Protein AF-A0A7C6QUP3-F1 (afdb_monomer)

pLDDT: mean 93.98, std 4.98, range [51.56, 98.5]

Solvent-accessible surface area (backbone atoms only — not comparable to full-atom values): 27735 Å² total; per-residue (Å²): 134,82,69,68,39,36,66,27,78,51,73,49,78,40,76,84,46,60,69,62,45,57,88,73,64,56,47,53,46,89,93,43,73,53,38,62,58,48,51,49,76,40,57,43,64,85,66,57,87,93,61,80,74,55,76,80,50,53,44,39,39,32,52,74,46,77,44,81,46,96,89,45,28,32,40,44,29,28,38,18,45,53,57,66,84,42,76,91,39,48,48,38,47,62,48,52,54,51,50,52,36,16,42,66,8,68,70,52,46,37,46,66,74,55,39,57,62,22,33,38,78,95,40,39,61,28,15,52,25,48,42,41,49,39,56,50,39,28,40,74,61,31,70,54,42,45,70,25,27,28,50,36,43,59,51,62,26,52,52,31,37,36,32,49,59,87,31,89,56,41,72,62,42,11,52,53,26,32,51,50,35,35,72,68,37,27,46,76,45,52,52,35,90,98,44,77,84,46,67,44,52,51,68,67,52,57,70,53,50,44,34,74,85,52,73,42,75,93,34,57,54,40,32,52,50,52,52,50,16,45,49,49,39,76,76,36,38,46,80,43,81,39,68,89,26,52,42,61,22,57,55,72,88,79,82,58,88,86,39,61,68,57,45,50,53,55,40,68,27,88,82,39,53,79,91,49,25,65,59,47,48,46,51,29,52,25,42,73,64,29,42,65,40,36,52,34,44,33,43,51,52,38,32,41,23,67,58,32,54,59,55,63,71,51,43,28,54,37,47,11,24,39,50,30,40,34,64,76,64,59,17,75,52,52,48,40,38,57,19,40,32,13,20,34,26,49,34,15,40,33,23,49,54,61,48,75,64,52,49,47,39,33,46,28,58,35,50,58,54,72,77,72,94,62,83,54,52,42,31,56,48,27,65,31,42,43,41,41,25,47,44,41,51,56,53,48,52,47,50,50,26,55,75,71,69,31,77,49,36,63,49,50,68,47,29,66,42,64,21,94,85,76,42,52,20,33,63,43,61,63,32,50,45,51,17,40,62,71,45,40,79,34,16,45,32,48,70,70,42,30,80,38,29,33,38,49,45,55,103,58,78,53,93,90,43,38,32,32,36,36,38,72,77,53,53,49,78,59,72,74,26,48,67,52,35,37,39,31,60,41,92,84,49,79,27,44,36,54,41,50,47,74,78,37,60,88,51,47,56,51,32,45,46,95,96,44,64,51,64,78,40,31,31,48,54,45,53,73,72,56

Secondary structure (DSSP, 8-state):
-PPPPB-EEEEEEETT--GGGGGG--SEETTEEEEESSEEEEPPTTPPTTPPPPTTS-EEEEEEEEEE-TTS-EEEEEEESS-TTSGGGHHHHHHHHHHHHHHTT-SS-B-HHHHHTSB-TTSTTHHHHHHHHHIIIIIHHHSS-B--S--S-HHHHHHHHHHTTT-TTHHHHHHHHHHHHHHHHSEEPPBPTTS-----EE---HHHHH-TT---TT-HHHHHHHHHHHHHHHHHEEEEEETTEEEEEE--TTSS---HHHHHHHHTSTTS-GGGHHHHHHHHHHTTT-HHHHHHHHHHHHHHHTTSS-TTS--HHHHHHHHHHHHHHT----HHHHHHHHHHHH--TT-----HHHHHHHHTTS--SPSS--S-HHHHHHHTBS-HHHHHHHHHHHHHHHHTT-TTTTT--GGGSB-TTSSB--S-HHHHHTS-HHHHHH-HHHHHHTTSEEEES-SSPPTT-SEEEEETTSSSSSTTBPEEEEEEE-SSSEEEESSHHHH-GGGSPPBSBTTBSS--EEHHHHHHH-

Nearest PDB structures (foldseek):
  3i0w-assembly1_A  TM=4.851E-01  e=1.334E-04  Clostridium acetobutylicum
  8jnx-assembly1_A  TM=4.505E-01  e=8.724E+00  Alkalihalophilus pseudofirmus OF4

Mean predicted aligned error: 4.86 Å

Sequence (530 aa):
MAFESLSYRYTYNISNFPQRWLPLIHLYDPDLPLFPIYYFHVLPEGLTQGVRPTDTQRAFGYVEKVNLNDDGSIDATIVTNKDLTNPINRNFINPVQRVIKERFGIQNPVLPVDIQNAFTAPFTNANNVLFEIWQRVVSNAYGDILPFGRLWDEVLGLVRFVSSWYSSGGRKGELIQTHYFVSKFGVKIQSAGGIPQVDFYLLPTIGELTDSSNPLTSFPWFAKLVNIARIFQSNYCTQINIGGMNLSKFNNPTGRQFNTEGILSILQSNNIPFDHRPQAIECYNTFDKGPMRTVIFLMMLDDIRNRRYDPSVLNSSQCGSIYDGLKRASAYQSPKVIQIYAQQSFGNASAMPVDTWIDTFFKWPLNIYPTGRSGNKYGRIFSHSQNLGKVERLLWVAGQARKVHSSACNDALWCLKYSSEGKPRGANPLACNICIESIRNSCPAYMNIRNRRVCFNTPGLITGTDFLITTSSNNNTTPNQSFTSCQGNSIYEYTMDDFSPADSPNGFTPYPAPGHNGSIITVEQFVQIY

Structure (mmCIF, N/CA/C/O backbone):
data_AF-A0A7C6QUP3-F1
#
_entry.id   AF-A0A7C6QUP3-F1
#
loop_
_atom_site.group_PDB
_atom_site.id
_atom_site.type_symbol
_atom_site.label_atom_id
_atom_site.label_alt_id
_atom_site.label_comp_id
_atom_site.label_asym_id
_atom_site.label_entity_id
_atom_site.label_seq_id
_atom_site.pdbx_PDB_ins_code
_atom_site.Cartn_x
_atom_site.Cartn_y
_atom_site.Cartn_z
_atom_site.occupancy
_atom_site.B_iso_or_equiv
_atom_site.auth_seq_id
_atom_site.auth_comp_id
_atom_site.auth_asym_id
_atom_site.auth_atom_id
_atom_site.pdbx_PDB_model_num
ATOM 1 N N . MET A 1 1 ? -18.477 4.760 32.446 1.00 51.56 1 MET A N 1
ATOM 2 C CA . MET A 1 1 ? -17.946 3.477 32.955 1.00 51.56 1 MET A CA 1
ATOM 3 C C . MET A 1 1 ? -16.655 3.199 32.199 1.00 51.56 1 MET A C 1
ATOM 5 O O . MET A 1 1 ? -16.465 3.799 31.152 1.00 51.56 1 MET A O 1
ATOM 9 N N . ALA A 1 2 ? -15.726 2.414 32.741 1.00 81.25 2 ALA A N 1
ATOM 10 C CA . ALA A 1 2 ? -14.514 2.042 32.005 1.00 81.25 2 ALA A CA 1
ATOM 11 C C . ALA A 1 2 ? -14.808 0.826 31.111 1.00 81.25 2 ALA A C 1
ATOM 13 O O . ALA A 1 2 ? -15.649 0.002 31.471 1.00 81.25 2 ALA A O 1
ATOM 14 N N . PHE A 1 3 ? -14.133 0.716 29.964 1.00 95.31 3 PHE A N 1
ATOM 15 C CA . PHE A 1 3 ? -14.202 -0.488 29.133 1.00 95.31 3 PHE A CA 1
ATOM 16 C C . PHE A 1 3 ? -13.750 -1.726 29.923 1.00 95.31 3 PHE A C 1
ATOM 18 O O . PHE A 1 3 ? -12.866 -1.641 30.778 1.00 95.31 3 PHE A O 1
ATOM 25 N N . GLU A 1 4 ? -14.347 -2.878 29.613 1.00 96.44 4 GLU A N 1
ATOM 26 C CA . GLU A 1 4 ? -13.957 -4.172 30.182 1.00 96.44 4 GLU A CA 1
ATOM 27 C C . GLU A 1 4 ? -12.497 -4.517 29.837 1.00 96.44 4 GLU A C 1
ATOM 29 O O . GLU A 1 4 ? -11.998 -4.183 28.760 1.00 96.44 4 GLU A O 1
ATOM 34 N N . SER A 1 5 ? -11.808 -5.218 30.740 1.00 97.19 5 SER A N 1
ATOM 35 C CA . SER A 1 5 ? -10.448 -5.710 30.509 1.00 97.19 5 SER A CA 1
ATOM 36 C C . SER A 1 5 ? -10.411 -6.851 29.494 1.00 97.19 5 SER A C 1
ATOM 38 O O . SER A 1 5 ? -11.354 -7.637 29.385 1.00 97.19 5 SER A O 1
ATOM 40 N N . LEU A 1 6 ? -9.273 -7.022 28.822 1.00 98.06 6 LEU A N 1
ATOM 41 C CA . LEU A 1 6 ? -8.967 -8.240 28.072 1.00 98.06 6 LEU A CA 1
ATOM 42 C C . LEU A 1 6 ? -8.806 -9.400 29.057 1.00 98.06 6 LEU A C 1
ATOM 44 O O . LEU A 1 6 ? -7.859 -9.411 29.842 1.00 98.06 6 LEU A O 1
ATOM 48 N N . SER A 1 7 ? -9.752 -10.338 29.051 1.00 97.81 7 SER A N 1
ATOM 49 C CA . SER A 1 7 ? -9.908 -11.291 30.162 1.00 97.81 7 SER A CA 1
ATOM 50 C C . SER A 1 7 ? -10.075 -12.740 29.722 1.00 97.81 7 SER A C 1
ATOM 52 O O . SER A 1 7 ? -9.779 -13.645 30.495 1.00 97.81 7 SER A O 1
ATOM 54 N N . TYR A 1 8 ? -10.519 -12.974 28.489 1.00 98.06 8 TYR A N 1
ATOM 55 C CA . TYR A 1 8 ? -10.897 -14.303 28.025 1.00 98.06 8 TYR A CA 1
ATOM 56 C C . TYR A 1 8 ? -10.051 -14.721 26.834 1.00 98.06 8 TYR A C 1
ATOM 58 O O . TYR A 1 8 ? -9.704 -13.897 25.985 1.00 98.06 8 TYR A O 1
ATOM 66 N N . ARG A 1 9 ? -9.754 -16.020 26.764 1.00 98.06 9 ARG A N 1
ATOM 67 C CA . ARG A 1 9 ? -9.243 -16.660 25.555 1.00 98.06 9 ARG A CA 1
ATOM 68 C C . ARG A 1 9 ? -10.376 -17.383 24.857 1.00 98.06 9 ARG A C 1
ATOM 70 O O . ARG A 1 9 ? -11.188 -18.035 25.507 1.00 98.06 9 ARG A O 1
ATOM 77 N N . TYR A 1 10 ? -10.400 -17.287 23.541 1.00 97.75 10 TYR A N 1
ATOM 78 C CA . TYR A 1 10 ? -11.315 -18.051 22.711 1.00 97.75 10 TYR A CA 1
ATOM 79 C C . TYR A 1 10 ? -10.546 -18.594 21.517 1.00 97.75 10 TYR A C 1
ATOM 81 O O . TYR A 1 10 ? -9.850 -17.846 20.832 1.00 97.75 10 TYR A O 1
ATOM 89 N N . THR A 1 11 ? -10.655 -19.894 21.283 1.00 97.62 11 THR A N 1
ATOM 90 C CA . THR A 1 11 ? -10.036 -20.557 20.139 1.00 97.62 11 THR A CA 1
ATOM 91 C C . THR A 1 11 ? -11.137 -20.982 19.197 1.00 97.62 11 THR A C 1
ATOM 93 O O . THR A 1 11 ? -12.126 -21.578 19.621 1.00 97.62 11 THR A O 1
ATOM 96 N N . TYR A 1 12 ? -10.973 -20.670 17.919 1.00 94.69 12 TYR A N 1
ATOM 97 C CA . TYR A 1 12 ? -11.861 -21.192 16.898 1.00 94.69 12 TYR A CA 1
ATOM 98 C C . TYR A 1 12 ? -11.064 -21.655 15.686 1.00 94.69 12 TYR A C 1
ATOM 100 O O . TYR A 1 12 ? -10.019 -21.095 15.342 1.00 94.69 12 TYR A O 1
ATOM 108 N N . ASN A 1 13 ? -11.582 -22.707 15.068 1.00 95.69 13 ASN A N 1
ATOM 109 C CA . ASN A 1 13 ? -10.963 -23.358 13.933 1.00 95.69 13 ASN A CA 1
ATOM 110 C C . ASN A 1 13 ? -11.313 -22.626 12.629 1.00 95.69 13 ASN A C 1
ATOM 112 O O . ASN A 1 13 ? -12.450 -22.191 12.414 1.00 95.69 13 ASN A O 1
ATOM 116 N N . ILE A 1 14 ? -10.323 -22.494 11.753 1.00 94.56 14 ILE A N 1
ATOM 117 C CA . ILE A 1 14 ? -10.458 -21.947 10.410 1.00 94.56 14 ILE A CA 1
ATOM 118 C C . ILE A 1 14 ? -10.074 -23.047 9.427 1.00 94.56 14 ILE A C 1
ATOM 120 O O . ILE A 1 14 ? -8.896 -23.362 9.244 1.00 94.56 14 ILE A O 1
ATOM 124 N N . SER A 1 15 ? -11.084 -23.596 8.758 1.00 89.62 15 SER A N 1
ATOM 125 C CA . SER A 1 15 ? -10.886 -24.496 7.629 1.00 89.62 15 SER A CA 1
ATOM 126 C C . SER A 1 15 ? -10.371 -23.739 6.400 1.00 89.62 15 SER A C 1
ATOM 128 O O . SER A 1 15 ? -10.645 -22.549 6.220 1.00 89.62 15 SER A O 1
ATOM 130 N N . ASN A 1 16 ? -9.642 -24.447 5.533 1.00 84.75 16 ASN A N 1
ATOM 131 C CA . ASN A 1 16 ? -9.138 -23.947 4.246 1.00 84.75 16 ASN A CA 1
ATOM 132 C C . ASN A 1 16 ? -8.147 -22.772 4.342 1.00 84.75 16 ASN A C 1
ATOM 134 O O . ASN A 1 16 ? -8.110 -21.913 3.459 1.00 84.75 16 ASN A O 1
ATOM 138 N N . PHE A 1 17 ? -7.333 -22.718 5.397 1.00 90.69 17 PHE A N 1
ATOM 139 C CA . PHE A 1 17 ? -6.229 -21.764 5.465 1.00 90.69 17 PHE A CA 1
ATOM 140 C C . PHE A 1 17 ? -5.060 -22.241 4.583 1.00 90.69 17 PHE A C 1
ATOM 142 O O . PHE A 1 17 ? -4.597 -23.371 4.751 1.00 90.69 17 PHE A O 1
ATOM 149 N N . PRO A 1 18 ? -4.529 -21.416 3.663 1.00 91.31 18 PRO A N 1
ATOM 150 C CA . PRO A 1 18 ? -3.351 -21.801 2.894 1.00 91.31 18 PRO A CA 1
ATOM 151 C C . PRO A 1 18 ? -2.137 -21.931 3.821 1.00 91.31 18 PRO A C 1
ATOM 153 O O . PRO A 1 18 ? -1.582 -20.932 4.267 1.00 91.31 18 PRO A O 1
ATOM 156 N N . GLN A 1 19 ? -1.690 -23.158 4.107 1.00 88.88 19 GLN A N 1
ATOM 157 C CA . GLN A 1 19 ? -0.610 -23.416 5.078 1.00 88.88 19 GLN A CA 1
ATOM 158 C C . GLN A 1 19 ? 0.663 -22.597 4.806 1.00 88.88 19 GLN A C 1
ATOM 160 O O . GLN A 1 19 ? 1.326 -22.127 5.730 1.00 88.88 19 GLN A O 1
ATOM 165 N N . ARG A 1 20 ? 0.973 -22.356 3.523 1.00 90.19 20 ARG A N 1
ATOM 166 C CA . ARG A 1 20 ? 2.120 -21.547 3.075 1.00 90.19 20 ARG A CA 1
ATOM 167 C C . ARG A 1 20 ? 2.057 -20.083 3.523 1.00 90.19 20 ARG A C 1
ATOM 169 O O . ARG A 1 20 ? 3.056 -19.380 3.427 1.00 90.19 20 ARG A O 1
ATOM 176 N N . TRP A 1 21 ? 0.912 -19.611 4.013 1.00 91.88 21 TRP A N 1
ATOM 177 C CA . TRP A 1 21 ? 0.753 -18.264 4.554 1.00 91.88 21 TRP A CA 1
ATOM 178 C C . TRP A 1 21 ? 1.133 -18.153 6.025 1.00 91.88 21 TRP A C 1
ATOM 180 O O . TRP A 1 21 ? 1.228 -17.032 6.513 1.00 91.88 21 TRP A O 1
ATOM 190 N N . LEU A 1 22 ? 1.381 -19.255 6.741 1.00 90.12 22 LEU A N 1
ATOM 191 C CA . LEU A 1 22 ? 1.745 -19.193 8.160 1.00 90.12 22 LEU A CA 1
ATOM 192 C C . LEU A 1 22 ? 2.943 -18.251 8.433 1.00 90.12 22 LEU A C 1
ATOM 194 O O . LEU A 1 22 ? 2.839 -17.440 9.352 1.00 90.12 22 LEU A O 1
ATOM 198 N N . PRO A 1 23 ? 4.018 -18.223 7.612 1.00 87.25 23 PRO A N 1
ATOM 199 C CA . PRO A 1 23 ? 5.110 -17.254 7.774 1.00 87.25 23 PRO A CA 1
ATOM 200 C C . PRO A 1 23 ? 4.721 -15.784 7.539 1.00 87.25 23 PRO A C 1
ATOM 202 O O . PRO A 1 23 ? 5.479 -14.890 7.906 1.00 87.25 23 PRO A O 1
ATOM 205 N N . LEU A 1 24 ? 3.571 -15.519 6.911 1.00 88.00 24 LEU A N 1
ATOM 206 C CA . LEU A 1 24 ? 3.036 -14.171 6.681 1.00 88.00 24 LEU A CA 1
ATOM 207 C C . LEU A 1 24 ? 2.205 -13.659 7.867 1.00 88.00 24 LEU A C 1
ATOM 209 O O . LEU A 1 24 ? 1.836 -12.481 7.894 1.00 88.00 24 LEU A O 1
ATOM 213 N N . ILE A 1 25 ? 1.896 -14.527 8.835 1.00 90.69 25 ILE A N 1
ATOM 214 C CA . ILE A 1 25 ? 1.125 -14.178 10.025 1.00 90.69 25 ILE A CA 1
ATOM 215 C C . ILE A 1 25 ? 2.059 -13.593 11.083 1.00 90.69 25 ILE A C 1
ATOM 217 O O . ILE A 1 25 ? 2.721 -14.302 11.838 1.00 90.69 25 ILE A O 1
ATOM 221 N N . HIS A 1 26 ? 2.087 -12.265 11.162 1.00 90.12 26 HIS A N 1
ATOM 222 C CA . HIS A 1 26 ? 2.864 -11.532 12.161 1.00 90.12 26 HIS A CA 1
ATOM 223 C C . HIS A 1 26 ? 1.952 -11.049 13.286 1.00 90.12 26 HIS A C 1
ATOM 225 O O . HIS A 1 26 ? 1.322 -10.004 13.161 1.00 90.12 26 HIS A O 1
ATOM 231 N N . LEU A 1 27 ? 1.864 -11.810 14.381 1.00 93.25 27 LEU A N 1
ATOM 232 C CA . LEU A 1 27 ? 1.030 -11.436 15.535 1.00 93.25 27 LEU A CA 1
ATOM 233 C C . LEU A 1 27 ? 1.550 -10.173 16.243 1.00 93.25 27 LEU A C 1
ATOM 235 O O . LEU A 1 27 ? 0.761 -9.342 16.694 1.00 93.25 27 LEU A O 1
ATOM 239 N N . TYR A 1 28 ? 2.874 -10.014 16.259 1.00 91.38 28 TYR A N 1
ATOM 240 C CA . TYR A 1 28 ? 3.610 -8.875 16.799 1.00 91.38 28 TYR A CA 1
ATOM 241 C C . TYR A 1 28 ? 4.738 -8.495 15.838 1.00 91.38 28 TYR A C 1
ATOM 243 O O . TYR A 1 28 ? 5.211 -9.335 15.067 1.00 91.38 28 TYR A O 1
ATOM 251 N N . ASP A 1 29 ? 5.187 -7.244 15.908 1.00 87.94 29 ASP A N 1
ATOM 252 C CA . ASP A 1 29 ? 6.437 -6.823 15.279 1.00 87.94 29 ASP A CA 1
ATOM 253 C C . ASP A 1 29 ? 7.576 -6.940 16.311 1.00 87.94 29 ASP A C 1
ATOM 255 O O . ASP A 1 29 ? 7.416 -6.456 17.435 1.00 87.94 29 ASP A O 1
ATOM 259 N N . PRO A 1 30 ? 8.708 -7.592 15.988 1.00 84.81 30 PRO A N 1
ATOM 260 C CA . PRO A 1 30 ? 9.802 -7.780 16.943 1.00 84.81 30 PRO A CA 1
ATOM 261 C C . PRO A 1 30 ? 10.404 -6.458 17.434 1.00 84.81 30 PRO A C 1
ATOM 263 O O . PRO A 1 30 ? 10.925 -6.401 18.545 1.00 84.81 30 PRO A O 1
ATOM 266 N N . ASP A 1 31 ? 10.312 -5.395 16.632 1.00 82.94 31 ASP A N 1
ATOM 267 C CA . ASP A 1 31 ? 10.813 -4.067 16.982 1.00 82.94 31 ASP A CA 1
ATOM 268 C C . ASP A 1 31 ? 9.812 -3.227 17.789 1.00 82.94 31 ASP A C 1
ATOM 270 O O . ASP A 1 31 ? 10.141 -2.127 18.239 1.00 82.94 31 ASP A O 1
ATOM 274 N N . LEU A 1 32 ? 8.591 -3.729 17.967 1.00 87.00 32 LEU A N 1
ATOM 275 C CA . LEU A 1 32 ? 7.536 -3.096 18.745 1.00 87.00 32 LEU A CA 1
ATOM 276 C C . LEU A 1 32 ? 6.843 -4.159 19.612 1.00 87.00 32 LEU A C 1
ATOM 278 O O . LEU A 1 32 ? 5.672 -4.496 19.391 1.00 87.00 32 LEU A O 1
ATOM 282 N N . PRO A 1 33 ? 7.586 -4.736 20.579 1.00 81.12 33 PRO A N 1
ATOM 283 C CA . PRO A 1 33 ? 7.073 -5.811 21.409 1.00 81.12 33 PRO A CA 1
ATOM 284 C C . PRO A 1 33 ? 5.831 -5.332 22.161 1.00 81.12 33 PRO A C 1
ATOM 286 O O . PRO A 1 33 ? 5.732 -4.167 22.537 1.00 81.12 33 PRO A O 1
ATOM 289 N N . LEU A 1 34 ? 4.889 -6.247 22.398 1.00 91.19 34 LEU A N 1
ATOM 290 C CA . LEU A 1 34 ? 3.622 -6.002 23.102 1.00 91.19 34 LEU A CA 1
ATOM 291 C C . LEU A 1 34 ? 2.560 -5.206 22.329 1.00 91.19 34 LEU A C 1
ATOM 293 O O . LEU A 1 34 ? 1.442 -5.109 22.832 1.00 91.19 34 LEU A O 1
ATOM 297 N N . PHE A 1 35 ? 2.839 -4.689 21.126 1.00 93.94 35 PHE A N 1
ATOM 298 C CA . PHE A 1 35 ? 1.814 -4.075 20.277 1.00 93.94 35 PHE A CA 1
ATOM 299 C C . PHE A 1 35 ? 1.223 -5.107 19.299 1.00 93.94 35 PHE A C 1
ATOM 301 O O . PHE A 1 35 ? 1.903 -5.505 18.347 1.00 93.94 35 PHE A O 1
ATOM 308 N N . PRO A 1 36 ? -0.020 -5.577 19.512 1.00 93.94 36 PRO A N 1
ATOM 309 C CA . PRO A 1 36 ? -0.603 -6.605 18.661 1.00 93.94 36 PRO A CA 1
ATOM 310 C C . PRO A 1 36 ? -0.971 -6.048 17.281 1.00 93.94 36 PRO A C 1
ATOM 312 O O . PRO A 1 36 ? -1.665 -5.038 17.165 1.00 93.94 36 PRO A O 1
ATOM 315 N N . ILE A 1 37 ? -0.561 -6.752 16.226 1.00 91.88 37 ILE A N 1
ATOM 316 C CA . ILE A 1 37 ? -0.829 -6.364 14.833 1.00 91.88 37 ILE A CA 1
ATOM 317 C C . ILE A 1 37 ? -2.256 -6.735 14.423 1.00 91.88 37 ILE A C 1
ATOM 319 O O . ILE A 1 37 ? -2.973 -5.927 13.831 1.00 91.88 37 ILE A O 1
ATOM 323 N N . TYR A 1 38 ? -2.704 -7.944 14.771 1.00 94.00 38 TYR A N 1
ATOM 324 C CA . TYR A 1 38 ? -4.052 -8.426 14.460 1.00 94.00 38 TYR A CA 1
ATOM 325 C C . TYR A 1 38 ? -5.069 -7.984 15.509 1.00 94.00 38 TYR A C 1
ATOM 327 O O . TYR A 1 38 ? -5.679 -8.797 16.204 1.00 94.00 38 TYR A O 1
ATOM 335 N N . TYR A 1 39 ? -5.225 -6.668 15.604 1.00 93.88 39 TYR A N 1
ATOM 336 C CA . TYR A 1 39 ? -6.231 -5.983 16.401 1.00 93.88 39 TYR A CA 1
ATOM 337 C C . TYR A 1 39 ? -7.631 -6.141 15.789 1.00 93.88 39 TYR A C 1
ATOM 339 O O . TYR A 1 39 ? -7.819 -6.054 14.564 1.00 93.88 39 TYR A O 1
ATOM 347 N N . PHE A 1 40 ? -8.638 -6.281 16.649 1.00 96.56 40 PHE A N 1
ATOM 348 C CA . PHE A 1 40 ? -10.033 -6.164 16.256 1.00 96.56 40 PHE A CA 1
ATOM 349 C C . PHE A 1 40 ? -10.878 -5.405 17.277 1.00 96.56 40 PHE A C 1
ATOM 351 O O . PHE A 1 40 ? -10.631 -5.427 18.483 1.00 96.56 40 PHE A O 1
ATOM 358 N N . HIS A 1 41 ? -11.932 -4.782 16.759 1.00 97.31 41 HIS A N 1
ATOM 359 C CA . HIS A 1 41 ? -12.970 -4.113 17.518 1.00 97.31 41 HIS A CA 1
ATOM 360 C C . HIS A 1 41 ? -14.278 -4.214 16.726 1.00 97.31 41 HIS A C 1
ATOM 362 O O . HIS A 1 41 ? -14.380 -3.722 15.606 1.00 97.31 41 HIS A O 1
ATOM 368 N N . VAL A 1 42 ? -15.264 -4.910 17.287 1.00 96.56 42 VAL A N 1
ATOM 369 C CA . VAL A 1 42 ? -16.534 -5.221 16.628 1.00 96.56 42 VAL A CA 1
ATOM 370 C C . VAL A 1 42 ? -17.726 -4.929 17.532 1.00 96.56 42 VAL A C 1
ATOM 372 O O . VAL A 1 42 ? -17.646 -4.991 18.760 1.00 96.56 42 VAL A O 1
ATOM 375 N N . LEU A 1 43 ? -18.851 -4.635 16.890 1.00 95.69 43 LEU A N 1
ATOM 376 C CA . LEU A 1 43 ? -20.159 -4.462 17.517 1.00 95.69 43 LEU A CA 1
ATOM 377 C C . LEU A 1 43 ? -20.974 -5.761 17.377 1.00 95.69 43 LEU A C 1
ATOM 379 O O . LEU A 1 43 ? -20.671 -6.567 16.489 1.00 95.69 43 LEU A O 1
ATOM 383 N N . PRO A 1 44 ? -21.979 -5.999 18.239 1.00 94.44 44 PRO A N 1
ATOM 384 C CA . PRO A 1 44 ? -22.770 -7.221 18.173 1.00 94.44 44 PRO A CA 1
ATOM 385 C C . PRO A 1 44 ? -23.625 -7.268 16.904 1.00 94.44 44 PRO A C 1
ATOM 387 O O . PRO A 1 44 ? -24.087 -6.238 16.405 1.00 94.44 44 PRO A O 1
ATOM 390 N N . GLU A 1 45 ? -23.896 -8.477 16.410 1.00 90.94 45 GLU A N 1
ATOM 391 C CA . GLU A 1 45 ? -24.917 -8.674 15.380 1.00 90.94 45 GLU A CA 1
ATOM 392 C C . GLU A 1 45 ? -26.291 -8.207 15.872 1.00 90.94 45 GLU A C 1
ATOM 394 O O . GLU A 1 45 ? -26.658 -8.397 17.033 1.00 90.94 45 GLU A O 1
ATOM 399 N N . GLY A 1 46 ? -27.051 -7.583 14.969 1.00 84.00 46 GLY A N 1
ATOM 400 C CA . GLY A 1 46 ? -28.392 -7.083 15.267 1.00 84.00 46 GLY A CA 1
ATOM 401 C C . GLY A 1 46 ? -28.430 -5.781 16.070 1.00 84.00 46 GLY A C 1
ATOM 402 O O . GLY A 1 46 ? -29.511 -5.394 16.509 1.00 84.00 46 GLY A O 1
ATOM 403 N N . LEU A 1 47 ? -27.299 -5.084 16.257 1.00 87.31 47 LEU A N 1
ATOM 404 C CA . LEU A 1 47 ? -27.331 -3.725 16.799 1.00 87.31 47 LEU A CA 1
ATOM 405 C C . LEU A 1 47 ? -28.178 -2.832 15.880 1.00 87.31 47 LEU A C 1
ATOM 407 O O . LEU A 1 47 ? -27.878 -2.688 14.694 1.00 87.31 47 LEU A O 1
ATOM 411 N N . THR A 1 48 ? -29.240 -2.245 16.432 1.00 81.44 48 THR A N 1
ATOM 412 C CA . THR A 1 48 ? -30.174 -1.403 15.682 1.00 81.44 48 THR A CA 1
ATOM 413 C C . THR A 1 48 ? -29.436 -0.260 14.993 1.00 81.44 48 THR A C 1
ATOM 415 O O . THR A 1 48 ? -28.701 0.500 15.628 1.00 81.44 48 THR A O 1
ATOM 418 N N . GLN A 1 49 ? -29.653 -0.113 13.686 1.00 75.44 49 GLN A N 1
ATOM 419 C CA . GLN A 1 49 ? -29.064 0.975 12.916 1.00 75.44 49 GLN A CA 1
ATOM 420 C C . GLN A 1 49 ? -29.471 2.329 13.519 1.00 75.44 49 GLN A C 1
ATOM 422 O O . GLN A 1 49 ? -30.639 2.565 13.816 1.00 75.44 49 GLN A O 1
ATOM 427 N N . GLY A 1 50 ? -28.497 3.218 13.718 1.00 74.19 50 GLY A N 1
ATOM 428 C CA . GLY A 1 50 ? -28.718 4.530 14.335 1.00 74.19 50 GLY A CA 1
ATOM 429 C C . GLY A 1 50 ? -28.665 4.542 15.867 1.00 74.19 50 GLY A C 1
ATOM 430 O O . GLY A 1 50 ? -28.634 5.623 16.451 1.00 74.19 50 GLY A O 1
ATOM 431 N N . VAL A 1 51 ? -28.583 3.383 16.531 1.00 84.75 51 VAL A N 1
ATOM 432 C CA . VAL A 1 51 ? -28.316 3.316 17.974 1.00 84.75 51 VAL A CA 1
ATOM 433 C C . VAL A 1 51 ? -26.809 3.311 18.212 1.00 84.75 51 VAL A C 1
ATOM 435 O O . VAL A 1 51 ? -26.075 2.496 17.652 1.00 84.75 51 VAL A O 1
ATOM 438 N N . ARG A 1 52 ? -26.338 4.232 19.058 1.00 89.25 52 ARG A N 1
ATOM 439 C CA . ARG A 1 52 ? -24.924 4.299 19.439 1.00 89.25 52 ARG A CA 1
ATOM 440 C C . ARG A 1 52 ? -24.589 3.144 20.388 1.00 89.25 52 ARG A C 1
ATOM 442 O O . ARG A 1 52 ? -25.326 2.952 21.357 1.00 89.25 52 ARG A O 1
ATOM 449 N N . PRO A 1 53 ? -23.501 2.397 20.142 1.00 92.31 53 PRO A N 1
ATOM 450 C CA . PRO A 1 53 ? -23.112 1.302 21.017 1.00 92.31 53 PRO A CA 1
ATOM 451 C C . PRO A 1 53 ? -22.688 1.840 22.385 1.00 92.31 53 PRO A C 1
ATOM 453 O O . PRO A 1 53 ? -21.975 2.840 22.477 1.00 92.31 53 PRO A O 1
ATOM 456 N N . THR A 1 54 ? -23.093 1.160 23.453 1.00 91.31 54 THR A N 1
ATOM 457 C CA . THR A 1 54 ? -22.543 1.415 24.788 1.00 91.31 54 THR A CA 1
ATOM 458 C C . THR A 1 54 ? -21.151 0.791 24.943 1.00 91.31 54 THR A C 1
ATOM 460 O O . THR A 1 54 ? -20.710 -0.030 24.131 1.00 91.31 54 THR A O 1
ATOM 463 N N . ASP A 1 55 ? -20.465 1.125 26.040 1.00 92.00 55 ASP A N 1
ATOM 464 C CA . ASP A 1 55 ? -19.154 0.552 26.377 1.00 92.00 55 ASP A CA 1
ATOM 465 C C . ASP A 1 55 ? -19.189 -0.981 26.547 1.00 92.00 55 ASP A C 1
ATOM 467 O O . ASP A 1 55 ? -18.163 -1.638 26.395 1.00 92.00 55 ASP A O 1
ATOM 471 N N . THR A 1 56 ? -20.356 -1.569 26.834 1.00 92.44 56 THR A N 1
ATOM 472 C CA . THR A 1 56 ? -20.531 -3.021 27.020 1.00 92.44 56 THR A CA 1
ATOM 473 C C . THR A 1 56 ? -21.007 -3.744 25.760 1.00 92.44 56 THR A C 1
ATOM 475 O O . THR A 1 56 ? -20.913 -4.972 25.693 1.00 92.44 56 THR A O 1
ATOM 478 N N . GLN A 1 57 ? -21.485 -3.015 24.746 1.00 94.19 57 GLN A N 1
ATOM 479 C CA . GLN A 1 57 ? -21.979 -3.546 23.469 1.00 94.19 57 GLN A CA 1
ATOM 480 C C . GLN A 1 57 ? -20.865 -3.630 22.419 1.00 94.19 57 GLN A C 1
ATOM 482 O O . GLN A 1 57 ? -20.997 -3.151 21.293 1.00 94.19 57 GLN A O 1
ATOM 487 N N . ARG A 1 58 ? -19.733 -4.213 22.802 1.00 96.06 58 ARG A N 1
ATOM 488 C CA . ARG A 1 58 ? -18.529 -4.272 21.972 1.00 96.06 58 ARG A CA 1
ATOM 489 C C . ARG A 1 58 ? -17.648 -5.438 22.396 1.00 96.06 58 ARG A C 1
ATOM 491 O O . ARG A 1 58 ? -17.479 -5.697 23.588 1.00 96.06 58 ARG A O 1
ATOM 498 N N . ALA A 1 59 ? -17.074 -6.106 21.405 1.00 97.88 59 ALA A N 1
ATOM 499 C CA . ALA A 1 59 ? -16.009 -7.075 21.595 1.00 97.88 59 ALA A CA 1
ATOM 500 C C . ALA A 1 59 ? -14.749 -6.549 20.911 1.00 97.88 59 ALA A C 1
ATOM 502 O O . ALA A 1 59 ? -14.781 -6.113 19.761 1.00 97.88 59 ALA A O 1
ATOM 503 N N . PHE A 1 60 ? -13.635 -6.570 21.618 1.00 98.31 60 PHE A N 1
ATOM 504 C CA . PHE A 1 60 ? -12.340 -6.138 21.122 1.00 98.31 60 PHE A CA 1
ATOM 505 C C . PHE A 1 60 ? -11.250 -7.045 21.673 1.00 98.31 60 PHE A C 1
ATOM 507 O O . PHE A 1 60 ? -11.447 -7.764 22.660 1.00 98.31 60 PHE A O 1
ATOM 514 N N . GLY A 1 61 ? -10.112 -7.048 20.995 1.00 98.00 61 GLY A N 1
ATOM 515 C CA . GLY A 1 61 ? -9.027 -7.948 21.328 1.00 98.00 61 GLY A CA 1
ATOM 516 C C . GLY A 1 61 ? -8.025 -8.119 20.203 1.00 98.00 61 GLY A C 1
ATOM 517 O O . GLY A 1 61 ? -7.966 -7.323 19.264 1.00 98.00 61 GLY A O 1
ATOM 518 N N . TYR A 1 62 ? -7.231 -9.176 20.314 1.00 97.56 62 TYR A N 1
ATOM 519 C CA . TYR A 1 62 ? -6.195 -9.504 19.346 1.00 97.56 62 TYR A CA 1
ATOM 520 C C . TYR A 1 62 ? -6.013 -11.014 19.188 1.00 97.56 62 TYR A C 1
ATOM 522 O O . TYR A 1 62 ? -6.434 -11.798 20.041 1.00 97.56 62 TYR A O 1
ATOM 530 N N . VAL A 1 63 ? -5.372 -11.425 18.093 1.00 97.06 63 VAL A N 1
ATOM 531 C CA . VAL A 1 63 ? -4.935 -12.815 17.893 1.00 97.06 63 VAL A CA 1
ATOM 532 C C . VAL A 1 63 ? -3.666 -13.069 18.701 1.00 97.06 63 VAL A C 1
ATOM 534 O O . VAL A 1 63 ? -2.628 -12.467 18.438 1.00 97.06 63 VAL A O 1
ATOM 537 N N . GLU A 1 64 ? -3.748 -13.963 19.682 1.00 96.19 64 GLU A N 1
ATOM 538 C CA . GLU A 1 64 ? -2.630 -14.322 20.557 1.00 96.19 64 GLU A CA 1
ATOM 539 C C . GLU A 1 64 ? -1.778 -15.439 19.954 1.00 96.19 64 GLU A C 1
ATOM 541 O O . GLU A 1 64 ? -0.554 -15.401 20.076 1.00 96.19 64 GLU A O 1
ATOM 546 N N . LYS A 1 65 ? -2.411 -16.443 19.330 1.00 95.44 65 LYS A N 1
ATOM 547 C CA . LYS A 1 65 ? -1.730 -17.648 18.829 1.00 95.44 65 LYS A CA 1
ATOM 548 C C . LYS A 1 65 ? -2.408 -18.185 17.577 1.00 95.44 65 LYS A C 1
ATOM 550 O O . LYS A 1 65 ? -3.631 -18.107 17.456 1.00 95.44 65 LYS A O 1
ATOM 555 N N . VAL A 1 66 ? -1.614 -18.782 16.694 1.00 96.25 66 VAL A N 1
ATOM 556 C CA . VAL A 1 66 ? -2.089 -19.548 15.538 1.00 96.25 66 VAL A CA 1
ATOM 557 C C . VAL A 1 66 ? -1.352 -20.879 15.522 1.00 96.25 66 VAL A C 1
ATOM 559 O O . VAL A 1 66 ? -0.125 -20.888 15.461 1.00 96.25 66 VAL A O 1
ATOM 562 N N . ASN A 1 67 ? -2.099 -21.979 15.582 1.00 95.00 67 ASN A N 1
ATOM 563 C CA . ASN A 1 67 ? -1.558 -23.333 15.493 1.00 95.00 67 ASN A CA 1
ATOM 564 C C . ASN A 1 67 ? -2.031 -23.984 14.193 1.00 95.00 67 ASN A C 1
ATOM 566 O O . ASN A 1 67 ? -3.193 -23.830 13.822 1.00 95.00 67 ASN A O 1
ATOM 570 N N . LEU A 1 68 ? -1.135 -24.690 13.508 1.00 93.31 68 LEU A N 1
ATOM 571 C CA . LEU A 1 68 ? -1.472 -25.504 12.343 1.00 93.31 68 LEU A CA 1
ATOM 572 C C . LEU A 1 68 ? -1.867 -26.908 12.805 1.00 93.31 68 LEU A C 1
ATOM 574 O O . LEU A 1 68 ? -1.145 -27.507 13.601 1.00 93.31 68 LEU A O 1
ATOM 578 N N . ASN A 1 69 ? -2.981 -27.415 12.286 1.00 93.00 69 ASN A N 1
ATOM 579 C CA . ASN A 1 69 ? -3.482 -28.756 12.569 1.00 93.00 69 ASN A CA 1
ATOM 580 C C . ASN A 1 69 ? -3.076 -29.743 11.460 1.00 93.00 69 ASN A C 1
ATOM 582 O O . ASN A 1 69 ? -2.788 -29.341 10.329 1.00 93.00 69 ASN A O 1
ATOM 586 N N . ASP A 1 70 ? -3.104 -31.044 11.767 1.00 90.00 70 ASP A N 1
ATOM 587 C CA . ASP A 1 70 ? -2.714 -32.117 10.835 1.00 90.00 70 ASP A CA 1
ATOM 588 C C . ASP A 1 70 ? -3.592 -32.173 9.572 1.00 90.00 70 ASP A C 1
ATOM 590 O O . ASP A 1 70 ? -3.121 -32.538 8.495 1.00 90.00 70 ASP A O 1
ATOM 594 N N . ASP A 1 71 ? -4.861 -31.768 9.677 1.00 88.75 71 ASP A N 1
ATOM 595 C CA . ASP A 1 71 ? -5.810 -31.688 8.556 1.00 88.75 71 ASP A CA 1
ATOM 596 C C . ASP A 1 71 ? -5.622 -30.433 7.679 1.00 88.75 71 ASP A C 1
ATOM 598 O O . ASP A 1 71 ? -6.344 -30.218 6.704 1.00 88.75 71 ASP A O 1
ATOM 602 N N . GLY A 1 72 ? -4.651 -29.588 8.030 1.00 85.38 72 GLY A N 1
ATOM 603 C CA . GLY A 1 72 ? -4.334 -28.338 7.360 1.00 85.38 72 GLY A CA 1
ATOM 604 C C . GLY A 1 72 ? -5.245 -27.159 7.675 1.00 85.38 72 GLY A C 1
ATOM 605 O O . GLY A 1 72 ? -5.050 -26.086 7.100 1.00 85.38 72 GLY A O 1
ATOM 606 N N . SER A 1 73 ? -6.191 -27.314 8.599 1.00 92.81 73 SER A N 1
ATOM 607 C CA . SER A 1 73 ? -6.860 -26.182 9.236 1.00 92.81 73 SER A CA 1
ATOM 608 C C . SER A 1 73 ? -5.919 -25.459 10.207 1.00 92.81 73 SER A C 1
ATOM 610 O O . SER A 1 73 ? -4.857 -25.971 10.573 1.00 92.81 73 SER A O 1
ATOM 612 N N . ILE A 1 74 ? -6.302 -24.254 10.632 1.00 95.50 74 ILE A N 1
ATOM 613 C CA . ILE A 1 74 ? -5.606 -23.554 11.717 1.00 95.50 74 ILE A CA 1
ATOM 614 C C . ILE A 1 74 ? -6.541 -23.278 12.887 1.00 95.50 74 ILE A C 1
ATOM 616 O O . ILE A 1 74 ? -7.710 -22.937 12.701 1.00 95.50 74 ILE A O 1
ATOM 620 N N . ASP A 1 75 ? -5.985 -23.323 14.089 1.00 97.00 75 ASP A N 1
ATOM 621 C CA . ASP A 1 75 ? -6.635 -22.854 15.303 1.00 97.00 75 ASP A CA 1
ATOM 622 C C . ASP A 1 75 ? -6.140 -21.448 15.633 1.00 97.00 75 ASP A C 1
ATOM 624 O O . ASP A 1 75 ? -4.978 -21.239 15.996 1.00 97.00 75 ASP A O 1
ATOM 628 N N . ALA A 1 76 ? -7.036 -20.467 15.523 1.00 97.19 76 ALA A N 1
ATOM 629 C CA . ALA A 1 76 ? -6.765 -19.087 15.899 1.00 97.19 76 ALA A CA 1
ATOM 630 C C . ALA A 1 76 ? -7.244 -18.852 17.335 1.00 97.19 76 ALA A C 1
ATOM 632 O O . ALA A 1 76 ? -8.445 -18.824 17.611 1.00 97.19 76 ALA A O 1
ATOM 633 N N . THR A 1 77 ? -6.299 -18.669 18.256 1.00 98.00 77 THR A N 1
ATOM 634 C CA . THR A 1 77 ? -6.593 -18.290 19.641 1.00 98.00 77 THR A CA 1
ATOM 635 C C . THR A 1 77 ? -6.533 -16.779 19.772 1.00 98.00 77 THR A C 1
ATOM 637 O O . THR A 1 77 ? -5.497 -16.163 19.516 1.00 98.00 77 THR A O 1
ATOM 640 N N . ILE A 1 78 ? -7.641 -16.184 20.192 1.00 98.19 78 ILE A N 1
ATOM 641 C CA . ILE A 1 78 ? -7.756 -14.756 20.467 1.00 98.19 78 ILE A CA 1
ATOM 642 C C . ILE A 1 78 ? -7.814 -14.488 21.965 1.00 98.19 78 ILE A C 1
ATOM 644 O O . ILE A 1 78 ? -8.300 -15.312 22.740 1.00 98.19 78 ILE A O 1
ATOM 648 N N . VAL A 1 79 ? -7.379 -13.294 22.347 1.00 98.38 79 VAL A N 1
ATOM 649 C CA . VAL A 1 79 ? -7.635 -12.689 23.655 1.00 98.38 79 VAL A CA 1
ATOM 650 C C . VAL A 1 79 ? -8.675 -11.590 23.470 1.00 98.38 79 VAL A C 1
ATOM 652 O O . VAL A 1 79 ? -8.527 -10.757 22.577 1.00 98.38 79 VAL A O 1
ATOM 655 N N . THR A 1 80 ? -9.720 -11.564 24.299 1.00 98.38 80 THR A N 1
ATOM 656 C CA . THR A 1 80 ? -10.835 -10.613 24.170 1.00 98.38 80 THR A CA 1
ATOM 657 C C . THR A 1 80 ? -11.449 -10.214 25.517 1.00 98.38 80 THR A C 1
ATOM 659 O O . THR A 1 80 ? -11.235 -10.866 26.541 1.00 98.38 80 THR A O 1
ATOM 662 N N . ASN A 1 81 ? -12.211 -9.117 25.535 1.00 98.12 81 ASN A N 1
ATOM 663 C CA . ASN A 1 81 ? -12.962 -8.664 26.707 1.00 98.12 81 ASN A CA 1
ATOM 664 C C . ASN A 1 81 ? -14.243 -9.464 26.985 1.00 98.12 81 ASN A C 1
ATOM 666 O O . ASN A 1 81 ? -14.768 -9.387 28.093 1.00 98.12 81 ASN A O 1
ATOM 670 N N . LYS A 1 82 ? -14.752 -10.230 26.012 1.00 97.56 82 LYS A N 1
ATOM 671 C CA . LYS A 1 82 ? -15.992 -11.007 26.155 1.00 97.56 82 LYS A CA 1
ATOM 672 C C . LYS A 1 82 ? -15.719 -12.500 26.264 1.00 97.56 82 LYS A C 1
ATOM 674 O O . LYS A 1 82 ? -14.992 -13.058 25.451 1.00 97.56 82 LYS A O 1
ATOM 679 N N . ASP A 1 83 ? -16.372 -13.167 27.209 1.00 97.31 83 ASP A N 1
ATOM 680 C CA . ASP A 1 83 ? -16.427 -14.627 27.209 1.00 97.31 83 ASP A CA 1
ATOM 681 C C . ASP A 1 83 ? -17.345 -15.091 26.075 1.00 97.31 83 ASP A C 1
ATOM 683 O O . ASP A 1 83 ? -18.570 -15.038 26.197 1.00 97.31 83 ASP A O 1
ATOM 687 N N . LEU A 1 84 ? -16.751 -15.511 24.959 1.00 97.06 84 LEU A N 1
ATOM 688 C CA . LEU A 1 84 ? -17.476 -15.975 23.774 1.00 97.06 84 LEU A CA 1
ATOM 689 C C . LEU A 1 84 ? -18.035 -17.398 23.924 1.00 97.06 84 LEU A C 1
ATOM 691 O O . LEU A 1 84 ? -18.775 -17.849 23.052 1.00 97.06 84 LEU A O 1
ATOM 695 N N . THR A 1 85 ? -17.714 -18.100 25.016 1.00 95.56 85 THR A N 1
ATOM 696 C CA . THR A 1 85 ? -18.355 -19.379 25.362 1.00 95.56 85 THR A CA 1
ATOM 697 C C . THR A 1 85 ? -19.671 -19.169 26.112 1.00 95.56 85 THR A C 1
ATOM 699 O O . THR A 1 85 ? -20.556 -20.023 26.069 1.00 95.56 85 THR A O 1
ATOM 702 N N . ASN A 1 86 ? -19.845 -18.000 26.739 1.00 96.19 86 ASN A N 1
ATOM 703 C CA . ASN A 1 86 ? -21.071 -17.635 27.431 1.00 96.19 86 ASN A CA 1
ATOM 704 C C . ASN A 1 86 ? -22.198 -17.303 26.425 1.00 96.19 86 ASN A C 1
ATOM 706 O O . ASN A 1 86 ? -22.035 -16.388 25.608 1.00 96.19 86 ASN A O 1
ATOM 710 N N . PRO A 1 87 ? -23.375 -17.960 26.509 1.00 94.94 87 PRO A N 1
ATOM 711 C CA . PRO A 1 87 ? -24.503 -17.717 25.606 1.00 94.94 87 PRO A CA 1
ATOM 712 C C . PRO A 1 87 ? -24.958 -16.254 25.508 1.00 94.94 87 PRO A C 1
ATOM 714 O O . PRO A 1 87 ? -25.458 -15.848 24.459 1.00 94.94 87 PRO A O 1
ATOM 717 N N . ILE A 1 88 ? -24.758 -15.449 26.558 1.00 95.00 88 ILE A N 1
ATOM 718 C CA . ILE A 1 88 ? -25.117 -14.020 26.575 1.00 95.00 88 ILE A CA 1
ATOM 719 C C . ILE A 1 88 ? -24.334 -13.229 25.511 1.00 95.00 88 ILE A C 1
ATOM 721 O O . ILE A 1 88 ? -24.860 -12.275 24.943 1.00 95.00 88 ILE A O 1
ATOM 725 N N . ASN A 1 89 ? -23.106 -13.648 25.188 1.00 96.50 89 ASN A N 1
ATOM 726 C CA . ASN A 1 89 ? -22.229 -12.974 24.225 1.00 96.50 89 ASN A CA 1
ATOM 727 C C . ASN A 1 89 ? -22.273 -13.603 22.821 1.00 96.50 89 ASN A C 1
ATOM 729 O O . ASN A 1 89 ? -21.428 -13.299 21.975 1.00 96.50 89 ASN A O 1
ATOM 733 N N . ARG A 1 90 ? -23.242 -14.486 22.537 1.00 95.38 90 ARG A N 1
ATOM 734 C CA . ARG A 1 90 ? -23.308 -15.242 21.272 1.00 95.38 90 ARG A CA 1
ATOM 735 C C . ARG A 1 90 ? -23.373 -14.346 20.029 1.00 95.38 90 ARG A C 1
ATOM 737 O O . ARG A 1 90 ? -22.844 -14.711 18.982 1.00 95.38 90 ARG A O 1
ATOM 744 N N . ASN A 1 91 ? -23.969 -13.162 20.149 1.00 96.12 91 ASN A N 1
ATOM 745 C CA . ASN A 1 91 ? -24.061 -12.160 19.081 1.00 96.12 91 ASN A CA 1
ATOM 746 C C . ASN A 1 91 ? -22.711 -11.524 18.685 1.00 96.12 91 ASN A C 1
ATOM 748 O O . ASN A 1 91 ? -22.653 -10.829 17.672 1.00 96.12 91 ASN A O 1
ATOM 752 N N . PHE A 1 92 ? -21.630 -11.762 19.436 1.00 97.56 92 PHE A N 1
ATOM 753 C CA . PHE A 1 92 ? -20.277 -11.324 19.079 1.00 97.56 92 PHE A CA 1
ATOM 754 C C . PHE A 1 92 ? -19.466 -12.379 18.323 1.00 97.56 92 PHE A C 1
ATOM 756 O O . PHE A 1 92 ? -18.512 -12.016 17.639 1.00 97.56 92 PHE A O 1
ATOM 763 N N . ILE A 1 93 ? -19.836 -13.663 18.398 1.00 97.00 93 ILE A N 1
ATOM 764 C CA . ILE A 1 93 ? -19.040 -14.764 17.830 1.00 97.00 93 ILE A CA 1
ATOM 765 C C . ILE A 1 93 ? -18.833 -14.565 16.323 1.00 97.00 93 ILE A C 1
ATOM 767 O O . ILE A 1 93 ? -17.696 -14.527 15.856 1.00 97.00 93 ILE A O 1
ATOM 771 N N . ASN A 1 94 ? -19.917 -14.370 15.569 1.00 96.44 94 ASN A N 1
ATOM 772 C CA . ASN A 1 94 ? -19.849 -14.193 14.117 1.00 96.44 94 ASN A CA 1
ATOM 773 C C . ASN A 1 94 ? -19.060 -12.929 13.708 1.00 96.44 94 ASN A C 1
ATOM 775 O O . ASN A 1 94 ? -18.170 -13.055 12.862 1.00 96.44 94 ASN A O 1
ATOM 779 N N . PRO A 1 95 ? -19.304 -11.728 14.287 1.00 96.94 95 PRO A N 1
ATOM 780 C CA . PRO A 1 95 ? -18.472 -10.551 14.039 1.00 96.94 95 PRO A CA 1
ATOM 781 C C . PRO A 1 95 ? -16.984 -10.776 14.297 1.00 96.94 95 PRO A C 1
ATOM 783 O O . PRO A 1 95 ? -16.162 -10.400 13.461 1.00 96.94 95 PRO A O 1
ATOM 786 N N . VAL A 1 96 ? -16.640 -11.404 15.427 1.00 97.81 96 VAL A N 1
ATOM 787 C CA . VAL A 1 96 ? -15.251 -11.673 15.814 1.00 97.81 96 VAL A CA 1
ATOM 788 C C . VAL A 1 96 ? -14.595 -12.651 1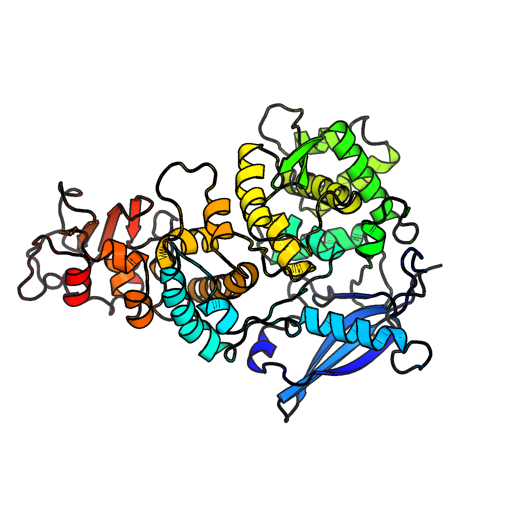4.838 1.00 97.81 96 VAL A C 1
ATOM 790 O O . VAL A 1 96 ? -13.521 -12.376 14.312 1.00 97.81 96 VAL A O 1
ATOM 793 N N . GLN A 1 97 ? -15.245 -13.766 14.516 1.00 96.62 97 GLN A N 1
ATOM 794 C CA . GLN A 1 97 ? -14.693 -14.718 13.551 1.00 96.62 97 GLN A CA 1
ATOM 795 C C . GLN A 1 97 ? -14.523 -14.077 12.166 1.00 96.62 97 GLN A C 1
ATOM 797 O O . GLN A 1 97 ? -13.483 -14.239 11.531 1.00 96.62 97 GLN A O 1
ATOM 802 N N . ARG A 1 98 ? -15.507 -13.291 11.709 1.00 96.00 98 ARG A N 1
ATOM 803 C CA . ARG A 1 98 ? -15.448 -12.590 10.418 1.00 96.00 98 ARG A CA 1
ATOM 804 C C . ARG A 1 98 ? -14.277 -11.613 10.358 1.00 96.00 98 ARG A C 1
ATOM 806 O O . ARG A 1 98 ? -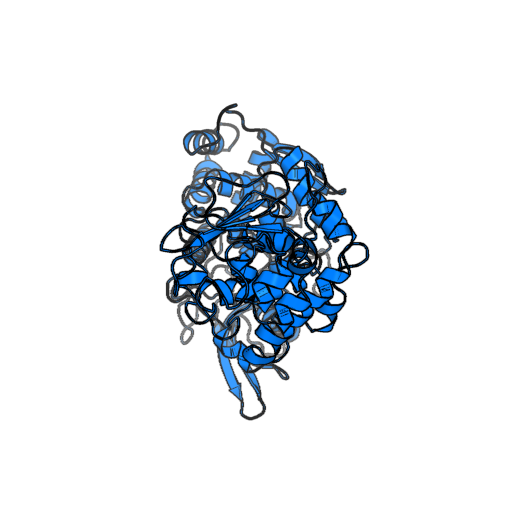13.536 -11.633 9.382 1.00 96.00 98 ARG A O 1
ATOM 813 N N . VAL A 1 99 ? -14.085 -10.779 11.384 1.00 96.31 99 VAL A N 1
ATOM 814 C CA . VAL A 1 99 ? -12.986 -9.801 11.377 1.00 96.31 99 VAL A CA 1
ATOM 815 C C . VAL A 1 99 ? -11.624 -10.485 11.435 1.00 96.31 99 VAL A C 1
ATOM 817 O O . VAL A 1 99 ? -10.716 -10.053 10.742 1.00 96.31 99 VAL A O 1
ATOM 820 N N . ILE A 1 100 ? -11.459 -11.589 12.165 1.00 96.19 100 ILE A N 1
ATOM 821 C CA . ILE A 1 100 ? -10.179 -12.307 12.162 1.00 96.19 100 ILE A CA 1
ATOM 822 C C . ILE A 1 100 ? -9.901 -12.957 10.792 1.00 96.19 100 ILE A C 1
ATOM 824 O O . ILE A 1 100 ? -8.779 -12.864 10.296 1.00 96.19 100 ILE A O 1
ATOM 828 N N . LYS A 1 101 ? -10.911 -13.532 10.121 1.00 95.75 101 LYS A N 1
ATOM 829 C CA . LYS A 1 101 ? -10.770 -14.021 8.733 1.00 95.75 101 LYS A CA 1
ATOM 830 C C . LYS A 1 101 ? -10.370 -12.906 7.761 1.00 95.75 101 LYS A C 1
ATOM 832 O O . LYS A 1 101 ? -9.542 -13.116 6.875 1.00 95.75 101 LYS A O 1
ATOM 837 N N . GLU A 1 102 ? -10.923 -11.711 7.946 1.00 96.19 102 GLU A N 1
ATOM 838 C CA . GLU A 1 102 ? -10.541 -10.512 7.194 1.00 96.19 102 GLU A CA 1
ATOM 839 C C . GLU A 1 102 ? -9.092 -10.104 7.459 1.00 96.19 102 GLU A C 1
ATOM 841 O O . GLU A 1 102 ? -8.345 -9.862 6.516 1.00 96.19 102 GLU A O 1
ATOM 846 N N . ARG A 1 103 ? -8.669 -10.102 8.728 1.00 95.38 103 ARG A N 1
ATOM 847 C CA . ARG A 1 103 ? -7.293 -9.801 9.138 1.00 95.38 103 ARG A CA 1
ATOM 848 C C . ARG A 1 103 ? -6.274 -10.766 8.529 1.00 95.38 103 ARG A C 1
ATOM 850 O O . ARG A 1 103 ? -5.197 -10.336 8.126 1.00 95.38 103 ARG A O 1
ATOM 857 N N . PHE A 1 104 ? -6.622 -12.045 8.406 1.00 95.19 104 PHE A N 1
ATOM 858 C CA . PHE A 1 104 ? -5.802 -13.042 7.711 1.00 95.19 104 PHE A CA 1
ATOM 859 C C . PHE A 1 104 ? -5.895 -12.966 6.181 1.00 95.19 104 PHE A C 1
ATOM 861 O O . PHE A 1 104 ? -5.122 -13.626 5.492 1.00 95.19 104 PHE A O 1
ATOM 868 N N . GLY A 1 105 ? -6.813 -12.168 5.630 1.00 95.19 105 GLY A N 1
ATOM 869 C CA . GLY A 1 105 ? -6.985 -12.008 4.187 1.00 95.19 105 GLY A CA 1
ATOM 870 C C . GLY A 1 105 ? -7.593 -13.225 3.487 1.00 95.19 105 GLY A C 1
ATOM 871 O O . GLY A 1 105 ? -7.434 -13.368 2.276 1.00 95.19 105 GLY A O 1
ATOM 872 N N . ILE A 1 106 ? -8.271 -14.105 4.230 1.00 94.19 106 ILE A N 1
ATOM 873 C CA . ILE A 1 106 ? -8.933 -15.303 3.683 1.00 94.19 106 ILE A CA 1
ATOM 874 C C . ILE A 1 106 ? -10.403 -15.059 3.324 1.00 94.19 106 ILE A C 1
ATOM 876 O O . ILE A 1 106 ? -11.040 -15.919 2.726 1.00 94.19 106 ILE A O 1
ATOM 880 N N . GLN A 1 107 ? -10.962 -13.903 3.692 1.00 92.88 107 GLN A N 1
ATOM 881 C CA . GLN A 1 107 ? -12.370 -13.590 3.434 1.00 92.88 107 GLN A CA 1
ATOM 882 C C . GLN A 1 107 ? -12.643 -13.253 1.959 1.00 92.88 107 GLN A C 1
ATOM 884 O O . GLN A 1 107 ? -13.708 -13.586 1.444 1.00 92.88 107 GLN A O 1
ATOM 889 N N . ASN A 1 108 ? -11.703 -12.588 1.284 1.00 94.50 108 ASN A N 1
ATOM 890 C CA . ASN A 1 108 ? -11.785 -12.259 -0.141 1.00 94.50 108 ASN A CA 1
ATOM 891 C C . ASN A 1 108 ? -10.389 -12.345 -0.778 1.00 94.50 108 ASN A C 1
ATOM 893 O O . ASN A 1 108 ? -9.855 -11.326 -1.217 1.00 94.50 108 ASN A O 1
ATOM 897 N N . PRO A 1 109 ? -9.765 -13.532 -0.781 1.00 95.94 109 PRO A N 1
ATOM 898 C CA . PRO A 1 109 ? -8.403 -13.695 -1.257 1.00 95.94 109 PRO A CA 1
ATOM 899 C C . PRO A 1 109 ? -8.286 -13.354 -2.749 1.00 95.94 109 PRO A C 1
ATOM 901 O O . PRO A 1 109 ? -9.275 -13.283 -3.488 1.00 95.94 109 PRO A O 1
ATOM 904 N N . VAL A 1 110 ? -7.055 -13.139 -3.201 1.00 97.44 110 VAL A N 1
ATOM 905 C CA . VAL A 1 110 ? -6.761 -13.036 -4.632 1.00 97.44 110 VAL A CA 1
ATOM 906 C C . VAL A 1 110 ? -6.657 -14.436 -5.211 1.00 97.44 110 VAL A C 1
ATOM 908 O O . VAL A 1 110 ? -5.924 -15.267 -4.674 1.00 97.44 110 VAL A O 1
ATOM 911 N N . LEU A 1 111 ? -7.358 -14.660 -6.316 1.00 96.19 111 LEU A N 1
ATOM 912 C CA . LEU A 1 111 ? -7.346 -15.888 -7.101 1.00 96.19 111 LEU A CA 1
ATOM 913 C C . LEU A 1 111 ? -6.779 -15.620 -8.506 1.00 96.19 111 LEU A C 1
ATOM 915 O O . LEU A 1 111 ? -6.813 -14.475 -8.966 1.00 96.19 111 LEU A O 1
ATOM 919 N N . PRO A 1 112 ? -6.333 -16.654 -9.245 1.00 96.06 112 PRO A N 1
ATOM 920 C CA . PRO A 1 112 ? -5.794 -16.477 -10.597 1.00 96.06 112 PRO A CA 1
ATOM 921 C C . PRO A 1 112 ? -6.754 -15.737 -11.548 1.00 96.06 112 PRO A C 1
ATOM 923 O O . PRO A 1 112 ? -6.330 -14.899 -12.344 1.00 96.06 112 PRO A O 1
ATOM 926 N N . VAL A 1 113 ? -8.064 -15.986 -11.423 1.00 95.50 113 VAL A N 1
ATOM 927 C CA . VAL A 1 113 ? -9.106 -15.344 -12.245 1.00 95.50 113 VAL A CA 1
ATOM 928 C C . VAL A 1 113 ? -9.202 -13.828 -12.025 1.00 95.50 113 VAL A C 1
ATOM 930 O O . VAL A 1 113 ? -9.527 -13.100 -12.963 1.00 95.50 113 VAL A O 1
ATOM 933 N N . ASP A 1 114 ? -8.864 -13.337 -10.824 1.00 95.81 114 ASP A N 1
ATOM 934 C CA . ASP A 1 114 ? -8.822 -11.898 -10.529 1.00 95.81 114 ASP A CA 1
ATOM 935 C C . ASP A 1 114 ? -7.693 -11.194 -11.305 1.00 95.81 114 ASP A C 1
ATOM 937 O O . ASP A 1 114 ? -7.741 -9.983 -11.511 1.00 95.81 114 ASP A O 1
ATOM 941 N N . ILE A 1 115 ? -6.671 -11.949 -11.722 1.00 96.94 115 ILE A N 1
ATOM 942 C CA . ILE A 1 115 ? -5.469 -11.449 -12.395 1.00 96.94 115 ILE A CA 1
ATOM 943 C C . ILE A 1 115 ? -5.587 -11.576 -13.916 1.00 96.94 115 ILE A C 1
ATOM 945 O O . ILE A 1 115 ? -5.256 -10.638 -14.640 1.00 96.94 115 ILE A O 1
ATOM 949 N N . GLN A 1 116 ? -6.088 -12.711 -14.411 1.00 94.19 116 GLN A N 1
ATOM 950 C CA . GLN A 1 116 ? -6.183 -13.002 -15.850 1.00 94.19 116 GLN A CA 1
ATOM 951 C C . GLN A 1 116 ? -7.076 -12.019 -16.621 1.00 94.19 116 GLN A C 1
ATOM 953 O O . GLN A 1 116 ? -6.871 -11.812 -17.814 1.00 94.19 116 GLN A O 1
ATOM 958 N N . ASN A 1 117 ? -8.044 -11.398 -15.946 1.00 91.81 117 ASN A N 1
ATOM 959 C CA . ASN A 1 117 ? -9.005 -10.473 -16.552 1.00 91.81 117 ASN A CA 1
ATOM 960 C C . ASN A 1 117 ? -8.892 -9.047 -15.989 1.00 91.81 117 ASN A C 1
ATOM 962 O O . ASN A 1 117 ? -9.826 -8.255 -16.105 1.00 91.81 117 ASN A O 1
ATOM 966 N N . ALA A 1 118 ? -7.755 -8.717 -15.370 1.00 96.31 118 ALA A N 1
ATOM 967 C CA . ALA A 1 118 ? -7.552 -7.444 -14.689 1.00 96.31 118 ALA A CA 1
ATOM 968 C C . ALA A 1 118 ? -7.663 -6.228 -15.619 1.00 96.31 118 ALA A C 1
ATOM 970 O O . ALA A 1 118 ? -8.187 -5.197 -15.205 1.00 96.31 118 ALA A O 1
ATOM 971 N N . PHE A 1 119 ? -7.176 -6.333 -16.858 1.00 97.19 119 PHE A N 1
ATOM 972 C CA . PHE A 1 119 ? -7.179 -5.248 -17.839 1.00 97.19 119 PHE A CA 1
ATOM 973 C C . PHE A 1 119 ? -8.023 -5.571 -19.073 1.00 97.19 119 PHE A C 1
ATOM 975 O O . PHE A 1 119 ? -7.965 -6.669 -19.627 1.00 97.19 119 PHE A O 1
ATOM 982 N N . THR A 1 120 ? -8.768 -4.578 -19.553 1.00 96.38 120 THR A N 1
ATOM 983 C CA . THR A 1 120 ? -9.526 -4.641 -20.811 1.00 96.38 120 THR A CA 1
ATOM 984 C C . THR A 1 120 ? -8.810 -3.869 -21.917 1.00 96.38 120 THR A C 1
ATOM 986 O O . THR A 1 120 ? -7.811 -3.191 -21.666 1.00 96.38 120 THR A O 1
ATOM 989 N N . ALA A 1 121 ? -9.315 -3.937 -23.155 1.00 94.88 121 ALA A N 1
ATOM 990 C CA . ALA A 1 121 ? -8.772 -3.160 -24.270 1.00 94.88 121 ALA A CA 1
ATOM 991 C C . ALA A 1 121 ? -8.656 -1.671 -23.882 1.00 94.88 121 ALA A C 1
ATOM 993 O O . ALA A 1 121 ? -9.584 -1.159 -23.262 1.00 94.88 121 ALA A O 1
ATOM 994 N N . PRO A 1 122 ? -7.552 -0.974 -24.207 1.00 93.81 122 PRO A N 1
ATOM 995 C CA . PRO A 1 122 ? -6.439 -1.417 -25.054 1.00 93.81 122 PRO A CA 1
ATOM 996 C C . PRO A 1 122 ? -5.310 -2.156 -24.304 1.00 93.81 122 PRO A C 1
ATOM 998 O O . PRO A 1 122 ? -4.268 -2.425 -24.893 1.00 93.81 122 PRO A O 1
ATOM 1001 N N . PHE A 1 123 ? -5.477 -2.467 -23.016 1.00 95.62 123 PHE A N 1
ATOM 1002 C CA . PHE A 1 123 ? -4.428 -2.999 -22.137 1.00 95.62 123 PHE A CA 1
ATOM 1003 C C . PHE A 1 123 ? -4.482 -4.517 -21.920 1.00 95.62 123 PHE A C 1
ATOM 1005 O O . PHE A 1 123 ? -3.739 -5.034 -21.092 1.00 95.62 123 PHE A O 1
ATOM 1012 N N . THR A 1 124 ? -5.302 -5.251 -22.674 1.00 96.00 124 THR A N 1
ATOM 1013 C CA . THR A 1 124 ? -5.485 -6.706 -22.514 1.00 96.00 124 THR A CA 1
ATOM 1014 C C . THR A 1 124 ? -4.169 -7.495 -22.530 1.00 96.00 124 THR A C 1
ATOM 1016 O O . THR A 1 124 ? -4.027 -8.455 -21.781 1.00 96.00 124 THR A O 1
ATOM 1019 N N . ASN A 1 125 ? -3.165 -7.058 -23.299 1.00 94.25 125 ASN A N 1
ATOM 1020 C CA . ASN A 1 125 ? -1.855 -7.722 -23.355 1.00 94.25 125 ASN A CA 1
ATOM 1021 C C . ASN A 1 125 ? -1.108 -7.731 -22.007 1.00 94.25 125 ASN A C 1
ATOM 1023 O O . ASN A 1 125 ? -0.264 -8.597 -21.787 1.00 94.25 125 ASN A O 1
ATOM 1027 N N . ALA A 1 126 ? -1.413 -6.802 -21.093 1.00 97.12 126 ALA A N 1
ATOM 1028 C CA . ALA A 1 126 ? -0.827 -6.779 -19.753 1.00 97.12 126 ALA A CA 1
ATOM 1029 C C . ALA A 1 126 ? -1.241 -8.000 -18.912 1.00 97.12 126 ALA A C 1
ATOM 1031 O O . ALA A 1 126 ? -0.497 -8.409 -18.023 1.00 97.12 126 ALA A O 1
ATOM 1032 N N . ASN A 1 127 ? -2.388 -8.621 -19.208 1.00 97.62 127 ASN A N 1
ATOM 1033 C CA . ASN A 1 127 ? -2.860 -9.791 -18.466 1.00 97.62 127 ASN A CA 1
ATOM 1034 C C . ASN A 1 127 ? -1.948 -11.012 -18.658 1.00 97.62 127 ASN A C 1
ATOM 1036 O O . ASN A 1 127 ? -1.769 -11.783 -17.719 1.00 97.62 127 ASN A O 1
ATOM 1040 N N . ASN A 1 128 ? -1.317 -11.161 -19.830 1.00 96.06 128 ASN A N 1
ATOM 1041 C CA . ASN A 1 128 ? -0.441 -12.300 -20.127 1.00 96.06 128 ASN A CA 1
ATOM 1042 C C . ASN A 1 128 ? 0.778 -12.316 -19.198 1.00 96.06 128 ASN A C 1
ATOM 1044 O O . ASN A 1 128 ? 1.038 -13.303 -18.515 1.00 96.06 128 ASN A O 1
ATOM 1048 N N . VAL A 1 129 ? 1.492 -11.189 -19.107 1.00 97.25 129 VAL A N 1
ATOM 1049 C CA . VAL A 1 129 ? 2.646 -11.080 -18.206 1.00 97.25 129 VAL A CA 1
ATOM 1050 C C . VAL A 1 129 ? 2.230 -11.155 -16.736 1.00 97.25 129 VAL A C 1
ATOM 1052 O O . VAL A 1 129 ? 2.961 -11.728 -15.936 1.00 97.25 129 VAL A O 1
ATOM 1055 N N . LEU A 1 130 ? 1.058 -10.632 -16.357 1.00 97.69 130 LEU A N 1
ATOM 1056 C CA . LEU A 1 130 ? 0.554 -10.767 -14.988 1.00 97.69 130 LEU A CA 1
ATOM 1057 C C . LEU A 1 130 ? 0.315 -12.230 -14.618 1.00 97.69 130 LEU A C 1
ATOM 1059 O O . LEU A 1 130 ? 0.683 -12.646 -13.521 1.00 97.69 130 LEU A O 1
ATOM 1063 N N . PHE A 1 131 ? -0.258 -13.013 -15.530 1.00 96.50 131 PHE A N 1
ATOM 1064 C CA . PHE A 1 131 ? -0.467 -14.435 -15.305 1.00 96.50 131 PHE A CA 1
ATOM 1065 C C . PHE A 1 131 ? 0.860 -15.197 -15.183 1.00 96.50 131 PHE A C 1
ATOM 1067 O O . PHE A 1 131 ? 1.009 -16.012 -14.277 1.00 96.50 131 PHE A O 1
ATOM 1074 N N . GLU A 1 132 ? 1.866 -14.870 -15.994 1.00 95.38 132 GLU A N 1
ATOM 1075 C CA . GLU A 1 132 ? 3.208 -15.450 -15.848 1.00 95.38 132 GLU A CA 1
ATOM 1076 C C . GLU A 1 132 ? 3.871 -15.074 -14.511 1.00 95.38 132 GLU A C 1
ATOM 1078 O O . GLU A 1 132 ? 4.457 -15.925 -13.836 1.00 95.38 132 GLU A O 1
ATOM 1083 N N . ILE A 1 133 ? 3.740 -13.814 -14.071 1.00 95.88 133 ILE A N 1
ATOM 1084 C CA . ILE A 1 133 ? 4.223 -13.385 -12.748 1.00 95.88 133 ILE A CA 1
ATOM 1085 C C . ILE A 1 133 ? 3.509 -14.183 -11.651 1.00 95.88 133 ILE A C 1
ATOM 1087 O O . ILE A 1 133 ? 4.155 -14.616 -10.698 1.00 95.88 133 ILE A O 1
ATOM 1091 N N . TRP A 1 134 ? 2.201 -14.408 -11.785 1.00 96.44 134 TRP A N 1
ATOM 1092 C CA . TRP A 1 134 ? 1.421 -15.212 -10.848 1.00 96.44 134 TRP A CA 1
ATOM 1093 C C . TRP A 1 134 ? 1.926 -16.655 -10.770 1.00 96.44 134 TRP A C 1
ATOM 1095 O O . TRP A 1 134 ? 2.266 -17.116 -9.680 1.00 96.44 134 TRP A O 1
ATOM 1105 N N . GLN A 1 135 ? 2.053 -17.341 -11.910 1.00 94.00 135 GLN A N 1
ATOM 1106 C CA . GLN A 1 135 ? 2.549 -18.721 -11.959 1.00 94.00 135 GLN A CA 1
ATOM 1107 C C . GLN A 1 135 ? 3.923 -18.848 -11.294 1.00 94.00 135 GLN A C 1
ATOM 1109 O O . GLN A 1 135 ? 4.189 -19.780 -10.530 1.00 94.00 135 GLN A O 1
ATOM 1114 N N . ARG A 1 136 ? 4.799 -17.869 -11.537 1.00 91.00 136 ARG A N 1
ATOM 1115 C CA . ARG A 1 136 ? 6.162 -17.894 -11.012 1.00 91.00 136 ARG A CA 1
ATOM 1116 C C . ARG A 1 136 ? 6.225 -17.589 -9.518 1.00 91.00 136 ARG A C 1
ATOM 1118 O O . ARG A 1 136 ? 6.826 -18.355 -8.767 1.00 91.00 136 ARG A O 1
ATOM 1125 N N . VAL A 1 137 ? 5.624 -16.474 -9.106 1.00 92.12 137 VAL A N 1
ATOM 1126 C CA . VAL A 1 137 ? 5.797 -15.894 -7.768 1.00 92.12 137 VAL A CA 1
ATOM 1127 C C . VAL A 1 137 ? 4.778 -16.442 -6.773 1.00 92.12 137 VAL A C 1
ATOM 1129 O O . VAL A 1 137 ? 5.096 -16.557 -5.594 1.00 92.12 137 VAL A O 1
ATOM 1132 N N . VAL A 1 138 ? 3.566 -16.787 -7.215 1.00 93.94 138 VAL A N 1
ATOM 1133 C CA . VAL A 1 138 ? 2.436 -17.123 -6.335 1.00 93.94 138 VAL A CA 1
ATOM 1134 C C . VAL A 1 138 ? 2.157 -18.615 -6.276 1.00 93.94 138 VAL A C 1
ATOM 1136 O O . VAL A 1 138 ? 2.160 -19.182 -5.180 1.00 93.94 138 VAL A O 1
ATOM 1139 N N . SER A 1 139 ? 1.947 -19.271 -7.417 1.00 92.94 139 SER A N 1
ATOM 1140 C CA . SER A 1 139 ? 1.524 -20.679 -7.452 1.00 92.94 139 SER A CA 1
ATOM 1141 C C . SER A 1 139 ? 2.505 -21.587 -6.697 1.00 92.94 139 SER A C 1
ATOM 1143 O O . SER A 1 139 ? 2.110 -22.389 -5.846 1.00 92.94 139 SER A O 1
ATOM 1145 N N . ASN A 1 140 ? 3.807 -21.357 -6.884 1.00 83.69 140 ASN A N 1
ATOM 1146 C CA . ASN A 1 140 ? 4.855 -22.154 -6.245 1.00 83.69 140 ASN A CA 1
ATOM 1147 C C . ASN A 1 140 ? 5.139 -21.776 -4.785 1.00 83.69 140 ASN A C 1
ATOM 1149 O O . ASN A 1 140 ? 5.384 -22.663 -3.972 1.00 83.69 140 ASN A O 1
ATOM 1153 N N . ALA A 1 141 ? 5.101 -20.490 -4.425 1.00 87.19 141 ALA A N 1
ATOM 1154 C CA . ALA A 1 141 ? 5.532 -20.042 -3.095 1.00 87.19 141 ALA A CA 1
ATOM 1155 C C . ALA A 1 141 ? 4.379 -19.883 -2.093 1.00 87.19 141 ALA A C 1
ATOM 1157 O O . ALA A 1 141 ? 4.569 -20.103 -0.901 1.00 87.19 141 ALA A O 1
ATOM 1158 N N . TYR A 1 142 ? 3.174 -19.554 -2.565 1.00 90.50 142 TYR A N 1
ATOM 1159 C CA . TYR A 1 142 ? 2.047 -19.154 -1.711 1.00 90.50 142 TYR A CA 1
ATOM 1160 C C . TYR A 1 142 ? 0.804 -20.038 -1.859 1.00 90.50 142 TYR A C 1
ATOM 1162 O O . TYR A 1 142 ? -0.148 -19.866 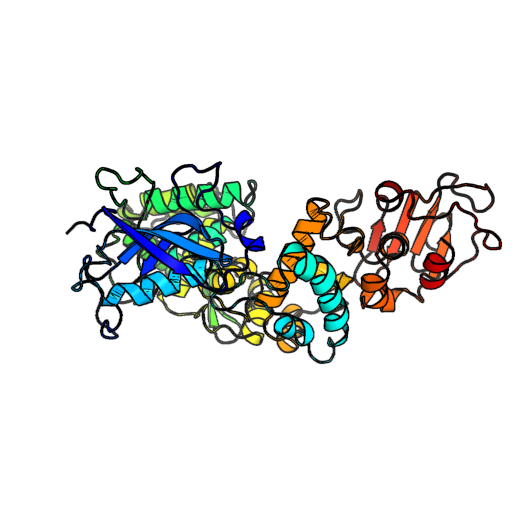-1.105 1.00 90.50 142 TYR A O 1
ATOM 1170 N N . GLY A 1 143 ? 0.835 -21.028 -2.759 1.00 91.12 143 GLY A N 1
ATOM 1171 C CA . GLY A 1 143 ? -0.232 -22.028 -2.889 1.00 91.12 143 GLY A CA 1
ATOM 1172 C C . GLY A 1 143 ? -1.346 -21.607 -3.842 1.00 91.12 143 GLY A C 1
ATOM 1173 O O . GLY A 1 143 ? -2.492 -21.972 -3.621 1.00 91.12 143 GLY A O 1
ATOM 1174 N N . ASP A 1 144 ? -0.998 -20.836 -4.876 1.00 94.75 144 ASP A N 1
ATOM 1175 C CA . ASP A 1 144 ? -1.928 -20.364 -5.916 1.00 94.75 144 ASP A CA 1
ATOM 1176 C C . ASP A 1 144 ? -3.050 -19.455 -5.391 1.00 94.75 144 ASP A C 1
ATOM 1178 O O . ASP A 1 144 ? -4.169 -19.436 -5.897 1.00 94.75 144 ASP A O 1
ATOM 1182 N N . ILE A 1 145 ? -2.738 -18.685 -4.348 1.00 95.75 145 ILE A N 1
ATOM 1183 C CA . ILE A 1 145 ? -3.662 -17.773 -3.677 1.00 95.75 145 ILE A CA 1
ATOM 1184 C C . ILE A 1 145 ? -2.862 -16.713 -2.902 1.00 95.75 145 ILE A C 1
ATOM 1186 O O . ILE A 1 145 ? -1.800 -17.018 -2.350 1.00 95.75 145 ILE A O 1
ATOM 1190 N N . LEU A 1 146 ? -3.362 -15.470 -2.823 1.00 96.38 146 LEU A N 1
ATOM 1191 C CA . LEU A 1 146 ? -2.777 -14.410 -1.975 1.00 96.38 146 LEU A CA 1
ATOM 1192 C C . LEU A 1 146 ? -3.795 -13.802 -0.995 1.00 96.38 146 LEU A C 1
ATOM 1194 O O . LEU A 1 146 ? -4.978 -13.704 -1.332 1.00 96.38 146 LEU A O 1
ATOM 1198 N N . PRO A 1 147 ? -3.350 -13.331 0.186 1.00 95.56 147 PRO A N 1
ATOM 1199 C CA . PRO A 1 147 ? -4.236 -12.709 1.163 1.00 95.56 147 PRO A CA 1
ATOM 1200 C C . PRO A 1 147 ? -4.766 -11.360 0.665 1.00 95.56 147 PRO A C 1
ATOM 1202 O O . PRO A 1 147 ? -4.006 -10.499 0.208 1.00 95.56 147 PRO A O 1
ATOM 1205 N N . PHE A 1 148 ? -6.077 -11.154 0.797 1.00 96.19 148 PHE A N 1
ATOM 1206 C CA . PHE A 1 148 ? -6.742 -9.881 0.521 1.00 96.19 148 PHE A CA 1
ATOM 1207 C C . PHE A 1 148 ? -8.032 -9.733 1.346 1.00 96.19 148 PHE A C 1
ATOM 1209 O O . PHE A 1 148 ? -8.704 -10.710 1.674 1.00 96.19 148 PHE A O 1
ATOM 1216 N N . GLY A 1 149 ? -8.358 -8.497 1.722 1.00 91.81 149 GLY A N 1
ATOM 1217 C CA . GLY A 1 149 ? -9.486 -8.173 2.596 1.00 91.81 149 GLY A CA 1
ATOM 1218 C C . GLY A 1 149 ? -9.157 -7.006 3.520 1.00 91.81 149 GLY A C 1
ATOM 1219 O O . GLY A 1 149 ? -8.225 -6.238 3.259 1.00 91.81 149 GLY A O 1
ATOM 1220 N N . ARG A 1 150 ? -9.908 -6.879 4.616 1.00 95.56 150 ARG A N 1
ATOM 1221 C CA . ARG A 1 150 ? -9.639 -5.875 5.656 1.00 95.56 150 ARG A CA 1
ATOM 1222 C C . ARG A 1 150 ? -8.521 -6.353 6.570 1.00 95.56 150 ARG A C 1
ATOM 1224 O O . ARG A 1 150 ? -8.765 -6.875 7.656 1.00 95.56 150 ARG A O 1
ATOM 1231 N N . LEU A 1 151 ? -7.280 -6.154 6.138 1.00 95.12 151 LEU A N 1
ATOM 1232 C CA . LEU A 1 151 ? -6.099 -6.556 6.903 1.00 95.12 151 LEU A CA 1
ATOM 1233 C C . LEU A 1 151 ? -5.875 -5.673 8.145 1.00 95.12 151 LEU A C 1
ATOM 1235 O O . LEU A 1 151 ? -5.172 -6.087 9.062 1.00 95.12 151 LEU A O 1
ATOM 1239 N N . TRP A 1 152 ? -6.475 -4.478 8.191 1.00 95.56 152 TRP A N 1
ATOM 1240 C CA . TRP A 1 152 ? -6.357 -3.520 9.296 1.00 95.56 152 TRP A CA 1
ATOM 1241 C C . TRP A 1 152 ? -7.713 -2.988 9.744 1.00 95.56 152 TRP A C 1
ATOM 1243 O O . TRP A 1 152 ? -8.670 -2.957 8.975 1.00 95.56 152 TRP A O 1
ATOM 1253 N N . ASP A 1 153 ? -7.789 -2.567 11.004 1.00 96.44 153 ASP A N 1
ATOM 1254 C CA . ASP A 1 153 ? -8.943 -1.827 11.517 1.00 96.44 153 ASP A CA 1
ATOM 1255 C C . ASP A 1 153 ? -9.107 -0.480 10.807 1.00 96.44 153 ASP A C 1
ATOM 1257 O O . ASP A 1 153 ? -8.148 0.120 10.315 1.00 96.44 153 ASP A O 1
ATOM 1261 N N . GLU A 1 154 ? -10.353 -0.041 10.702 1.00 96.94 154 GLU A N 1
ATOM 1262 C CA . GLU A 1 154 ? -10.764 1.117 9.931 1.00 96.94 154 GLU A CA 1
ATOM 1263 C C . GLU A 1 154 ? -10.289 2.442 10.535 1.00 96.94 154 GLU A C 1
ATOM 1265 O O . GLU A 1 154 ? -9.941 3.352 9.788 1.00 96.94 154 GLU A O 1
ATOM 1270 N N . VAL A 1 155 ? -10.221 2.590 11.859 1.00 97.44 155 VAL A N 1
ATOM 1271 C CA . VAL A 1 155 ? -9.737 3.840 12.475 1.00 97.44 155 VAL A CA 1
ATOM 1272 C C . VAL A 1 155 ? -8.240 3.752 12.757 1.00 97.44 155 VAL A C 1
ATOM 1274 O O . VAL A 1 155 ? -7.506 4.706 12.492 1.00 97.44 155 VAL A O 1
ATOM 1277 N N . LEU A 1 156 ? -7.753 2.587 13.189 1.00 96.94 156 LEU A N 1
ATOM 1278 C CA . LEU A 1 156 ? -6.320 2.330 13.352 1.00 96.94 156 LEU A CA 1
ATOM 1279 C C . LEU A 1 156 ? -5.562 2.458 12.023 1.00 96.94 156 LEU A C 1
ATOM 1281 O O . LEU A 1 156 ? -4.476 3.036 11.963 1.00 96.94 156 LEU A O 1
ATOM 1285 N N . GLY A 1 157 ? -6.138 1.934 10.941 1.00 97.00 157 GLY A N 1
ATOM 1286 C CA . GLY A 1 157 ? -5.534 1.955 9.616 1.00 97.00 157 GLY A CA 1
ATOM 1287 C C . GLY A 1 157 ? -5.393 3.362 9.048 1.00 97.00 157 GLY A C 1
ATOM 1288 O O . GLY A 1 157 ? -4.394 3.638 8.390 1.00 97.00 157 GLY A O 1
ATOM 1289 N N . LEU A 1 158 ? -6.310 4.287 9.366 1.00 97.94 158 LEU A N 1
ATOM 1290 C CA . LEU A 1 158 ? -6.168 5.692 8.970 1.00 97.94 158 LEU A CA 1
ATOM 1291 C C . LEU A 1 158 ? -4.853 6.270 9.504 1.00 97.94 158 LEU A C 1
ATOM 1293 O O . LEU A 1 158 ? -4.065 6.840 8.751 1.00 97.94 158 LEU A O 1
ATOM 1297 N N . VAL A 1 159 ? -4.597 6.071 10.797 1.00 97.12 159 VAL A N 1
ATOM 1298 C CA . VAL A 1 159 ? -3.367 6.518 11.463 1.00 97.12 159 VAL A CA 1
ATOM 1299 C C . VAL A 1 159 ? -2.154 5.859 10.816 1.00 97.12 159 VAL A C 1
ATOM 1301 O O . VAL A 1 159 ? -1.235 6.544 10.368 1.00 97.12 159 VAL A O 1
ATOM 1304 N N . ARG A 1 160 ? -2.179 4.527 10.711 1.00 96.12 160 ARG A N 1
ATOM 1305 C CA . ARG A 1 160 ? -1.076 3.735 10.167 1.00 96.12 160 ARG A CA 1
ATOM 1306 C C . ARG A 1 160 ? -0.676 4.176 8.766 1.00 96.12 160 ARG A C 1
ATOM 1308 O O . ARG A 1 160 ? 0.499 4.407 8.485 1.00 96.12 160 ARG A O 1
ATOM 1315 N N . PHE A 1 161 ? -1.642 4.306 7.867 1.00 96.69 161 PHE A N 1
ATOM 1316 C CA . PHE A 1 161 ? -1.332 4.589 6.475 1.00 96.69 161 PHE A CA 1
ATOM 1317 C C . PHE A 1 161 ? -0.929 6.039 6.240 1.00 96.69 161 PHE A C 1
ATOM 1319 O O . PHE A 1 161 ? -0.116 6.285 5.347 1.00 96.69 161 PHE A O 1
ATOM 1326 N N . VAL A 1 162 ? -1.377 6.983 7.070 1.00 97.31 162 VAL A N 1
ATOM 1327 C CA . VAL A 1 162 ? -0.785 8.327 7.076 1.00 97.31 162 VAL A CA 1
ATOM 1328 C C . VAL A 1 162 ? 0.665 8.284 7.576 1.00 97.31 162 VAL A C 1
ATOM 1330 O O . VAL A 1 162 ? 1.532 8.888 6.941 1.00 97.31 162 VAL A O 1
ATOM 1333 N N . SER A 1 163 ? 0.969 7.509 8.623 1.00 95.62 163 SER A N 1
ATOM 1334 C CA . SER A 1 163 ? 2.348 7.307 9.106 1.00 95.62 163 SER A CA 1
ATOM 1335 C C . SER A 1 163 ? 3.279 6.708 8.045 1.00 95.62 163 SER A C 1
ATOM 1337 O O . SER A 1 163 ? 4.475 6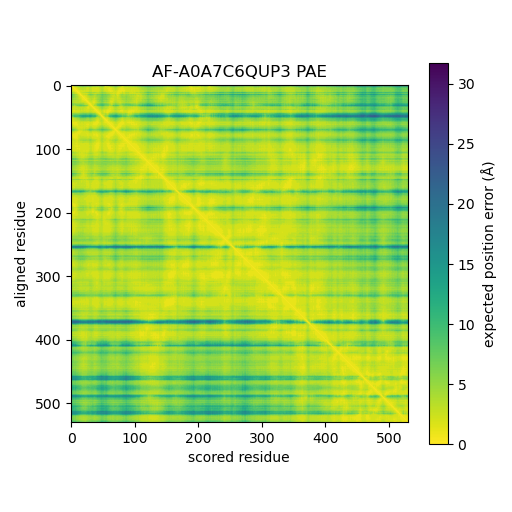.995 8.051 1.00 95.62 163 SER A O 1
ATOM 1339 N N . SER A 1 164 ? 2.749 5.933 7.090 1.00 91.88 164 SER A N 1
ATOM 1340 C CA . SER A 1 164 ? 3.529 5.350 5.983 1.00 91.88 164 SER A CA 1
ATOM 1341 C C . SER A 1 164 ? 4.033 6.384 4.959 1.00 91.88 164 SER A C 1
ATOM 1343 O O . SER A 1 164 ? 4.937 6.101 4.166 1.00 91.88 164 SER A O 1
ATOM 1345 N N . TRP A 1 165 ? 3.465 7.596 4.947 1.00 91.19 165 TRP A N 1
ATOM 1346 C CA . TRP A 1 165 ? 3.820 8.637 3.984 1.00 91.19 165 TRP A CA 1
ATOM 1347 C C . TRP A 1 165 ? 5.213 9.211 4.282 1.00 91.19 165 TRP A C 1
ATOM 1349 O O . TRP A 1 165 ? 5.429 9.862 5.307 1.00 91.19 165 TRP A O 1
ATOM 1359 N N . TYR A 1 166 ? 6.166 8.944 3.379 1.00 84.56 166 TYR A N 1
ATOM 1360 C CA . TYR A 1 166 ? 7.589 9.300 3.509 1.00 84.56 166 TYR A CA 1
ATOM 1361 C C . TYR A 1 166 ? 8.175 8.985 4.901 1.00 84.56 166 TYR A C 1
ATOM 1363 O O . TYR A 1 166 ? 8.872 9.801 5.505 1.00 84.56 166 TYR A O 1
ATOM 1371 N N . SER A 1 167 ? 7.870 7.798 5.434 1.00 84.50 167 SER A N 1
ATOM 1372 C CA . SER A 1 167 ? 8.513 7.284 6.649 1.00 84.50 167 SER A CA 1
ATOM 1373 C C . SER A 1 167 ? 9.964 6.901 6.345 1.00 84.50 167 SER A C 1
ATOM 1375 O O . SER A 1 167 ? 10.207 5.965 5.582 1.00 84.50 167 SER A O 1
ATOM 1377 N N . SER A 1 168 ? 10.930 7.604 6.943 1.00 78.75 168 SER A N 1
ATOM 1378 C CA . SER A 1 168 ? 12.367 7.312 6.803 1.00 78.75 168 SER A CA 1
ATOM 1379 C C . SER A 1 168 ? 12.723 5.916 7.325 1.00 78.75 168 SER A C 1
ATOM 1381 O O . SER A 1 168 ? 13.540 5.223 6.728 1.00 78.75 168 SER A O 1
ATOM 1383 N N . GLY A 1 169 ? 12.054 5.469 8.392 1.00 80.44 169 GLY A N 1
ATOM 1384 C CA . GLY A 1 169 ? 12.204 4.131 8.970 1.00 80.44 169 GLY A CA 1
ATOM 1385 C C . GLY A 1 169 ? 11.388 3.035 8.274 1.00 80.44 169 GLY A C 1
ATOM 1386 O O . GLY A 1 169 ? 11.252 1.942 8.826 1.00 80.44 169 GLY A O 1
ATOM 1387 N N . GLY A 1 170 ? 10.775 3.312 7.116 1.00 85.81 170 GLY A N 1
ATOM 1388 C CA . GLY A 1 170 ? 9.932 2.353 6.399 1.00 85.81 170 GLY A CA 1
ATOM 1389 C C . GLY A 1 170 ? 8.778 1.814 7.257 1.00 85.81 170 GLY A C 1
ATOM 1390 O O . GLY A 1 170 ? 8.161 2.565 8.020 1.00 85.81 170 GLY A O 1
ATOM 1391 N N . ARG A 1 171 ? 8.507 0.502 7.148 1.00 86.94 171 ARG A N 1
ATOM 1392 C CA . ARG A 1 171 ? 7.446 -0.201 7.902 1.00 86.94 171 ARG A CA 1
ATOM 1393 C C . ARG A 1 171 ? 7.641 -0.103 9.418 1.00 86.94 171 ARG A C 1
ATOM 1395 O O . ARG A 1 171 ? 6.668 0.073 10.142 1.00 86.94 171 ARG A O 1
ATOM 1402 N N . LYS A 1 172 ? 8.885 -0.171 9.898 1.00 89.38 172 LYS A N 1
ATOM 1403 C CA . LYS A 1 172 ? 9.196 -0.033 11.326 1.00 89.38 172 LYS A CA 1
ATOM 1404 C C . LYS A 1 172 ? 8.788 1.347 11.841 1.00 89.38 172 LYS A C 1
ATOM 1406 O O . LYS A 1 172 ? 8.031 1.456 12.800 1.00 89.38 172 LYS A O 1
ATOM 1411 N N . GLY A 1 173 ? 9.224 2.404 11.151 1.00 91.25 173 GLY A N 1
ATOM 1412 C CA . GLY A 1 173 ? 8.857 3.782 11.497 1.00 91.25 173 GLY A CA 1
ATOM 1413 C C . GLY A 1 173 ? 7.346 4.038 11.431 1.00 91.25 173 GLY A C 1
ATOM 1414 O O . GLY A 1 173 ? 6.811 4.784 12.245 1.00 91.25 173 GLY A O 1
ATOM 1415 N N . GLU A 1 174 ? 6.645 3.392 10.497 1.00 93.12 174 GLU A N 1
ATOM 1416 C CA . GLU A 1 174 ? 5.183 3.445 10.382 1.00 93.12 174 GLU A CA 1
ATOM 1417 C C . GLU A 1 174 ? 4.483 2.848 11.616 1.00 93.12 174 GLU A C 1
ATOM 1419 O O . GLU A 1 174 ? 3.586 3.480 12.180 1.00 93.12 174 GLU A O 1
ATOM 1424 N N . LEU A 1 175 ? 4.898 1.658 12.063 1.00 93.25 175 LEU A N 1
ATOM 1425 C CA . LEU A 1 175 ? 4.300 0.987 13.223 1.00 93.25 175 LEU A CA 1
ATOM 1426 C C . LEU A 1 175 ? 4.604 1.714 14.539 1.00 93.25 175 LEU A C 1
ATOM 1428 O O . LEU A 1 175 ? 3.697 1.867 15.353 1.00 93.25 175 LEU A O 1
ATOM 1432 N N . ILE A 1 176 ? 5.822 2.240 14.714 1.00 93.69 176 ILE A N 1
ATOM 1433 C CA . ILE A 1 176 ? 6.193 3.044 15.893 1.00 93.69 176 ILE A CA 1
ATOM 1434 C C . ILE A 1 176 ? 5.308 4.292 16.006 1.00 93.69 176 ILE A C 1
ATOM 1436 O O . ILE A 1 176 ? 4.748 4.555 17.067 1.00 93.69 176 ILE A O 1
ATOM 1440 N N . GLN A 1 177 ? 5.129 5.042 14.913 1.00 95.50 177 GLN A N 1
ATOM 1441 C CA . GLN A 1 177 ? 4.234 6.207 14.896 1.00 95.50 177 GLN A CA 1
ATOM 1442 C C . GLN A 1 177 ? 2.778 5.809 15.177 1.00 95.50 177 GLN A C 1
ATOM 1444 O O . GLN A 1 177 ? 2.069 6.505 15.899 1.00 95.50 177 GLN A O 1
ATOM 1449 N N . THR A 1 178 ? 2.331 4.665 14.645 1.00 96.06 178 THR A N 1
ATOM 1450 C CA . THR A 1 178 ? 0.976 4.141 14.890 1.00 96.06 178 THR A CA 1
ATOM 1451 C C . THR A 1 178 ? 0.757 3.832 16.371 1.00 96.06 178 THR A C 1
ATOM 1453 O O . THR A 1 178 ? -0.236 4.280 16.942 1.00 96.06 178 THR A O 1
ATOM 1456 N N . HIS A 1 179 ? 1.687 3.113 17.009 1.00 96.50 179 HIS A N 1
ATOM 1457 C CA . HIS A 1 179 ? 1.639 2.824 18.447 1.00 96.50 179 HIS A CA 1
ATOM 1458 C C . HIS A 1 179 ? 1.708 4.095 19.286 1.00 96.50 179 HIS A C 1
ATOM 1460 O O . HIS A 1 179 ? 0.864 4.294 20.163 1.00 96.50 179 HIS A O 1
ATOM 1466 N N . TYR A 1 180 ? 2.634 5.002 18.965 1.00 97.06 180 TYR A N 1
ATOM 1467 C CA . TYR A 1 180 ? 2.757 6.264 19.681 1.00 97.06 180 TYR A CA 1
ATOM 1468 C C . TYR A 1 180 ? 1.449 7.066 19.608 1.00 97.06 180 TYR A C 1
ATOM 1470 O O . TYR A 1 180 ? 0.946 7.518 20.639 1.00 97.06 180 TYR A O 1
ATOM 1478 N N . PHE A 1 181 ? 0.823 7.146 18.432 1.00 98.19 181 PHE A N 1
ATOM 1479 C CA . PHE A 1 181 ? -0.482 7.780 18.266 1.00 98.19 181 PHE A CA 1
ATOM 1480 C C . PHE A 1 181 ? -1.552 7.152 19.164 1.00 98.19 181 PHE A C 1
ATOM 1482 O O . PHE A 1 181 ? -2.211 7.859 19.933 1.00 98.19 181 PHE A O 1
ATOM 1489 N N . VAL A 1 182 ? -1.738 5.828 19.105 1.00 97.50 182 VAL A N 1
ATOM 1490 C CA . VAL A 1 182 ? -2.806 5.183 19.887 1.00 97.50 182 VAL A CA 1
ATOM 1491 C C . VAL A 1 182 ? -2.539 5.228 21.387 1.00 97.50 182 VAL A C 1
ATOM 1493 O O . VAL A 1 182 ? -3.494 5.290 22.157 1.00 97.50 182 VAL A O 1
ATOM 1496 N N . SER A 1 183 ? -1.274 5.328 21.806 1.00 97.38 183 SER A N 1
ATOM 1497 C CA . SER A 1 183 ? -0.911 5.538 23.210 1.00 97.38 183 SER A CA 1
ATOM 1498 C C . SER A 1 183 ? -1.373 6.890 23.766 1.00 97.38 183 SER A C 1
ATOM 1500 O O . SER A 1 183 ? -1.522 7.042 24.980 1.00 97.38 183 SER A O 1
ATOM 1502 N N . LYS A 1 184 ? -1.595 7.877 22.886 1.00 98.06 184 LYS A N 1
ATOM 1503 C CA . LYS A 1 184 ? -2.004 9.240 23.250 1.00 98.06 184 LYS A CA 1
ATOM 1504 C C . LYS A 1 184 ? -3.481 9.502 23.028 1.00 98.06 184 LYS A C 1
ATOM 1506 O O . LYS A 1 184 ? -4.090 10.218 23.819 1.00 98.06 184 LYS A O 1
ATOM 1511 N N . PHE A 1 185 ? -4.054 8.929 21.974 1.00 98.31 185 PHE A N 1
ATOM 1512 C CA . PHE A 1 185 ? -5.425 9.234 21.568 1.00 98.31 185 PHE A CA 1
ATOM 1513 C C . PHE A 1 185 ? -6.406 8.075 21.757 1.00 98.31 185 PHE A C 1
ATOM 1515 O O . PHE A 1 185 ? -7.615 8.310 21.763 1.00 98.31 185 PHE A O 1
ATOM 1522 N N . GLY A 1 186 ? -5.912 6.849 21.934 1.00 97.75 186 GLY A N 1
ATOM 1523 C CA . GLY A 1 186 ? -6.727 5.683 22.258 1.00 97.75 186 GLY A CA 1
ATOM 1524 C C . GLY A 1 186 ? -6.965 5.527 23.760 1.00 97.75 186 GLY A C 1
ATOM 1525 O O . GLY A 1 186 ? -6.302 6.144 24.595 1.00 97.75 186 GLY A O 1
ATOM 1526 N N . VAL A 1 187 ? -7.925 4.676 24.116 1.00 97.69 187 VAL A N 1
ATOM 1527 C CA . VAL A 1 187 ? -8.195 4.314 25.514 1.00 97.69 187 VAL A CA 1
ATOM 1528 C C . VAL A 1 187 ? -7.424 3.047 25.858 1.00 97.69 187 VAL A C 1
ATOM 1530 O O . VAL A 1 187 ? -7.686 1.997 25.277 1.00 97.69 187 VAL A O 1
ATOM 1533 N N . LYS A 1 188 ? -6.469 3.133 26.794 1.00 96.94 188 LYS A N 1
ATOM 1534 C CA . LYS A 1 188 ? -5.686 1.968 27.231 1.00 96.94 188 LYS A CA 1
ATOM 1535 C C . LYS A 1 188 ? -6.595 0.942 27.906 1.00 96.94 188 LYS A C 1
ATOM 1537 O O . LYS A 1 188 ? -7.272 1.264 28.882 1.00 96.94 188 LYS A O 1
ATOM 1542 N N . ILE A 1 189 ? -6.570 -0.289 27.409 1.00 97.56 189 ILE A N 1
ATOM 1543 C CA . ILE A 1 189 ? -7.318 -1.414 27.965 1.00 97.56 189 ILE A CA 1
ATOM 1544 C C . ILE A 1 189 ? -6.385 -2.252 28.832 1.00 97.56 189 ILE A C 1
ATOM 1546 O O . ILE A 1 189 ? -5.269 -2.578 28.434 1.00 97.56 189 ILE A O 1
ATOM 1550 N N . GLN A 1 190 ? -6.849 -2.598 30.029 1.00 96.31 190 GLN A N 1
ATOM 1551 C CA . GLN A 1 190 ? -6.096 -3.447 30.947 1.00 96.31 190 GLN A CA 1
ATOM 1552 C C . GLN A 1 190 ? -6.243 -4.921 30.566 1.00 96.31 190 GLN A C 1
ATOM 1554 O O . GLN A 1 190 ? -7.299 -5.344 30.092 1.00 96.31 190 GLN A O 1
ATOM 1559 N N . SER A 1 191 ? -5.200 -5.707 30.816 1.00 96.31 191 SER A N 1
ATOM 1560 C CA . SER A 1 191 ? -5.247 -7.166 30.687 1.00 96.31 191 SER A CA 1
ATOM 1561 C C . SER A 1 191 ? -5.435 -7.797 32.064 1.00 96.31 191 SER A C 1
ATOM 1563 O O . SER A 1 191 ? -4.747 -7.424 33.016 1.00 96.31 191 SER A O 1
ATOM 1565 N N . ALA A 1 192 ? -6.372 -8.738 32.179 1.00 96.00 192 ALA A N 1
ATOM 1566 C CA . ALA A 1 192 ? -6.620 -9.471 33.415 1.00 96.00 192 ALA A CA 1
ATOM 1567 C C . ALA A 1 192 ? -5.456 -10.422 33.761 1.00 96.00 192 ALA A C 1
ATOM 1569 O O . ALA A 1 192 ? -4.558 -10.673 32.953 1.00 96.00 192 ALA A O 1
ATOM 1570 N N . GLY A 1 193 ? -5.478 -10.984 34.974 1.00 93.81 193 GLY A N 1
ATOM 1571 C CA . GLY A 1 193 ? -4.500 -11.989 35.396 1.00 93.81 193 GLY A CA 1
ATOM 1572 C C . GLY A 1 193 ? -4.470 -13.198 34.452 1.00 93.81 193 GLY A C 1
ATOM 1573 O O . GLY A 1 193 ? -5.511 -13.683 34.019 1.00 93.81 193 GLY A O 1
ATOM 1574 N N . GLY A 1 194 ? -3.270 -13.681 34.112 1.00 92.50 194 GLY A N 1
ATOM 1575 C CA . GLY A 1 194 ? -3.083 -14.812 33.190 1.00 92.50 194 GLY A CA 1
ATOM 1576 C C . GLY A 1 194 ? -3.191 -14.465 31.696 1.00 92.50 194 GLY A C 1
ATOM 1577 O O . GLY A 1 194 ? -2.984 -15.340 30.845 1.00 92.50 194 GLY A O 1
ATOM 1578 N N . ILE A 1 195 ? -3.470 -13.203 31.363 1.00 95.44 195 ILE A N 1
ATOM 1579 C CA . ILE A 1 195 ? -3.391 -12.649 30.007 1.00 95.44 195 ILE A CA 1
ATOM 1580 C C . ILE A 1 195 ? -2.101 -11.813 29.885 1.00 95.44 195 ILE A C 1
ATOM 1582 O O . ILE A 1 195 ? -1.782 -11.066 30.815 1.00 95.44 195 ILE A O 1
ATOM 1586 N N . PRO A 1 196 ? -1.337 -11.921 28.776 1.00 91.44 196 PRO A N 1
ATOM 1587 C CA . PRO A 1 196 ? -0.155 -11.094 28.558 1.00 91.44 196 PRO A CA 1
ATOM 1588 C C . PRO A 1 196 ? -0.477 -9.602 28.666 1.00 91.44 196 PRO A C 1
ATOM 1590 O O . PRO A 1 196 ? -1.468 -9.132 28.107 1.00 91.44 196 PRO A O 1
ATOM 1593 N N . GLN A 1 197 ? 0.381 -8.858 29.363 1.00 93.75 197 GLN A N 1
ATOM 1594 C CA . GLN A 1 197 ? 0.260 -7.407 29.491 1.00 93.75 197 GLN A CA 1
ATOM 1595 C C . GLN A 1 197 ? 0.707 -6.746 28.185 1.00 93.75 197 GLN A C 1
ATOM 1597 O O . GLN A 1 197 ? 1.888 -6.474 27.985 1.00 93.75 197 GLN A O 1
ATOM 1602 N N . VAL A 1 198 ? -0.249 -6.547 27.281 1.00 94.50 198 VAL A N 1
ATOM 1603 C CA . VAL A 1 198 ? -0.030 -5.925 25.972 1.00 94.50 198 VAL A CA 1
ATOM 1604 C C . VAL A 1 198 ? -0.379 -4.440 25.976 1.00 94.50 198 VAL A C 1
ATOM 1606 O O . VAL A 1 198 ? -1.223 -3.974 26.746 1.00 94.50 198 VAL A O 1
ATOM 1609 N N . ASP A 1 199 ? 0.222 -3.700 25.052 1.00 95.75 199 ASP A N 1
ATOM 1610 C CA . ASP A 1 199 ? -0.101 -2.304 24.781 1.00 95.75 199 ASP A CA 1
ATOM 1611 C C . ASP A 1 199 ? -1.329 -2.219 23.863 1.00 95.75 199 ASP A C 1
ATOM 1613 O O . ASP A 1 199 ? -1.245 -1.942 22.665 1.00 95.75 199 ASP A O 1
ATOM 1617 N N . PHE A 1 200 ? -2.500 -2.498 24.443 1.00 96.94 200 PHE A N 1
ATOM 1618 C CA . PHE A 1 200 ? -3.778 -2.457 23.738 1.00 96.94 200 PHE A CA 1
ATOM 1619 C C . PHE A 1 200 ? -4.518 -1.141 23.990 1.00 96.94 200 PHE A C 1
ATOM 1621 O O . PHE A 1 200 ? -4.853 -0.795 25.127 1.00 96.94 200 PHE A O 1
ATOM 1628 N N . TYR A 1 201 ? -4.824 -0.430 22.908 1.00 97.50 201 TYR A N 1
ATOM 1629 C CA . TYR A 1 201 ? -5.511 0.856 22.938 1.00 97.50 201 TYR A CA 1
ATOM 1630 C C . TYR A 1 201 ? -6.734 0.807 22.032 1.00 97.50 201 TYR A C 1
ATOM 1632 O O . TYR A 1 201 ? -6.623 0.502 20.846 1.00 97.50 201 TYR A O 1
ATOM 1640 N N . LEU A 1 202 ? -7.900 1.120 22.588 1.00 97.81 202 LEU A N 1
ATOM 1641 C CA . LEU A 1 202 ? -9.157 1.108 21.856 1.00 97.81 202 LEU A CA 1
ATOM 1642 C C . LEU A 1 202 ? -9.408 2.465 21.191 1.00 97.81 202 LEU A C 1
ATOM 1644 O O . LEU A 1 202 ? -9.308 3.516 21.830 1.00 97.81 202 LEU A O 1
ATOM 1648 N N . LEU A 1 203 ? -9.771 2.422 19.913 1.00 97.69 203 LEU A N 1
ATOM 1649 C CA . LEU A 1 203 ? -10.240 3.561 19.123 1.00 97.69 203 LEU A CA 1
ATOM 1650 C C . LEU A 1 203 ? -11.753 3.432 18.864 1.00 97.69 203 LEU A C 1
ATOM 1652 O O . LEU A 1 203 ? -12.292 2.321 18.956 1.00 97.69 203 LEU A O 1
ATOM 1656 N N . PRO A 1 204 ? -12.459 4.533 18.537 1.00 97.31 204 PRO A N 1
ATOM 1657 C CA . PRO A 1 204 ? -13.854 4.450 18.112 1.00 97.31 204 PRO A CA 1
ATOM 1658 C C . PRO A 1 204 ? -14.005 3.545 16.892 1.00 97.31 204 PRO A C 1
ATOM 1660 O O . PRO A 1 204 ? -13.085 3.406 16.090 1.00 97.31 204 PRO A O 1
ATOM 1663 N N . THR A 1 205 ? -15.175 2.930 16.738 1.00 96.25 205 THR A N 1
ATOM 1664 C CA . THR A 1 205 ? -15.504 2.233 15.489 1.00 96.25 205 THR A CA 1
ATOM 1665 C C . THR A 1 205 ? -15.649 3.232 14.341 1.00 96.25 205 THR A C 1
ATOM 1667 O O . THR A 1 205 ? -15.947 4.411 14.551 1.00 96.25 205 THR A O 1
ATOM 1670 N N . ILE A 1 206 ? -15.531 2.759 13.098 1.00 95.50 206 ILE A N 1
ATOM 1671 C CA . ILE A 1 206 ? -15.794 3.604 11.924 1.00 95.50 206 ILE A CA 1
ATOM 1672 C C . ILE A 1 206 ? -17.235 4.138 11.896 1.00 95.50 206 ILE A C 1
ATOM 1674 O O . ILE A 1 206 ? -17.469 5.273 11.482 1.00 95.50 206 ILE A O 1
ATOM 1678 N N . GLY A 1 207 ? -18.200 3.359 12.397 1.00 94.25 207 GLY A N 1
ATOM 1679 C CA . GLY A 1 207 ? -19.589 3.797 12.537 1.00 94.25 207 GLY A CA 1
ATOM 1680 C C . GLY A 1 207 ? -19.731 4.970 13.509 1.00 94.25 207 GLY A C 1
ATOM 1681 O O . GLY A 1 207 ? -20.402 5.948 13.195 1.00 94.25 207 GLY A O 1
ATOM 1682 N N . GLU A 1 208 ? -19.044 4.918 14.654 1.00 95.62 208 GLU A N 1
ATOM 1683 C CA . GLU A 1 208 ? -19.007 6.029 15.613 1.00 95.62 208 GLU A CA 1
ATOM 1684 C C . GLU A 1 208 ? -18.271 7.255 15.054 1.00 95.62 208 GLU A C 1
ATOM 1686 O O . GLU A 1 208 ? -18.722 8.379 15.258 1.00 95.62 208 GLU A O 1
ATOM 1691 N N . LEU A 1 209 ? -17.162 7.056 14.330 1.00 96.38 209 LEU A N 1
ATOM 1692 C CA . LEU A 1 209 ? -16.383 8.143 13.728 1.00 96.38 209 LEU A CA 1
ATOM 1693 C C . LEU A 1 209 ? -17.177 8.907 12.657 1.00 96.38 209 LEU A C 1
ATOM 1695 O O . LEU A 1 209 ? -17.132 10.137 12.622 1.00 96.38 209 LEU A O 1
ATOM 1699 N N . THR A 1 210 ? -17.884 8.178 11.791 1.00 95.50 210 THR A N 1
ATOM 1700 C CA . THR A 1 210 ? -18.646 8.724 10.651 1.00 95.50 210 THR A CA 1
ATOM 1701 C C . THR A 1 210 ? -20.055 9.194 11.020 1.00 95.50 210 THR A C 1
ATOM 1703 O O . THR A 1 210 ? -20.762 9.736 10.167 1.00 95.50 210 THR A O 1
ATOM 1706 N N . ASP A 1 211 ? -20.494 8.984 12.264 1.00 93.31 211 ASP A N 1
ATOM 1707 C CA . ASP A 1 211 ? -21.645 9.679 12.839 1.00 93.31 211 ASP A CA 1
ATOM 1708 C C . ASP A 1 211 ? -21.184 11.060 13.328 1.00 93.31 211 ASP A C 1
ATOM 1710 O O . ASP A 1 211 ? -20.647 11.219 14.427 1.00 93.31 211 ASP A O 1
ATOM 1714 N N . SER A 1 212 ? -21.401 12.087 12.503 1.00 91.12 212 SER A N 1
ATOM 1715 C CA . SER A 1 212 ? -21.018 13.469 12.818 1.00 91.12 212 SER A CA 1
ATOM 1716 C C . SER A 1 212 ? -21.697 14.009 14.083 1.00 91.12 212 SER A C 1
ATOM 1718 O O . SER A 1 212 ? -21.150 14.909 14.729 1.00 91.12 212 SER A O 1
ATOM 1720 N N . SER A 1 213 ? -22.838 13.429 14.473 1.00 92.44 213 SER A N 1
ATOM 1721 C CA . SER A 1 213 ? -23.563 13.767 15.697 1.00 92.44 213 SER A CA 1
ATOM 1722 C C . SER A 1 213 ? -23.007 13.063 16.940 1.00 92.44 213 SER A C 1
ATOM 1724 O O . SER A 1 213 ? -23.346 13.453 18.062 1.00 92.44 213 SER A O 1
ATOM 1726 N N . ASN A 1 214 ? -22.168 12.032 16.778 1.00 94.62 214 ASN A N 1
ATOM 1727 C CA . ASN A 1 214 ? -21.569 11.301 17.888 1.00 94.62 214 ASN A CA 1
ATOM 1728 C C . ASN A 1 214 ? -20.470 12.150 18.551 1.00 94.62 214 ASN A C 1
ATOM 1730 O O . ASN A 1 214 ? -19.483 12.493 17.887 1.00 94.62 214 ASN A O 1
ATOM 1734 N N . PRO A 1 215 ? -20.597 12.480 19.851 1.00 94.38 215 PRO A N 1
ATOM 1735 C CA . PRO A 1 215 ? -19.589 13.247 20.581 1.00 94.38 215 PRO A CA 1
ATOM 1736 C C . PRO A 1 215 ? -18.329 12.436 20.915 1.00 94.38 215 PRO A C 1
ATOM 1738 O O . PRO A 1 215 ? -17.367 13.010 21.416 1.00 94.38 215 PRO A O 1
ATOM 1741 N N . LEU A 1 216 ? -18.328 11.120 20.663 1.00 96.00 216 LEU A N 1
ATOM 1742 C CA . LEU A 1 216 ? -17.237 10.196 20.979 1.00 96.00 216 LEU A CA 1
ATOM 1743 C C . LEU A 1 216 ? -16.860 10.234 22.470 1.00 96.00 216 LEU A C 1
ATOM 1745 O O . LEU A 1 216 ? -15.686 10.213 22.830 1.00 96.00 216 LEU A O 1
ATOM 1749 N N . THR A 1 217 ? -17.863 10.286 23.352 1.00 94.94 217 THR A N 1
ATOM 1750 C CA . THR A 1 217 ? -17.681 10.420 24.811 1.00 94.94 217 THR A CA 1
ATOM 1751 C C . THR A 1 217 ? -16.832 9.311 25.420 1.00 94.94 217 THR A C 1
ATOM 1753 O O . THR A 1 217 ? -16.052 9.582 26.328 1.00 94.94 217 THR A O 1
ATOM 1756 N N . SER A 1 218 ? -16.931 8.086 24.899 1.00 95.06 218 SER A N 1
ATOM 1757 C CA . SER A 1 218 ? -16.109 6.954 25.345 1.00 95.06 218 SER A CA 1
ATOM 1758 C C . SER A 1 218 ? -14.646 7.049 24.879 1.00 95.06 218 SER A C 1
ATOM 1760 O O . SER A 1 218 ? -13.807 6.281 25.336 1.00 95.06 218 SER A O 1
ATOM 1762 N N . PHE A 1 219 ? -14.316 8.011 24.008 1.00 97.12 219 PHE A N 1
ATOM 1763 C CA . PHE A 1 219 ? -12.985 8.237 23.433 1.00 97.12 219 PHE A CA 1
ATOM 1764 C C . PHE A 1 219 ? -12.578 9.715 23.539 1.00 97.12 219 PHE A C 1
ATOM 1766 O O . PHE A 1 219 ? -12.363 10.377 22.522 1.00 97.12 219 PHE A O 1
ATOM 1773 N N . PRO A 1 220 ? -12.452 10.272 24.755 1.00 96.00 220 PRO A N 1
ATOM 1774 C CA . PRO A 1 220 ? -12.361 11.718 24.962 1.00 96.00 220 PRO A CA 1
ATOM 1775 C C . PRO A 1 220 ? -11.151 12.368 24.275 1.00 96.00 220 PRO A C 1
ATOM 1777 O O . PRO A 1 220 ? -11.260 13.472 23.739 1.00 96.00 220 PRO A O 1
ATOM 1780 N N . TRP A 1 221 ? -9.996 11.695 24.248 1.00 97.38 221 TRP A N 1
ATOM 1781 C CA . TRP A 1 221 ? -8.806 12.212 23.566 1.00 97.38 221 TRP A CA 1
ATOM 1782 C C . TRP A 1 221 ? -8.958 12.202 22.046 1.00 97.38 221 TRP A C 1
ATOM 1784 O O . TRP A 1 221 ? -8.605 13.181 21.387 1.00 97.38 221 TRP A O 1
ATOM 1794 N N . PHE A 1 222 ? -9.559 11.149 21.494 1.00 98.06 222 PHE A N 1
ATOM 1795 C CA . PHE A 1 222 ? -9.880 11.087 20.073 1.00 98.06 222 PHE A CA 1
ATOM 1796 C C . PHE A 1 222 ? -10.963 12.110 19.684 1.00 98.06 222 PHE A C 1
ATOM 1798 O O . PHE A 1 222 ? -10.861 12.749 18.640 1.00 98.06 222 PHE A O 1
ATOM 1805 N N . ALA A 1 223 ? -11.961 12.344 20.543 1.00 97.69 223 ALA A N 1
ATOM 1806 C CA . ALA A 1 223 ? -12.988 13.370 20.353 1.00 97.69 223 ALA A CA 1
ATOM 1807 C C . ALA A 1 223 ? -12.378 14.778 20.238 1.00 97.69 223 ALA A C 1
ATOM 1809 O O . ALA A 1 223 ? -12.729 15.549 19.342 1.00 97.69 223 ALA A O 1
ATOM 1810 N N . LYS A 1 224 ? -11.407 15.103 21.105 1.00 97.19 224 LYS A N 1
ATOM 1811 C CA . LYS A 1 224 ? -10.639 16.356 21.009 1.00 97.19 224 LYS A CA 1
ATOM 1812 C C . LYS A 1 224 ? -9.889 16.459 19.684 1.00 97.19 224 LYS A C 1
ATOM 1814 O O . LYS A 1 224 ? -9.908 17.516 19.059 1.00 97.19 224 LYS A O 1
ATOM 1819 N N . LEU A 1 225 ? -9.269 15.371 19.232 1.00 97.81 225 LEU A N 1
ATOM 1820 C CA . LEU A 1 225 ? -8.547 15.335 17.961 1.00 97.81 225 LEU A CA 1
ATOM 1821 C C . LEU A 1 225 ? -9.469 15.544 16.752 1.00 97.81 225 LEU A C 1
ATOM 1823 O O . LEU A 1 225 ? -9.133 16.298 15.842 1.00 97.81 225 LEU A O 1
ATOM 1827 N N . VAL A 1 226 ? -10.663 14.953 16.775 1.00 98.19 226 VAL A N 1
ATOM 1828 C CA . VAL A 1 226 ? -11.717 15.202 15.783 1.00 98.19 226 VAL A CA 1
ATOM 1829 C C . VAL A 1 226 ? -12.123 16.679 15.755 1.00 98.19 226 VAL A C 1
ATOM 1831 O O . VAL A 1 226 ? -12.237 17.268 14.680 1.00 98.19 226 VAL A O 1
ATOM 1834 N N . ASN A 1 227 ? -12.289 17.313 16.919 1.00 97.75 227 ASN A N 1
ATOM 1835 C CA . ASN A 1 227 ? -12.582 18.746 16.987 1.00 97.75 227 ASN A CA 1
ATOM 1836 C C . ASN A 1 227 ? -11.438 19.593 16.414 1.00 97.75 227 ASN A C 1
ATOM 1838 O O . ASN A 1 227 ? -11.705 20.545 15.680 1.00 97.75 227 ASN A O 1
ATOM 1842 N N . ILE A 1 228 ? -10.183 19.233 16.699 1.00 98.44 228 ILE A N 1
ATOM 1843 C CA . ILE A 1 228 ? -8.999 19.888 16.124 1.00 98.44 228 ILE A CA 1
ATOM 1844 C C . ILE A 1 228 ? -9.006 19.762 14.599 1.00 98.44 228 ILE A C 1
ATOM 1846 O O . ILE A 1 228 ? -8.810 20.765 13.921 1.00 98.44 228 ILE A O 1
ATOM 1850 N N . ALA A 1 229 ? -9.278 18.573 14.053 1.00 98.38 229 ALA A N 1
ATOM 1851 C CA . ALA A 1 229 ? -9.351 18.351 12.610 1.00 98.38 229 ALA A CA 1
ATOM 1852 C C . ALA A 1 229 ? -10.432 19.213 11.943 1.00 98.38 229 ALA A C 1
ATOM 1854 O O . ALA A 1 229 ? -10.154 19.875 10.943 1.00 98.38 229 ALA A O 1
ATOM 1855 N N . ARG A 1 230 ? -11.623 19.299 12.547 1.00 98.06 230 ARG A N 1
ATOM 1856 C CA . ARG A 1 230 ? -12.702 20.181 12.080 1.00 98.06 230 ARG A CA 1
ATOM 1857 C C . ARG A 1 230 ? -12.280 21.651 12.071 1.00 98.06 230 ARG A C 1
ATOM 1859 O O . ARG A 1 230 ? -12.460 22.339 11.074 1.00 98.06 230 ARG A O 1
ATOM 1866 N N . ILE A 1 231 ? -11.709 22.145 13.173 1.00 98.12 231 ILE A N 1
ATOM 1867 C CA . ILE A 1 231 ? -11.261 23.544 13.283 1.00 98.12 231 ILE A CA 1
ATOM 1868 C C . ILE A 1 231 ? -10.144 23.831 12.276 1.00 98.12 231 ILE A C 1
ATOM 1870 O O . ILE A 1 231 ? -10.168 24.864 11.607 1.00 98.12 231 ILE A O 1
ATOM 1874 N N . PHE A 1 232 ? -9.186 22.912 12.143 1.00 98.06 232 PHE A N 1
ATOM 1875 C CA . PHE A 1 232 ? -8.112 23.002 11.163 1.00 98.06 232 PHE A CA 1
ATOM 1876 C C . PHE A 1 232 ? -8.678 23.126 9.747 1.00 98.06 232 PHE A C 1
ATOM 1878 O O . PHE A 1 232 ? -8.315 24.045 9.014 1.00 98.06 232 PHE A O 1
ATOM 1885 N N . GLN A 1 233 ? -9.608 22.252 9.367 1.00 97.31 233 GLN A N 1
ATOM 1886 C CA . GLN A 1 233 ? -10.206 22.308 8.044 1.00 97.31 233 GLN A CA 1
ATOM 1887 C C . GLN A 1 233 ? -10.986 23.600 7.794 1.00 97.31 233 GLN A C 1
ATOM 1889 O O . GLN A 1 233 ? -10.779 24.228 6.758 1.00 97.31 233 GLN A O 1
ATOM 1894 N N . SER A 1 234 ? -11.831 24.031 8.734 1.00 97.19 234 SER A N 1
ATOM 1895 C CA . SER A 1 234 ? -12.643 25.244 8.568 1.00 97.19 234 SER A CA 1
ATOM 1896 C C . SER A 1 234 ? -11.812 26.514 8.372 1.00 97.19 234 SER A C 1
ATOM 1898 O O . SER A 1 234 ? -12.291 27.460 7.756 1.00 97.19 234 SER A O 1
ATOM 1900 N N . ASN A 1 235 ? -10.582 26.552 8.895 1.00 97.12 235 ASN A N 1
ATOM 1901 C CA . ASN A 1 235 ? -9.716 27.731 8.824 1.00 97.12 235 ASN A CA 1
ATOM 1902 C C . ASN A 1 235 ? -8.641 27.642 7.735 1.00 97.12 235 ASN A C 1
ATOM 1904 O O . ASN A 1 235 ? -8.185 28.672 7.243 1.00 97.12 235 ASN A O 1
ATOM 1908 N N . TYR A 1 236 ? -8.210 26.432 7.370 1.00 96.75 236 TYR A N 1
ATOM 1909 C CA . TYR A 1 236 ? -7.037 26.234 6.514 1.00 96.75 236 TYR A CA 1
ATOM 1910 C C . TYR A 1 236 ? -7.290 25.338 5.306 1.00 96.75 236 TYR A C 1
ATOM 1912 O O . TYR A 1 236 ? -6.355 25.070 4.553 1.00 96.75 236 TYR A O 1
ATOM 1920 N N . CYS A 1 237 ? -8.516 24.861 5.090 1.00 97.50 237 CYS A N 1
ATOM 1921 C CA . CYS A 1 237 ? -8.851 24.036 3.936 1.00 97.50 237 CYS A CA 1
ATOM 1922 C C . CYS A 1 237 ? -9.975 24.642 3.094 1.00 97.50 237 CYS A C 1
ATOM 1924 O O . CYS A 1 237 ? -10.837 25.374 3.569 1.00 97.50 237 CYS A O 1
ATOM 1926 N N . THR A 1 238 ? -9.969 24.297 1.811 1.00 96.94 238 THR A N 1
ATOM 1927 C CA . THR A 1 238 ? -11.107 24.458 0.898 1.00 96.94 238 THR A CA 1
ATOM 1928 C C . THR A 1 238 ? -11.560 23.091 0.415 1.00 96.94 238 THR A C 1
ATOM 1930 O O . THR A 1 238 ? -10.808 22.122 0.502 1.00 96.94 238 THR A O 1
ATOM 1933 N N . GLN A 1 239 ? -12.785 23.004 -0.094 1.00 96.25 239 GLN A N 1
ATOM 1934 C CA . GLN A 1 239 ? -13.289 21.777 -0.704 1.00 96.25 239 GLN A CA 1
ATOM 1935 C C . GLN A 1 239 ? -13.025 21.781 -2.204 1.00 96.25 239 GLN A C 1
ATOM 1937 O O . GLN A 1 239 ? -13.214 22.796 -2.875 1.00 96.25 239 GLN A O 1
ATOM 1942 N N . ILE A 1 240 ? -12.611 20.633 -2.728 1.00 96.94 240 ILE A N 1
ATOM 1943 C CA . ILE A 1 240 ? -12.442 20.396 -4.159 1.00 96.94 240 ILE A CA 1
ATOM 1944 C C . ILE A 1 240 ? -13.227 19.151 -4.568 1.00 96.94 240 ILE A C 1
ATOM 1946 O O . ILE A 1 240 ? -13.221 18.143 -3.864 1.00 96.94 240 ILE A O 1
ATOM 1950 N N . ASN A 1 241 ? -13.895 19.207 -5.722 1.00 96.69 241 ASN A N 1
ATOM 1951 C CA . ASN A 1 241 ? -14.592 18.042 -6.255 1.00 96.69 241 ASN A CA 1
ATOM 1952 C C . ASN A 1 241 ? -13.645 17.194 -7.114 1.00 96.69 241 ASN A C 1
ATOM 1954 O O . ASN A 1 241 ? -13.069 17.685 -8.087 1.00 96.69 241 ASN A O 1
ATOM 1958 N N . ILE A 1 242 ? -13.481 15.922 -6.759 1.00 95.62 242 ILE A N 1
ATOM 1959 C CA . ILE A 1 242 ? -12.682 14.952 -7.508 1.00 95.62 242 ILE A CA 1
ATOM 1960 C C . ILE A 1 242 ? -13.503 13.679 -7.673 1.00 95.62 242 ILE A C 1
ATOM 1962 O O . ILE A 1 242 ? -13.814 13.009 -6.694 1.00 95.62 242 ILE A O 1
ATOM 1966 N N . GLY A 1 243 ? -13.853 13.326 -8.913 1.00 91.62 243 GLY A N 1
ATOM 1967 C CA . GLY A 1 243 ? -14.616 12.104 -9.194 1.00 91.62 243 GLY A CA 1
ATOM 1968 C C . GLY A 1 243 ? -15.965 12.044 -8.462 1.00 91.62 243 GLY A C 1
ATOM 1969 O O . GLY A 1 243 ? -16.379 10.967 -8.039 1.00 91.62 243 GLY A O 1
ATOM 1970 N N . GLY A 1 244 ? -16.613 13.195 -8.244 1.00 93.62 244 GLY A N 1
ATOM 1971 C CA . GLY A 1 244 ? -17.865 13.298 -7.488 1.00 93.62 244 GLY A CA 1
ATOM 1972 C C . GLY A 1 244 ? -17.704 13.340 -5.963 1.00 93.62 244 GLY A C 1
ATOM 1973 O O . GLY A 1 244 ? -18.699 13.516 -5.270 1.00 93.62 244 GLY A O 1
ATOM 1974 N N . MET A 1 245 ? -16.483 13.228 -5.431 1.00 95.88 245 MET A N 1
ATOM 1975 C CA . MET A 1 245 ? -16.185 13.341 -3.995 1.00 95.88 245 MET A CA 1
ATOM 1976 C C . MET A 1 245 ? -15.737 14.758 -3.643 1.00 95.88 245 MET A C 1
ATOM 1978 O O . MET A 1 245 ? -15.004 15.374 -4.414 1.00 95.88 245 MET A O 1
ATOM 1982 N N . ASN A 1 246 ? -16.115 15.256 -2.466 1.00 95.50 246 ASN A N 1
ATOM 1983 C CA . ASN A 1 246 ? -15.738 16.594 -1.997 1.00 95.50 246 ASN A CA 1
ATOM 1984 C C . ASN A 1 246 ? -14.552 16.502 -1.030 1.00 95.50 246 ASN A C 1
ATOM 1986 O O . ASN A 1 246 ? -14.737 16.451 0.176 1.00 95.50 246 ASN A O 1
ATOM 1990 N N . LEU A 1 247 ? -13.332 16.433 -1.551 1.00 97.06 247 LEU A N 1
ATOM 1991 C CA . LEU A 1 247 ? -12.134 16.247 -0.730 1.00 97.06 247 LEU A CA 1
ATOM 1992 C C . LEU A 1 247 ? -11.579 17.582 -0.231 1.00 97.06 247 LEU A C 1
ATOM 1994 O O . LEU A 1 247 ? -11.656 18.601 -0.922 1.00 97.06 247 LEU A O 1
ATOM 1998 N N . SER A 1 248 ? -10.942 17.562 0.938 1.00 97.50 248 SER A N 1
ATOM 1999 C CA . SER A 1 248 ? -10.241 18.735 1.457 1.00 97.50 248 SER A CA 1
ATOM 2000 C C . SER A 1 248 ? -8.937 19.017 0.724 1.00 97.50 248 SER A C 1
ATOM 2002 O O . SER A 1 248 ? -8.116 18.127 0.493 1.00 97.50 248 SER A O 1
ATOM 2004 N N . LYS A 1 249 ? -8.708 20.298 0.446 1.00 96.88 249 LYS A N 1
ATOM 2005 C CA . LYS A 1 249 ? -7.454 20.873 -0.032 1.00 96.88 249 LYS A CA 1
ATOM 2006 C C . LYS A 1 249 ? -6.904 21.827 1.016 1.00 96.88 249 LYS A C 1
ATOM 2008 O O . LYS A 1 249 ? -7.547 22.829 1.326 1.00 96.88 249 LYS A O 1
ATOM 2013 N N . PHE A 1 250 ? -5.693 21.561 1.491 1.00 96.62 250 PHE A N 1
ATOM 2014 C CA . PHE A 1 250 ? -4.989 22.476 2.383 1.00 96.62 250 PHE A CA 1
ATOM 2015 C C . PHE A 1 250 ? -4.530 23.736 1.638 1.00 96.62 250 PHE A C 1
ATOM 2017 O O . PHE A 1 250 ? -3.860 23.665 0.605 1.00 96.62 250 PHE A O 1
ATOM 2024 N N . ASN A 1 251 ? -4.864 24.895 2.197 1.00 94.25 251 ASN A N 1
ATOM 2025 C CA . ASN A 1 251 ? -4.424 26.202 1.738 1.00 94.25 251 ASN A CA 1
ATOM 2026 C C . ASN A 1 251 ? -3.258 26.647 2.614 1.00 94.25 251 ASN A C 1
ATOM 2028 O O . ASN A 1 251 ? -3.460 27.177 3.703 1.00 94.25 251 ASN A O 1
ATOM 2032 N N . ASN A 1 252 ? -2.034 26.410 2.144 1.00 90.56 252 ASN A N 1
ATOM 2033 C CA . ASN A 1 252 ? -0.843 26.761 2.903 1.00 90.56 252 ASN A CA 1
ATOM 2034 C C . ASN A 1 252 ? -0.754 28.289 3.124 1.00 90.56 252 ASN A C 1
ATOM 2036 O O . ASN A 1 252 ? -0.508 29.017 2.156 1.00 90.56 252 ASN A O 1
ATOM 2040 N N . PRO A 1 253 ? -0.882 28.780 4.373 1.00 86.44 253 PRO A N 1
ATOM 2041 C CA . PRO A 1 253 ? -0.899 30.213 4.651 1.00 86.44 253 PRO A CA 1
ATOM 2042 C C . PRO A 1 253 ? 0.479 30.870 4.500 1.00 86.44 253 PRO A C 1
ATOM 2044 O O . PRO A 1 253 ? 0.559 32.090 4.412 1.00 86.44 253 PRO A O 1
ATOM 2047 N N . THR A 1 254 ? 1.574 30.098 4.463 1.00 79.81 254 THR A N 1
ATOM 2048 C CA . THR A 1 254 ? 2.934 30.664 4.408 1.00 79.81 254 THR A CA 1
ATOM 2049 C C . THR A 1 254 ? 3.356 31.094 3.004 1.00 79.81 254 THR A C 1
ATOM 2051 O O . THR A 1 254 ? 4.354 31.797 2.859 1.00 79.81 254 THR A O 1
ATOM 2054 N N . GLY A 1 255 ? 2.663 30.623 1.958 1.00 74.31 255 GLY A N 1
ATOM 2055 C CA . GLY A 1 255 ? 3.045 30.843 0.556 1.00 74.31 255 GLY A CA 1
ATOM 2056 C C . GLY A 1 255 ? 4.406 30.248 0.151 1.00 74.31 255 GLY A C 1
ATOM 2057 O O . GLY A 1 255 ? 4.834 30.424 -0.986 1.00 74.31 255 GLY A O 1
ATOM 2058 N N . ARG A 1 256 ? 5.095 29.542 1.059 1.00 82.00 256 ARG A N 1
ATOM 2059 C CA . ARG A 1 256 ? 6.415 28.914 0.866 1.00 82.00 256 ARG A CA 1
ATOM 2060 C C . ARG A 1 256 ? 6.307 27.396 0.999 1.00 82.00 256 ARG A C 1
ATOM 2062 O O . ARG A 1 256 ? 5.231 26.869 1.261 1.00 82.00 256 ARG A O 1
ATOM 2069 N N . GLN A 1 257 ? 7.412 26.669 0.840 1.00 84.94 257 GLN A N 1
ATOM 2070 C CA . GLN A 1 257 ? 7.429 25.236 1.139 1.00 84.94 257 GLN A CA 1
ATOM 2071 C C . GLN A 1 257 ? 6.995 24.996 2.594 1.00 84.94 257 GLN A C 1
ATOM 2073 O O . GLN A 1 257 ? 7.538 25.599 3.519 1.00 84.94 257 GLN A O 1
ATOM 2078 N N . PHE A 1 258 ? 5.992 24.139 2.790 1.00 91.44 258 PHE A N 1
ATOM 2079 C CA . PHE A 1 258 ? 5.458 23.855 4.117 1.00 91.44 258 PHE A CA 1
ATOM 2080 C C . PHE A 1 258 ? 6.458 23.038 4.942 1.00 91.44 258 PHE A C 1
ATOM 2082 O O . PHE A 1 258 ? 6.999 22.039 4.465 1.00 91.44 258 PHE A O 1
ATOM 2089 N N . ASN A 1 259 ? 6.712 23.475 6.173 1.00 92.88 259 ASN A N 1
ATOM 2090 C CA . ASN A 1 259 ? 7.763 22.956 7.044 1.00 92.88 259 ASN A CA 1
ATOM 2091 C C . ASN A 1 259 ? 7.285 22.890 8.511 1.00 92.88 259 ASN A C 1
ATOM 2093 O O . ASN A 1 259 ? 6.111 23.120 8.810 1.00 92.88 259 ASN A O 1
ATOM 2097 N N . THR A 1 260 ? 8.198 22.562 9.428 1.00 95.00 260 THR A N 1
ATOM 2098 C CA . THR A 1 260 ? 7.929 22.476 10.872 1.00 95.00 260 THR A CA 1
ATOM 2099 C C . THR A 1 260 ? 7.418 23.787 11.467 1.00 95.00 260 THR A C 1
ATOM 2101 O O . THR A 1 260 ? 6.426 23.776 12.189 1.00 95.00 260 THR A O 1
ATOM 2104 N N . GLU A 1 261 ? 8.035 24.921 11.143 1.00 94.56 261 GLU A N 1
ATOM 2105 C CA . GLU A 1 261 ? 7.577 26.229 11.631 1.00 94.56 261 GLU A CA 1
ATOM 2106 C C . GLU A 1 261 ? 6.151 26.531 11.155 1.00 94.56 261 GLU A C 1
ATOM 2108 O O . GLU A 1 261 ? 5.305 26.961 11.938 1.00 94.56 261 GLU A O 1
ATOM 2113 N N . GLY A 1 262 ? 5.859 26.221 9.887 1.00 94.88 262 GLY A N 1
ATOM 2114 C CA . GLY A 1 262 ? 4.541 26.386 9.286 1.00 94.88 262 GLY A CA 1
ATOM 2115 C C . GLY A 1 262 ? 3.457 25.618 10.038 1.00 94.88 262 GLY A C 1
ATOM 2116 O O . GLY A 1 262 ? 2.458 26.215 10.438 1.00 94.88 262 GLY A O 1
ATOM 2117 N N . ILE A 1 263 ? 3.651 24.320 10.293 1.00 95.88 263 ILE A N 1
ATOM 2118 C CA . ILE A 1 263 ? 2.652 23.538 11.035 1.00 95.88 263 ILE A CA 1
ATOM 2119 C C . ILE A 1 263 ? 2.536 23.987 12.493 1.00 95.88 263 ILE A C 1
ATOM 2121 O O . ILE A 1 263 ? 1.421 24.144 12.979 1.00 95.88 263 ILE A O 1
ATOM 2125 N N . LEU A 1 264 ? 3.646 24.267 13.181 1.00 96.69 264 LEU A N 1
ATOM 2126 C CA . LEU A 1 264 ? 3.601 24.713 14.576 1.00 96.69 264 LEU A CA 1
ATOM 2127 C C . LEU A 1 264 ? 2.865 26.050 14.712 1.00 96.69 264 LEU A C 1
ATOM 2129 O O . LEU A 1 264 ? 2.031 26.186 15.605 1.00 96.69 264 LEU A O 1
ATOM 2133 N N . SER A 1 265 ? 3.073 26.985 13.777 1.00 95.38 265 SER A N 1
ATOM 2134 C CA . SER A 1 265 ? 2.347 28.261 13.753 1.00 95.38 265 SER A CA 1
ATOM 2135 C C . SER A 1 265 ? 0.829 28.072 13.640 1.00 95.38 265 SER A C 1
ATOM 2137 O O . SER A 1 265 ? 0.069 28.777 14.300 1.00 95.38 265 SER A O 1
ATOM 2139 N N . ILE A 1 266 ? 0.378 27.077 12.867 1.00 95.88 266 ILE A N 1
ATOM 2140 C CA . ILE A 1 266 ? -1.041 26.738 12.726 1.00 95.88 266 ILE A CA 1
ATOM 2141 C C . ILE A 1 266 ? -1.575 26.109 14.015 1.00 95.88 266 ILE A C 1
ATOM 2143 O O . ILE A 1 266 ? -2.595 26.560 14.540 1.00 95.88 266 ILE A O 1
ATOM 2147 N N . LEU A 1 267 ? -0.882 25.097 14.544 1.00 96.25 267 LEU A N 1
ATOM 2148 C CA . LEU A 1 267 ? -1.321 24.347 15.726 1.00 96.25 267 LEU A CA 1
ATOM 2149 C C . LEU A 1 267 ? -1.316 25.199 17.007 1.00 96.25 267 LEU A C 1
ATOM 2151 O O . LEU A 1 267 ? -2.055 24.899 17.942 1.00 96.25 267 LEU A O 1
ATOM 2155 N N . GLN A 1 268 ? -0.514 26.266 17.046 1.00 95.12 268 GLN A N 1
ATOM 2156 C CA . GLN A 1 268 ? -0.433 27.216 18.162 1.00 95.12 268 GLN A CA 1
ATOM 2157 C C . GLN A 1 268 ? -1.241 28.503 17.935 1.00 95.12 268 GLN A C 1
ATOM 2159 O O . GLN A 1 268 ? -1.290 29.357 18.822 1.00 95.12 268 GLN A O 1
ATOM 2164 N N . SER A 1 269 ? -1.874 28.654 16.769 1.00 94.38 269 SER A N 1
ATOM 2165 C CA . SER A 1 269 ? -2.625 29.857 16.406 1.00 94.38 269 SER A CA 1
ATOM 2166 C C . SER A 1 269 ? -3.848 30.096 17.300 1.00 94.38 269 SER A C 1
ATOM 2168 O O . SER A 1 269 ? -4.345 29.205 17.992 1.00 94.38 269 SER A O 1
ATOM 2170 N N . ASN A 1 270 ? -4.401 31.309 17.224 1.00 93.88 270 ASN A N 1
ATOM 2171 C CA . ASN A 1 270 ? -5.662 31.654 17.887 1.00 93.88 270 ASN A CA 1
ATOM 2172 C C . ASN A 1 270 ? -6.892 30.965 17.282 1.00 93.88 270 ASN A C 1
ATOM 2174 O O . ASN A 1 270 ? -7.937 30.955 17.924 1.00 93.88 270 ASN A O 1
ATOM 2178 N N . ASN A 1 271 ? -6.761 30.335 16.110 1.00 95.12 271 ASN A N 1
ATOM 2179 C CA . ASN A 1 271 ? -7.833 29.525 15.534 1.00 95.12 271 ASN A CA 1
ATOM 2180 C C . ASN A 1 271 ? -8.009 28.204 16.292 1.00 95.12 271 ASN A C 1
ATOM 2182 O O . ASN A 1 271 ? -9.124 27.700 16.373 1.00 95.12 271 ASN A O 1
ATOM 2186 N N . ILE A 1 272 ? -6.931 27.654 16.867 1.00 95.88 272 ILE A N 1
ATOM 2187 C CA . ILE A 1 272 ? -6.992 26.470 17.730 1.00 95.88 272 ILE A CA 1
ATOM 2188 C C . ILE A 1 272 ? -7.195 26.926 19.186 1.00 95.88 272 ILE A C 1
ATOM 2190 O O . ILE A 1 272 ? -6.325 27.624 19.729 1.00 95.88 272 ILE A O 1
ATOM 2194 N N . PRO A 1 273 ? -8.305 26.528 19.843 1.00 95.06 273 PRO A N 1
ATOM 2195 C CA . PRO A 1 273 ? -8.568 26.860 21.239 1.00 95.06 273 PRO A CA 1
ATOM 2196 C C . PRO A 1 273 ? -7.403 26.467 22.144 1.00 95.06 273 PRO A C 1
ATOM 2198 O O . PRO A 1 273 ? -6.793 25.413 21.960 1.00 95.06 273 PRO A O 1
ATOM 2201 N N . PHE A 1 274 ? -7.090 27.314 23.125 1.00 95.25 274 PHE A N 1
ATOM 2202 C CA . PHE A 1 274 ? -5.907 27.156 23.975 1.00 95.25 274 PHE A CA 1
ATOM 2203 C C . PHE A 1 274 ? -5.827 25.777 24.651 1.00 95.25 274 PHE A C 1
ATOM 2205 O O . PHE A 1 274 ? -4.764 25.161 24.674 1.00 95.25 274 PHE A O 1
ATOM 2212 N N . ASP A 1 275 ? -6.961 25.257 25.118 1.00 94.69 275 ASP A N 1
ATOM 2213 C CA . ASP A 1 275 ? -7.103 23.949 25.765 1.00 94.69 275 ASP A CA 1
ATOM 2214 C C . ASP A 1 275 ? -6.944 22.750 24.807 1.00 94.69 275 ASP A C 1
ATOM 2216 O O . ASP A 1 275 ? -6.743 21.628 25.270 1.00 94.69 275 ASP A O 1
ATOM 2220 N N . HIS A 1 276 ? -7.003 22.980 23.490 1.00 95.88 276 HIS A N 1
ATOM 2221 C CA . HIS A 1 276 ? -6.805 21.972 22.442 1.00 95.88 276 HIS A CA 1
ATOM 2222 C C . HIS A 1 276 ? -5.375 21.972 21.875 1.00 95.88 276 HIS A C 1
ATOM 2224 O O . HIS A 1 276 ? -4.953 20.988 21.261 1.00 95.88 276 HIS A O 1
ATOM 2230 N N . ARG A 1 277 ? -4.607 23.054 22.067 1.00 96.94 277 ARG A N 1
ATOM 2231 C CA . ARG A 1 277 ? -3.245 23.193 21.516 1.00 96.94 277 ARG A CA 1
ATOM 2232 C C . ARG A 1 277 ? -2.293 22.073 21.953 1.00 96.94 277 ARG A C 1
ATOM 2234 O O . ARG A 1 277 ? -1.585 21.570 21.083 1.00 96.94 277 ARG A O 1
ATOM 2241 N N . PRO A 1 278 ? -2.269 21.612 23.223 1.00 97.06 278 PRO A N 1
ATOM 2242 C CA . PRO A 1 278 ? -1.392 20.508 23.612 1.00 97.06 278 PRO A CA 1
ATOM 2243 C C . PRO A 1 278 ? -1.660 19.228 22.813 1.00 97.06 278 PRO A C 1
ATOM 2245 O O . PRO A 1 278 ? -0.724 18.572 22.372 1.00 97.06 278 PRO A O 1
ATOM 2248 N N . GLN A 1 279 ? -2.929 18.895 22.561 1.00 97.62 279 GLN A N 1
ATOM 2249 C CA . GLN A 1 279 ? -3.314 17.715 21.781 1.00 97.62 279 GLN A CA 1
ATOM 2250 C C . GLN A 1 279 ? -3.039 17.908 20.287 1.00 97.62 279 GLN A C 1
ATOM 2252 O O . GLN A 1 279 ? -2.684 16.951 19.604 1.00 97.62 279 GLN A O 1
ATOM 2257 N N . ALA A 1 280 ? -3.153 19.138 19.781 1.00 97.94 280 ALA A N 1
ATOM 2258 C CA . ALA A 1 280 ? -2.769 19.473 18.414 1.00 97.94 280 ALA A CA 1
ATOM 2259 C C . ALA A 1 280 ? -1.257 19.260 18.197 1.00 97.94 280 ALA A C 1
ATOM 2261 O O . ALA A 1 280 ? -0.852 18.634 17.218 1.00 97.94 280 ALA A O 1
ATOM 2262 N N . ILE A 1 281 ? -0.427 19.703 19.148 1.00 98.19 281 ILE A N 1
ATOM 2263 C CA . ILE A 1 281 ? 1.022 19.454 19.150 1.00 98.19 281 ILE A CA 1
ATOM 2264 C C . ILE A 1 281 ? 1.336 17.967 19.326 1.00 98.19 281 ILE A C 1
ATOM 2266 O O . ILE A 1 281 ? 2.208 17.446 18.635 1.00 98.19 281 ILE A O 1
ATOM 2270 N N . GLU A 1 282 ? 0.608 17.255 20.186 1.00 98.19 282 GLU A N 1
ATOM 2271 C CA . GLU A 1 282 ? 0.831 15.820 20.353 1.00 98.19 282 GLU A CA 1
ATOM 2272 C C . GLU A 1 282 ? 0.489 15.040 19.078 1.00 98.19 282 GLU A C 1
ATOM 2274 O O . GLU A 1 282 ? 1.219 14.124 18.715 1.00 98.19 282 GLU A O 1
ATOM 2279 N N . CYS A 1 283 ? -0.529 15.460 18.316 1.00 98.25 283 CYS A N 1
ATOM 2280 C CA . CYS A 1 283 ? -0.797 14.898 16.992 1.00 98.25 283 CYS A CA 1
ATOM 2281 C C . CYS A 1 283 ? 0.434 15.032 16.080 1.00 98.25 283 CYS A C 1
ATOM 2283 O O . CYS A 1 283 ? 0.843 14.057 15.453 1.00 98.25 283 CYS A O 1
ATOM 2285 N N . TYR A 1 284 ? 1.073 16.203 16.051 1.00 98.00 284 TYR A N 1
ATOM 2286 C CA . TYR A 1 284 ? 2.316 16.409 15.305 1.00 98.00 284 TYR A CA 1
ATOM 2287 C C . TYR A 1 284 ? 3.465 15.517 15.800 1.00 98.00 284 TYR A C 1
ATOM 2289 O O . TYR A 1 284 ? 4.163 14.906 14.988 1.00 98.00 284 TYR A O 1
ATOM 2297 N N . ASN A 1 285 ? 3.633 15.387 17.119 1.00 97.69 285 ASN A N 1
ATOM 2298 C CA . ASN A 1 285 ? 4.661 14.530 17.716 1.00 97.69 285 ASN A CA 1
ATOM 2299 C C . ASN A 1 285 ? 4.476 13.058 17.329 1.00 97.69 285 ASN A C 1
ATOM 2301 O O . ASN A 1 285 ? 5.449 12.393 16.976 1.00 97.69 285 ASN A O 1
ATOM 2305 N N . THR A 1 286 ? 3.235 12.564 17.338 1.00 96.88 286 THR A N 1
ATOM 2306 C CA . THR A 1 286 ? 2.928 11.156 17.039 1.00 96.88 286 THR A CA 1
ATOM 2307 C C . THR A 1 286 ? 3.220 10.758 15.591 1.00 96.88 286 THR A C 1
ATOM 2309 O O . THR A 1 286 ? 3.518 9.596 15.334 1.00 96.88 286 THR A O 1
ATOM 2312 N N . PHE A 1 287 ? 3.246 11.717 14.657 1.00 96.25 287 PHE A N 1
ATOM 2313 C CA . PHE A 1 287 ? 3.668 11.507 13.265 1.00 96.25 287 PHE A CA 1
ATOM 2314 C C . PHE A 1 287 ? 5.158 11.800 13.035 1.00 96.25 287 PHE A C 1
ATOM 2316 O O . PHE A 1 287 ? 5.550 12.283 11.963 1.00 96.25 287 PHE A O 1
ATOM 2323 N N . ASP A 1 288 ? 5.981 11.538 14.055 1.00 94.25 288 ASP A N 1
ATOM 2324 C CA . ASP A 1 288 ? 7.429 11.767 14.059 1.00 94.25 288 ASP A CA 1
ATOM 2325 C C . ASP A 1 288 ? 7.772 13.189 13.601 1.00 94.25 288 ASP A C 1
ATOM 2327 O O . ASP A 1 288 ? 8.585 13.415 12.705 1.00 94.25 288 ASP A O 1
ATOM 2331 N N . LYS A 1 289 ? 7.034 14.168 14.145 1.00 94.19 289 LYS A N 1
ATOM 2332 C CA . LYS A 1 289 ? 7.212 15.592 13.835 1.00 94.19 289 LYS A CA 1
ATOM 2333 C C . LYS A 1 289 ? 7.143 15.882 12.325 1.00 94.19 289 LYS A C 1
ATOM 2335 O O . LYS A 1 289 ? 7.802 16.788 11.825 1.00 94.19 289 LYS A O 1
ATOM 2340 N N . GLY A 1 290 ? 6.341 15.112 11.583 1.00 94.19 290 GLY A N 1
ATOM 2341 C CA . GLY A 1 290 ? 6.143 15.252 10.142 1.00 94.19 290 GLY A CA 1
ATOM 2342 C C . GLY A 1 290 ? 5.043 16.270 9.811 1.00 94.19 290 GLY A C 1
ATOM 2343 O O . GLY A 1 290 ? 3.860 15.937 9.959 1.00 94.19 290 GLY A O 1
ATOM 2344 N N . PRO A 1 291 ? 5.364 17.479 9.297 1.00 94.44 291 PRO A N 1
ATOM 2345 C CA . PRO A 1 291 ? 4.365 18.527 9.056 1.00 94.44 291 PRO A CA 1
ATOM 2346 C C . PRO A 1 291 ? 3.278 18.080 8.078 1.00 94.44 291 PRO A C 1
ATOM 2348 O O . PRO A 1 291 ? 2.085 18.204 8.341 1.00 94.44 291 PRO A O 1
ATOM 2351 N N . MET A 1 292 ? 3.703 17.480 6.967 1.00 93.94 292 MET A N 1
ATOM 2352 C CA . MET A 1 292 ? 2.813 17.003 5.912 1.00 93.94 292 MET A CA 1
ATOM 2353 C C . MET A 1 292 ? 1.942 15.826 6.361 1.00 93.94 292 MET A C 1
ATOM 2355 O O . MET A 1 292 ? 0.760 15.806 6.039 1.00 93.94 292 MET A O 1
ATOM 2359 N N . ARG A 1 293 ? 2.484 14.877 7.141 1.00 95.50 293 ARG A N 1
ATOM 2360 C CA . ARG A 1 293 ? 1.698 13.764 7.707 1.00 95.50 293 ARG A CA 1
ATOM 2361 C C . ARG A 1 293 ? 0.586 14.282 8.614 1.00 95.50 293 ARG A C 1
ATOM 2363 O O . ARG A 1 293 ? -0.555 13.863 8.472 1.00 95.50 293 ARG A O 1
ATOM 2370 N N . THR A 1 294 ? 0.903 15.258 9.463 1.00 97.25 294 THR A N 1
ATOM 2371 C CA . THR A 1 294 ? -0.076 15.904 10.351 1.00 97.25 294 THR A CA 1
ATOM 2372 C C . THR A 1 294 ? -1.198 16.569 9.550 1.00 97.25 294 THR A C 1
ATOM 2374 O O . THR A 1 294 ? -2.372 16.350 9.831 1.00 97.25 294 THR A O 1
ATOM 2377 N N . VAL A 1 295 ? -0.851 17.322 8.499 1.00 97.25 295 VAL A N 1
ATOM 2378 C CA . VAL A 1 295 ? -1.830 17.965 7.605 1.00 97.25 295 VAL A CA 1
ATOM 2379 C C . VAL A 1 295 ? -2.704 16.935 6.883 1.00 97.25 295 VAL A C 1
ATOM 2381 O O . VAL A 1 295 ? -3.925 17.076 6.873 1.00 97.25 295 VAL A O 1
ATOM 2384 N N . ILE A 1 296 ? -2.107 15.877 6.320 1.00 97.81 296 ILE A N 1
ATOM 2385 C CA . ILE A 1 296 ? -2.845 14.792 5.653 1.00 97.81 296 ILE A CA 1
ATOM 2386 C C . ILE A 1 296 ? -3.809 14.117 6.633 1.00 97.81 296 ILE A C 1
ATOM 2388 O O . ILE A 1 296 ? -4.972 13.923 6.287 1.00 97.81 296 ILE A O 1
ATOM 2392 N N . PHE A 1 297 ? -3.358 13.799 7.850 1.00 98.38 297 PHE A N 1
ATOM 2393 C CA . PHE A 1 297 ? -4.190 13.163 8.868 1.00 98.38 297 PHE A CA 1
ATOM 2394 C C . PHE A 1 297 ? -5.398 14.029 9.243 1.00 98.38 297 PHE A C 1
ATOM 2396 O O . PHE A 1 297 ? -6.524 13.542 9.196 1.00 98.38 297 PHE A O 1
ATOM 2403 N N . LEU A 1 298 ? -5.188 15.312 9.565 1.00 98.50 298 LEU A N 1
ATOM 2404 C CA . LEU A 1 298 ? -6.278 16.219 9.950 1.00 98.50 298 LEU A CA 1
ATOM 2405 C C . LEU A 1 298 ? -7.280 16.433 8.803 1.00 98.50 298 LEU A C 1
ATOM 2407 O O . LEU A 1 298 ? -8.485 16.475 9.044 1.00 98.50 298 LEU A O 1
ATOM 2411 N N . MET A 1 299 ? -6.809 16.508 7.551 1.00 98.12 299 MET A N 1
ATOM 2412 C CA . MET A 1 299 ? -7.702 16.536 6.388 1.00 98.12 299 MET A CA 1
ATOM 2413 C C . MET A 1 299 ? -8.503 15.236 6.259 1.00 98.12 299 MET A C 1
ATOM 2415 O O . MET A 1 299 ? -9.726 15.270 6.213 1.00 98.12 299 MET A O 1
ATOM 2419 N N . MET A 1 300 ? -7.848 14.076 6.244 1.00 98.25 300 MET A N 1
ATOM 2420 C CA . MET A 1 300 ? -8.560 12.812 6.044 1.00 98.25 300 MET A CA 1
ATOM 2421 C C . MET A 1 300 ? -9.524 12.493 7.193 1.00 98.25 300 MET A C 1
ATOM 2423 O O . MET A 1 300 ? -10.617 12.000 6.930 1.00 98.25 300 MET A O 1
ATOM 2427 N N . LEU A 1 301 ? -9.162 12.799 8.444 1.00 98.50 301 LEU A N 1
ATOM 2428 C CA . LEU A 1 301 ? -10.000 12.534 9.615 1.00 98.50 301 LEU A CA 1
ATOM 2429 C C . LEU A 1 301 ? -11.351 13.257 9.528 1.00 98.50 301 LEU A C 1
ATOM 2431 O O . LEU A 1 301 ? -12.394 12.632 9.728 1.00 98.50 301 LEU A O 1
ATOM 2435 N N . ASP A 1 302 ? -11.346 14.553 9.210 1.00 98.06 302 ASP A N 1
ATOM 2436 C CA . ASP A 1 302 ? -12.589 15.325 9.104 1.00 98.06 302 ASP A CA 1
ATOM 2437 C C . ASP A 1 302 ? -13.332 15.071 7.772 1.00 98.06 302 ASP A C 1
ATOM 2439 O O . ASP A 1 302 ? -14.564 15.068 7.761 1.00 98.06 302 ASP A O 1
ATOM 2443 N N . ASP A 1 303 ? -12.640 14.711 6.680 1.00 97.88 303 ASP A N 1
ATOM 2444 C CA . ASP A 1 303 ? -13.295 14.233 5.447 1.00 97.88 303 ASP A CA 1
ATOM 2445 C C . ASP A 1 303 ? -14.083 12.932 5.688 1.00 97.88 303 ASP A C 1
ATOM 2447 O O . ASP A 1 303 ? -15.233 12.817 5.255 1.00 97.88 303 ASP A O 1
ATOM 2451 N N . ILE A 1 304 ? -13.495 11.972 6.413 1.00 97.62 304 ILE A N 1
ATOM 2452 C CA . ILE A 1 304 ? -14.137 10.698 6.775 1.00 97.62 304 ILE A CA 1
ATOM 2453 C C . ILE A 1 304 ? -15.304 10.945 7.730 1.00 97.62 304 ILE A C 1
ATOM 2455 O O . ILE A 1 304 ? -16.407 10.452 7.492 1.00 97.62 304 ILE A O 1
ATOM 2459 N N . ARG A 1 305 ? -15.102 11.748 8.783 1.00 97.31 305 ARG A N 1
ATOM 2460 C CA . ARG A 1 305 ? -16.168 12.077 9.743 1.00 97.31 305 ARG A CA 1
ATOM 2461 C C . ARG A 1 305 ? -17.393 12.685 9.063 1.00 97.31 305 ARG A C 1
ATOM 2463 O O . ARG A 1 305 ? -18.519 12.349 9.420 1.00 97.31 305 ARG A O 1
ATOM 2470 N N . ASN A 1 306 ? -17.177 13.560 8.084 1.00 96.44 306 ASN A N 1
ATOM 2471 C CA . ASN A 1 306 ? -18.247 14.220 7.340 1.00 96.44 306 ASN A CA 1
ATOM 2472 C C . ASN A 1 306 ? -18.705 13.431 6.100 1.00 96.44 306 ASN A C 1
ATOM 2474 O O . ASN A 1 306 ? -19.435 13.980 5.276 1.00 96.44 306 ASN A O 1
ATOM 2478 N N . ARG A 1 307 ? -18.284 12.163 5.956 1.00 95.75 307 ARG A N 1
ATOM 2479 C CA . ARG A 1 307 ? -18.648 11.258 4.850 1.00 95.75 307 ARG A CA 1
ATOM 2480 C C . ARG A 1 307 ? -18.439 11.872 3.466 1.00 95.75 307 ARG A C 1
ATOM 2482 O O . ARG A 1 307 ? -19.225 11.658 2.547 1.00 95.75 307 ARG A O 1
ATOM 2489 N N . ARG A 1 308 ? -17.374 12.656 3.309 1.00 95.69 308 ARG A N 1
ATOM 2490 C CA . ARG A 1 308 ? -17.078 13.326 2.037 1.00 95.69 308 ARG A CA 1
ATOM 2491 C C . ARG A 1 308 ? -16.583 12.374 0.952 1.00 95.69 308 ARG A C 1
ATOM 2493 O O . ARG A 1 308 ? -16.667 12.685 -0.236 1.00 95.69 308 ARG A O 1
ATOM 2500 N N . TYR A 1 309 ? -16.094 11.217 1.378 1.00 95.00 309 TYR A N 1
ATOM 2501 C CA . TYR A 1 309 ? -15.931 10.021 0.572 1.00 95.00 309 TYR A CA 1
ATOM 2502 C C . TYR A 1 309 ? -16.117 8.792 1.469 1.00 95.00 309 TYR A C 1
ATOM 2504 O O . TYR A 1 309 ? -15.945 8.873 2.687 1.00 95.00 309 TYR A O 1
ATOM 2512 N N . ASP A 1 310 ? -16.463 7.661 0.859 1.00 96.50 310 ASP A N 1
ATOM 2513 C CA . ASP A 1 310 ? -16.552 6.368 1.532 1.00 96.50 310 ASP A CA 1
ATOM 2514 C C . ASP A 1 310 ? -15.487 5.429 0.938 1.00 96.50 310 ASP A C 1
ATOM 2516 O O . ASP A 1 310 ? -15.605 5.029 -0.226 1.00 96.50 310 ASP A O 1
ATOM 2520 N N . PRO A 1 311 ? -14.434 5.081 1.704 1.00 97.62 311 PRO A N 1
ATOM 2521 C CA . PRO A 1 311 ? -13.366 4.211 1.225 1.00 97.62 311 PRO A CA 1
ATOM 2522 C C . PRO A 1 311 ? -13.851 2.820 0.787 1.00 97.62 311 PRO A C 1
ATOM 2524 O O . PRO A 1 311 ? -13.208 2.193 -0.055 1.00 97.62 311 PRO A O 1
ATOM 2527 N N . SER A 1 312 ? -14.969 2.325 1.331 1.00 96.81 312 SER A N 1
ATOM 2528 C CA . SER A 1 312 ? -15.465 0.967 1.073 1.00 96.81 312 SER A CA 1
ATOM 2529 C C . SER A 1 312 ? -16.104 0.793 -0.306 1.00 96.81 312 SER A C 1
ATOM 2531 O O . SER A 1 312 ? -16.126 -0.320 -0.829 1.00 96.81 312 SER A O 1
ATOM 2533 N N . VAL A 1 313 ? -16.563 1.885 -0.926 1.00 96.44 313 VAL A N 1
ATOM 2534 C CA . VAL A 1 313 ? -17.321 1.860 -2.191 1.00 96.44 313 VAL A CA 1
ATOM 2535 C C . VAL A 1 313 ? -16.673 2.669 -3.317 1.00 96.44 313 VAL A C 1
ATOM 2537 O O . VAL A 1 313 ? -17.299 2.889 -4.353 1.00 96.44 313 VAL A O 1
ATOM 2540 N N . LEU A 1 314 ? -15.414 3.100 -3.156 1.00 97.06 314 LEU A N 1
ATOM 2541 C CA . LEU A 1 314 ? -14.667 3.718 -4.256 1.00 97.06 314 LEU A CA 1
ATOM 2542 C C . LEU A 1 314 ? -14.587 2.752 -5.441 1.00 97.06 314 LEU A C 1
ATOM 2544 O O . LEU A 1 314 ? -14.109 1.628 -5.292 1.00 97.06 314 LEU A O 1
ATOM 2548 N N . ASN A 1 315 ? -15.014 3.204 -6.617 1.00 96.31 315 ASN A N 1
ATOM 2549 C CA . ASN A 1 315 ? -14.863 2.451 -7.863 1.00 96.31 315 ASN A CA 1
ATOM 2550 C C . ASN A 1 315 ? -13.576 2.836 -8.613 1.00 96.31 315 ASN A C 1
ATOM 2552 O O . ASN A 1 315 ? -12.941 3.849 -8.311 1.00 96.31 315 ASN A O 1
ATOM 2556 N N . SER A 1 316 ? -13.203 2.060 -9.638 1.00 95.69 316 SER A N 1
ATOM 2557 C CA . SER A 1 316 ? -11.969 2.294 -10.402 1.00 95.69 316 SER A CA 1
ATOM 2558 C C . SER A 1 316 ? -11.878 3.719 -10.970 1.00 95.69 316 SER A C 1
ATOM 2560 O O . SER A 1 316 ? -10.842 4.371 -10.839 1.00 95.69 316 SER A O 1
ATOM 2562 N N . SER A 1 317 ? -12.965 4.256 -11.538 1.00 94.88 317 SER A N 1
ATOM 2563 C CA . SER A 1 317 ? -12.988 5.617 -12.101 1.00 94.88 317 SER A CA 1
ATOM 2564 C C . SER A 1 317 ? -12.695 6.692 -11.042 1.00 94.88 317 SER A C 1
ATOM 2566 O O . SER A 1 317 ? -11.882 7.598 -11.264 1.00 94.88 317 SER A O 1
ATOM 2568 N N . GLN A 1 318 ? -13.289 6.560 -9.854 1.00 97.12 318 GLN A N 1
ATOM 2569 C CA . GLN A 1 318 ? -13.017 7.435 -8.712 1.00 97.12 318 GLN A CA 1
ATOM 2570 C C . GLN A 1 318 ? -11.569 7.307 -8.236 1.00 97.12 318 GLN A C 1
ATOM 2572 O O . GLN A 1 318 ? -10.910 8.322 -8.008 1.00 97.12 318 GLN A O 1
ATOM 2577 N N . CYS A 1 319 ? -11.038 6.086 -8.154 1.00 97.75 319 CYS A N 1
ATOM 2578 C CA . CYS A 1 319 ? -9.653 5.851 -7.760 1.00 97.75 319 CYS A CA 1
ATOM 2579 C C . CYS A 1 319 ? -8.644 6.500 -8.721 1.00 97.75 319 CYS A C 1
ATOM 2581 O O . CYS A 1 319 ? -7.724 7.192 -8.278 1.00 97.75 319 CYS A O 1
ATOM 2583 N N . GLY A 1 320 ? -8.850 6.366 -10.034 1.00 96.69 320 GLY A N 1
ATOM 2584 C CA . GLY A 1 320 ? -8.032 7.057 -11.033 1.00 96.69 320 GLY A CA 1
ATOM 2585 C C . GLY A 1 320 ? -8.159 8.582 -10.940 1.00 96.69 320 GLY A C 1
ATOM 2586 O O . GLY A 1 320 ? -7.157 9.300 -10.981 1.00 96.69 320 GLY A O 1
ATOM 2587 N N . SER A 1 321 ? -9.380 9.079 -10.714 1.00 96.62 321 SER A N 1
ATOM 2588 C CA . SER A 1 321 ? -9.649 10.509 -10.524 1.00 96.62 321 SER A CA 1
ATOM 2589 C C . SER A 1 321 ? -8.937 11.088 -9.301 1.00 96.62 321 SER A C 1
ATOM 2591 O O . SER A 1 321 ? -8.453 12.213 -9.376 1.00 96.62 321 SER A O 1
ATOM 2593 N N . ILE A 1 322 ? -8.822 10.337 -8.199 1.00 97.25 322 ILE A N 1
ATOM 2594 C CA . ILE A 1 322 ? -8.084 10.746 -6.990 1.00 97.25 322 ILE A CA 1
ATOM 2595 C C . ILE A 1 322 ? -6.616 11.038 -7.318 1.00 97.25 322 ILE A C 1
ATOM 2597 O O . ILE A 1 322 ? -6.102 12.097 -6.953 1.00 97.25 322 ILE A O 1
ATOM 2601 N N . TYR A 1 323 ? -5.948 10.141 -8.047 1.00 95.88 323 TYR A N 1
ATOM 2602 C CA . TYR A 1 323 ? -4.546 10.321 -8.421 1.00 95.88 323 TYR A CA 1
ATOM 2603 C C . TYR A 1 323 ? -4.309 11.564 -9.278 1.00 95.88 323 TYR A C 1
ATOM 2605 O O . TYR A 1 323 ? -3.421 12.369 -8.981 1.00 95.88 323 TYR A O 1
ATOM 2613 N N . ASP A 1 324 ? -5.094 11.723 -10.342 1.00 94.06 324 ASP A N 1
ATOM 2614 C CA . ASP A 1 324 ? -4.891 12.826 -11.275 1.00 94.06 324 ASP A CA 1
ATOM 2615 C C . ASP A 1 324 ? -5.433 14.154 -10.713 1.00 94.06 324 ASP A C 1
ATOM 2617 O O . ASP A 1 324 ? -4.807 15.206 -10.852 1.00 94.06 324 ASP A O 1
ATOM 2621 N N . GLY A 1 325 ? -6.579 14.114 -10.032 1.00 95.06 325 GLY A N 1
ATOM 2622 C CA . GLY A 1 325 ? -7.276 15.272 -9.475 1.00 95.06 325 GLY A CA 1
ATOM 2623 C C . GLY A 1 325 ? -6.525 15.943 -8.330 1.00 95.06 325 GLY A C 1
ATOM 2624 O O . GLY A 1 325 ? -6.331 17.158 -8.374 1.00 95.06 325 GLY A O 1
ATOM 2625 N N . LEU A 1 326 ? -6.040 15.176 -7.344 1.00 94.44 326 LEU A N 1
ATOM 2626 C CA . LEU A 1 326 ? -5.334 15.747 -6.188 1.00 94.44 326 LEU A CA 1
ATOM 2627 C C . LEU A 1 326 ? -4.020 16.414 -6.593 1.00 94.44 326 LEU A C 1
ATOM 2629 O O . LEU A 1 326 ? -3.686 17.484 -6.076 1.00 94.44 326 LEU A O 1
ATOM 2633 N N . LYS A 1 327 ? -3.300 15.815 -7.553 1.00 90.56 327 LYS A N 1
ATOM 2634 C CA . LYS A 1 327 ? -2.071 16.393 -8.104 1.00 90.56 327 LYS A CA 1
ATOM 2635 C C . LYS A 1 327 ? -2.355 17.707 -8.832 1.00 90.56 327 LYS A C 1
ATOM 2637 O O . LYS A 1 327 ? -1.657 18.683 -8.584 1.00 90.56 327 LYS A O 1
ATOM 2642 N N . ARG A 1 328 ? -3.378 17.755 -9.697 1.00 91.12 328 ARG A N 1
ATOM 2643 C CA . ARG A 1 328 ? -3.765 18.987 -10.415 1.00 91.12 328 ARG A CA 1
ATOM 2644 C C . ARG A 1 328 ? -4.239 20.092 -9.473 1.00 91.12 328 ARG A C 1
ATOM 2646 O O . ARG A 1 328 ? -3.960 21.258 -9.717 1.00 91.12 328 ARG A O 1
ATOM 2653 N N . ALA A 1 329 ? -4.948 19.729 -8.408 1.00 91.00 329 ALA A N 1
ATOM 2654 C CA . ALA A 1 329 ? -5.472 20.685 -7.441 1.00 91.00 329 ALA A CA 1
ATOM 2655 C C . ALA A 1 329 ? -4.435 21.150 -6.403 1.00 91.00 329 ALA A C 1
ATOM 2657 O O . ALA A 1 329 ? -4.726 22.085 -5.649 1.00 91.00 329 ALA A O 1
ATOM 2658 N N . SER A 1 330 ? -3.254 20.520 -6.348 1.00 90.12 330 SER A N 1
ATOM 2659 C CA . SER A 1 330 ? -2.230 20.734 -5.315 1.00 90.12 330 SER A CA 1
ATOM 2660 C C . SER A 1 330 ? -2.794 20.584 -3.894 1.00 90.12 330 SER A C 1
ATOM 2662 O O . SER A 1 330 ? -2.569 21.429 -3.033 1.00 90.12 330 SER A O 1
ATOM 2664 N N . ALA A 1 331 ? -3.568 19.521 -3.652 1.00 88.00 331 ALA A N 1
ATOM 2665 C CA . ALA A 1 331 ? -4.425 19.380 -2.469 1.00 88.00 331 ALA A CA 1
ATOM 2666 C C . ALA A 1 331 ? -3.719 18.974 -1.156 1.00 88.00 331 ALA A C 1
ATOM 2668 O O . ALA A 1 331 ? -4.378 18.885 -0.124 1.00 88.00 331 ALA A O 1
ATOM 2669 N N . TYR A 1 332 ? -2.407 18.701 -1.182 1.00 90.38 332 TYR A N 1
ATOM 2670 C CA . TYR A 1 332 ? -1.595 18.116 -0.092 1.00 90.38 332 TYR A CA 1
ATOM 2671 C C . TYR A 1 332 ? -2.012 16.703 0.362 1.00 90.38 332 TYR A C 1
ATOM 2673 O O . TYR A 1 332 ? -1.146 15.954 0.813 1.00 90.38 332 TYR A O 1
ATOM 2681 N N . GLN A 1 333 ? -3.280 16.299 0.213 1.00 92.25 333 GLN A N 1
ATOM 2682 C CA . GLN A 1 333 ? -3.696 14.908 0.404 1.00 92.25 333 GLN A CA 1
ATOM 2683 C C . GLN A 1 333 ? -2.901 13.966 -0.503 1.00 92.25 333 GLN A C 1
ATOM 2685 O O . GLN A 1 333 ? -2.604 14.271 -1.661 1.00 92.25 333 GLN A O 1
ATOM 2690 N N . SER A 1 334 ? -2.574 12.792 0.033 1.00 94.38 334 SER A N 1
ATOM 2691 C CA . SER A 1 334 ? -1.818 11.781 -0.694 1.00 94.38 334 SER A CA 1
ATOM 2692 C C . SER A 1 334 ? -2.769 10.780 -1.353 1.00 94.38 334 SER A C 1
ATOM 2694 O O . SER A 1 334 ? -3.426 10.021 -0.634 1.00 94.38 334 SER A O 1
ATOM 2696 N N . PRO A 1 335 ? -2.807 10.689 -2.699 1.00 96.12 335 PRO A N 1
ATOM 2697 C CA . PRO A 1 335 ? -3.641 9.699 -3.373 1.00 96.12 335 PRO A CA 1
ATOM 2698 C C . PRO A 1 335 ? -3.255 8.273 -2.965 1.00 96.12 335 PRO A C 1
ATOM 2700 O O . PRO A 1 335 ? -4.132 7.456 -2.713 1.00 96.12 335 PRO A O 1
ATOM 2703 N N . LYS A 1 336 ? -1.956 7.992 -2.775 1.00 96.00 336 LYS A N 1
ATOM 2704 C CA . LYS A 1 336 ? -1.485 6.691 -2.273 1.00 96.00 336 LYS A CA 1
ATOM 2705 C C . LYS A 1 336 ? -2.073 6.358 -0.899 1.00 96.00 336 LYS A C 1
ATOM 2707 O O . LYS A 1 336 ? -2.449 5.212 -0.686 1.00 96.00 336 LYS A O 1
ATOM 2712 N N . VAL A 1 337 ? -2.146 7.331 0.016 1.00 97.12 337 VAL A N 1
ATOM 2713 C CA . VAL A 1 337 ? -2.655 7.103 1.382 1.00 97.12 337 VAL A CA 1
ATOM 2714 C C . VAL A 1 337 ? -4.153 6.800 1.361 1.00 97.12 337 VAL A C 1
ATOM 2716 O O . VAL A 1 337 ? -4.578 5.848 2.003 1.00 97.12 337 VAL A O 1
ATOM 2719 N N . ILE A 1 338 ? -4.942 7.534 0.570 1.00 98.06 338 ILE A N 1
ATOM 2720 C CA . ILE A 1 338 ? -6.379 7.253 0.402 1.00 98.06 338 ILE A CA 1
ATOM 2721 C C . ILE A 1 338 ? -6.592 5.839 -0.156 1.00 98.06 338 ILE A C 1
ATOM 2723 O O . ILE A 1 338 ? -7.433 5.092 0.336 1.00 98.06 338 ILE A O 1
ATOM 2727 N N . GLN A 1 339 ? -5.803 5.455 -1.162 1.00 98.00 339 GLN A N 1
ATOM 2728 C CA . GLN A 1 339 ? -5.928 4.162 -1.835 1.00 98.00 339 GLN A CA 1
ATOM 2729 C C . GLN A 1 339 ? -5.522 2.990 -0.940 1.00 98.00 339 GLN A C 1
ATOM 2731 O O . GLN A 1 339 ? -6.271 2.022 -0.842 1.00 98.00 339 GLN A O 1
ATOM 2736 N N . ILE A 1 340 ? -4.376 3.070 -0.250 1.00 97.75 340 ILE A N 1
ATOM 2737 C CA . ILE A 1 340 ? -3.959 2.001 0.671 1.00 97.75 340 ILE A CA 1
ATOM 2738 C C . ILE A 1 340 ? -4.926 1.894 1.856 1.00 97.75 340 ILE A C 1
ATOM 2740 O O . ILE A 1 340 ? -5.215 0.785 2.287 1.00 97.75 340 ILE A O 1
ATOM 2744 N N . TYR A 1 341 ? -5.479 3.015 2.332 1.00 98.38 341 TYR A N 1
ATOM 2745 C CA . TYR A 1 341 ? -6.495 3.023 3.381 1.00 98.38 341 TYR A CA 1
ATOM 2746 C C . TYR A 1 341 ? -7.772 2.301 2.934 1.00 98.38 341 TYR A C 1
ATOM 2748 O O . TYR A 1 341 ? -8.196 1.350 3.586 1.00 98.38 341 TYR A O 1
ATOM 2756 N N . ALA A 1 342 ? -8.331 2.665 1.778 1.00 98.50 342 ALA A N 1
ATOM 2757 C CA . ALA A 1 342 ? -9.489 1.981 1.200 1.00 98.50 342 ALA A CA 1
ATOM 2758 C C . ALA A 1 342 ? -9.237 0.476 0.989 1.00 98.50 342 ALA A C 1
ATOM 2760 O O . ALA A 1 342 ? -10.054 -0.368 1.354 1.00 98.50 342 ALA A O 1
ATOM 2761 N N . GLN A 1 343 ? -8.075 0.122 0.446 1.00 98.06 343 GLN A N 1
ATOM 2762 C CA . GLN A 1 343 ? -7.729 -1.261 0.137 1.00 98.06 343 GLN A CA 1
ATOM 2763 C C . GLN A 1 343 ? -7.528 -2.111 1.403 1.00 98.06 343 GLN A C 1
ATOM 2765 O O . GLN A 1 343 ? -8.080 -3.201 1.505 1.00 98.06 343 GLN A O 1
ATOM 2770 N N . GLN A 1 344 ? -6.739 -1.632 2.368 1.00 96.94 344 GLN A N 1
ATOM 2771 C CA . GLN A 1 344 ? -6.272 -2.429 3.509 1.00 96.94 344 GLN A CA 1
ATOM 2772 C C . GLN A 1 344 ? -7.198 -2.372 4.725 1.00 96.94 344 GLN A C 1
ATOM 2774 O O . GLN A 1 344 ? -7.239 -3.327 5.499 1.00 96.94 344 GLN A O 1
ATOM 2779 N N . SER A 1 345 ? -7.924 -1.269 4.912 1.00 97.75 345 SER A N 1
ATOM 2780 C CA . SER A 1 345 ? -8.869 -1.121 6.024 1.00 97.75 345 SER A CA 1
ATOM 2781 C C . SER A 1 345 ? -10.301 -1.484 5.645 1.00 97.75 345 SER A C 1
ATOM 2783 O O . SER A 1 345 ? -11.056 -1.909 6.511 1.00 97.75 345 SER A O 1
ATOM 2785 N N . PHE A 1 346 ? -10.672 -1.376 4.363 1.00 97.75 346 PHE A N 1
ATOM 2786 C CA . PHE A 1 346 ? -12.038 -1.660 3.893 1.00 97.75 346 PHE A CA 1
ATOM 2787 C C . PHE A 1 346 ? -12.121 -2.812 2.888 1.00 97.75 346 PHE A C 1
ATOM 2789 O O . PHE A 1 346 ? -13.221 -3.189 2.499 1.00 97.75 346 PHE A O 1
ATOM 2796 N N . GLY A 1 347 ? -10.991 -3.410 2.493 1.00 97.38 347 GLY A N 1
ATOM 2797 C CA . GLY A 1 347 ? -10.986 -4.526 1.546 1.00 97.38 347 GLY A CA 1
ATOM 2798 C C . GLY A 1 347 ? -11.440 -4.112 0.146 1.00 97.38 347 GLY A C 1
ATOM 2799 O O . GLY A 1 347 ? -11.928 -4.949 -0.613 1.00 97.38 347 GLY A O 1
ATOM 2800 N N . ASN A 1 348 ? -11.322 -2.825 -0.204 1.00 98.06 348 ASN A N 1
ATOM 2801 C CA . ASN A 1 348 ? -11.792 -2.320 -1.487 1.00 98.06 348 ASN A CA 1
ATOM 2802 C C . ASN A 1 348 ? -10.905 -2.837 -2.632 1.00 98.06 348 ASN A C 1
ATOM 2804 O O . ASN A 1 348 ? -9.764 -2.402 -2.803 1.00 98.06 348 ASN A O 1
ATOM 2808 N N . ALA A 1 349 ? -11.452 -3.744 -3.445 1.00 97.31 349 ALA A N 1
ATOM 2809 C CA . ALA A 1 349 ? -10.756 -4.360 -4.572 1.00 97.31 349 ALA A CA 1
ATOM 2810 C C . ALA A 1 349 ? -10.457 -3.392 -5.728 1.00 97.31 349 ALA A C 1
ATOM 2812 O O . ALA A 1 349 ? -9.554 -3.663 -6.511 1.00 97.31 349 ALA A O 1
ATOM 2813 N N . SER A 1 350 ? -11.149 -2.258 -5.839 1.00 97.31 350 SER A N 1
ATOM 2814 C CA . SER A 1 350 ? -10.864 -1.244 -6.867 1.00 97.31 350 SER A CA 1
ATOM 2815 C C . SER A 1 350 ? -9.703 -0.324 -6.485 1.00 97.31 350 SER A C 1
ATOM 2817 O O . SER A 1 350 ? -9.138 0.350 -7.348 1.00 97.31 350 SER A O 1
ATOM 2819 N N . ALA A 1 351 ? -9.362 -0.250 -5.196 1.00 97.81 351 ALA A N 1
ATOM 2820 C CA . ALA A 1 351 ? -8.359 0.673 -4.691 1.00 97.81 351 ALA A CA 1
ATOM 2821 C C . ALA A 1 351 ? -6.945 0.090 -4.814 1.00 97.81 351 ALA A C 1
ATOM 2823 O O . ALA A 1 351 ? -6.647 -0.967 -4.262 1.00 97.81 351 ALA A O 1
ATOM 2824 N N . MET A 1 352 ? -6.059 0.800 -5.512 1.00 97.12 352 MET A N 1
ATOM 2825 C CA . MET A 1 352 ? -4.681 0.377 -5.765 1.00 97.12 352 MET A CA 1
ATOM 2826 C C . MET A 1 352 ? -3.700 1.465 -5.330 1.00 97.12 352 MET A C 1
ATOM 2828 O O . MET A 1 352 ? -3.609 2.506 -5.989 1.00 97.12 352 MET A O 1
ATOM 2832 N N . PRO A 1 353 ? -2.930 1.247 -4.250 1.00 96.75 353 PRO A N 1
ATOM 2833 C CA . PRO A 1 353 ? -1.867 2.161 -3.873 1.00 96.75 353 PRO A CA 1
ATOM 2834 C C . PRO A 1 353 ? -0.682 2.065 -4.835 1.00 96.75 353 PRO A C 1
ATOM 2836 O O . PRO A 1 353 ? 0.175 1.196 -4.740 1.00 96.75 353 PRO A O 1
ATOM 2839 N N . VAL A 1 354 ? -0.601 3.024 -5.746 1.00 95.19 354 VAL A N 1
ATOM 2840 C CA . VAL A 1 354 ? 0.544 3.243 -6.627 1.00 95.19 354 VAL A CA 1
ATOM 2841 C C . VAL A 1 354 ? 1.663 3.969 -5.880 1.00 95.19 354 VAL A C 1
ATOM 2843 O O . VAL A 1 354 ? 1.539 5.147 -5.530 1.00 95.19 354 VAL A O 1
ATOM 2846 N N . ASP A 1 355 ? 2.766 3.264 -5.654 1.00 90.56 355 ASP A N 1
ATOM 2847 C CA . ASP A 1 355 ? 4.063 3.827 -5.286 1.00 90.56 355 ASP A CA 1
ATOM 2848 C C . ASP A 1 355 ? 5.047 3.768 -6.469 1.00 90.56 355 ASP A C 1
ATOM 2850 O O . ASP A 1 355 ? 4.672 3.403 -7.580 1.00 90.56 355 ASP A O 1
ATOM 2854 N N . THR A 1 356 ? 6.315 4.120 -6.245 1.00 88.06 356 THR A N 1
ATOM 2855 C CA . THR A 1 356 ? 7.348 4.101 -7.293 1.00 88.06 356 THR A CA 1
ATOM 2856 C C . THR A 1 356 ? 7.529 2.723 -7.942 1.00 88.06 356 THR A C 1
ATOM 2858 O O . THR A 1 356 ? 7.834 2.645 -9.130 1.00 88.06 356 THR A O 1
ATOM 2861 N N . TRP A 1 357 ? 7.328 1.629 -7.200 1.00 89.81 357 TRP A N 1
ATOM 2862 C CA . TRP A 1 357 ? 7.463 0.272 -7.735 1.00 89.81 357 TRP A CA 1
ATOM 2863 C C . TRP A 1 357 ? 6.273 -0.099 -8.604 1.00 89.81 357 TRP A C 1
ATOM 2865 O O . TRP A 1 357 ? 6.460 -0.573 -9.720 1.00 89.81 357 TRP A O 1
ATOM 2875 N N . ILE A 1 358 ? 5.056 0.173 -8.141 1.00 94.56 358 ILE A N 1
ATOM 2876 C CA . ILE A 1 358 ? 3.855 -0.034 -8.957 1.00 94.56 358 ILE A CA 1
ATOM 2877 C C . ILE A 1 358 ? 3.895 0.837 -10.221 1.00 94.56 358 ILE A C 1
ATOM 2879 O O . ILE A 1 358 ? 3.558 0.372 -11.307 1.00 94.56 358 ILE A O 1
ATOM 2883 N N . ASP A 1 359 ? 4.389 2.072 -10.114 1.00 93.00 359 ASP A N 1
ATOM 2884 C CA . ASP A 1 359 ? 4.592 2.955 -11.264 1.00 93.00 359 ASP A CA 1
ATOM 2885 C C . ASP A 1 359 ? 5.580 2.359 -12.286 1.00 93.00 359 ASP A C 1
ATOM 2887 O O . ASP A 1 359 ? 5.333 2.372 -13.492 1.00 93.00 359 ASP A O 1
ATOM 2891 N N . THR A 1 360 ? 6.659 1.753 -11.789 1.00 93.56 360 THR A N 1
ATOM 2892 C CA . THR A 1 360 ? 7.670 1.016 -12.568 1.00 93.56 360 THR A CA 1
ATOM 2893 C C . THR A 1 360 ? 7.051 -0.206 -13.268 1.00 93.56 360 THR A C 1
ATOM 2895 O O . THR A 1 360 ? 7.333 -0.443 -14.444 1.00 93.56 360 THR A O 1
ATOM 2898 N N . PHE A 1 361 ? 6.137 -0.933 -12.613 1.00 96.50 361 PHE A N 1
ATOM 2899 C CA . PHE A 1 361 ? 5.356 -2.002 -13.252 1.00 96.50 361 PHE A CA 1
ATOM 2900 C C . PHE A 1 361 ? 4.471 -1.483 -14.389 1.00 96.50 361 PHE A C 1
ATOM 2902 O O . PHE A 1 361 ? 4.464 -2.069 -15.472 1.00 96.50 361 PHE A O 1
ATOM 2909 N N . PHE A 1 362 ? 3.751 -0.377 -14.165 1.00 95.75 362 PHE A N 1
ATOM 2910 C CA . PHE A 1 362 ? 2.895 0.238 -15.183 1.00 95.75 362 PHE A CA 1
ATOM 2911 C C . PHE A 1 362 ? 3.678 0.656 -16.423 1.00 95.75 362 PHE A C 1
ATOM 2913 O O . PHE A 1 362 ? 3.175 0.491 -17.537 1.00 95.75 362 PHE A O 1
ATOM 2920 N N . LYS A 1 363 ? 4.886 1.198 -16.226 1.00 94.06 363 LYS A N 1
ATOM 2921 C CA . LYS A 1 363 ? 5.799 1.542 -17.314 1.00 94.06 363 LYS A CA 1
ATOM 2922 C C . LYS A 1 363 ? 6.248 0.281 -18.038 1.00 94.06 363 LYS A C 1
ATOM 2924 O O . LYS A 1 363 ? 5.868 0.076 -19.175 1.00 94.06 363 LYS A O 1
ATOM 2929 N N . TRP A 1 364 ? 7.044 -0.582 -17.419 1.00 94.44 364 TRP A N 1
ATOM 2930 C CA . TRP A 1 364 ? 7.761 -1.590 -18.201 1.00 94.44 364 TRP A CA 1
ATOM 2931 C C . TRP A 1 364 ? 7.003 -2.913 -18.326 1.00 94.44 364 TRP A C 1
ATOM 2933 O O . TRP A 1 364 ? 6.391 -3.094 -19.373 1.00 94.44 364 TRP A O 1
ATOM 2943 N N . PRO A 1 365 ? 6.956 -3.822 -17.332 1.00 95.50 365 PRO A N 1
ATOM 2944 C CA . PRO A 1 365 ? 6.300 -5.114 -17.519 1.00 95.50 365 PRO A CA 1
ATOM 2945 C C . PRO A 1 365 ? 4.907 -5.016 -18.133 1.00 95.50 365 PRO A C 1
ATOM 2947 O O . PRO A 1 365 ? 4.620 -5.752 -19.063 1.00 95.50 365 PRO A O 1
ATOM 2950 N N . LEU A 1 366 ? 4.069 -4.080 -17.677 1.00 96.75 366 LEU A N 1
ATOM 2951 C CA . LEU A 1 366 ? 2.693 -3.977 -18.164 1.00 96.75 366 LEU A CA 1
ATOM 2952 C C . LEU A 1 366 ? 2.552 -3.112 -19.425 1.00 96.75 366 LEU A C 1
ATOM 2954 O O . LEU A 1 366 ? 1.642 -3.355 -20.212 1.00 96.75 366 LEU A O 1
ATOM 2958 N N . ASN A 1 367 ? 3.426 -2.119 -19.632 1.00 95.00 367 ASN A N 1
ATOM 2959 C CA . ASN A 1 367 ? 3.353 -1.158 -20.743 1.00 95.00 367 ASN A CA 1
ATOM 2960 C C . ASN A 1 367 ? 1.962 -0.515 -20.924 1.00 95.00 367 ASN A C 1
ATOM 2962 O O . ASN A 1 367 ? 1.438 -0.391 -22.032 1.00 95.00 367 ASN A O 1
ATOM 2966 N N . ILE A 1 368 ? 1.342 -0.123 -19.811 1.00 94.06 368 ILE A N 1
ATOM 2967 C CA . ILE A 1 368 ? 0.012 0.517 -19.769 1.00 94.06 368 ILE A CA 1
ATOM 2968 C C . ILE A 1 368 ? 0.092 2.005 -19.429 1.00 94.06 368 ILE A C 1
ATOM 2970 O O . ILE A 1 368 ? -0.896 2.741 -19.479 1.00 94.06 368 ILE A O 1
ATOM 2974 N N . TYR A 1 369 ? 1.283 2.464 -19.062 1.00 91.06 369 TYR A N 1
ATOM 2975 C CA . TYR A 1 369 ? 1.538 3.856 -18.757 1.00 91.06 369 TYR A CA 1
ATOM 2976 C C . TYR A 1 369 ? 1.398 4.699 -20.043 1.00 91.06 369 TYR A C 1
ATOM 2978 O O . TYR A 1 369 ? 1.824 4.267 -21.115 1.00 91.06 369 TYR A O 1
ATOM 2986 N N . PRO A 1 370 ? 0.793 5.897 -20.000 1.00 84.94 370 PRO A N 1
ATOM 2987 C CA . PRO A 1 370 ? 0.686 6.760 -21.174 1.00 84.94 370 PRO A CA 1
ATOM 2988 C C . PRO A 1 370 ? 2.036 7.394 -21.541 1.00 84.94 370 PRO A C 1
ATOM 2990 O O . PRO A 1 370 ? 2.709 7.982 -20.697 1.00 84.94 370 PRO A O 1
ATOM 2993 N N . THR A 1 371 ? 2.405 7.339 -22.818 1.00 78.25 371 THR A N 1
ATOM 2994 C CA . THR A 1 371 ? 3.557 8.068 -23.366 1.00 78.25 371 THR A CA 1
ATOM 2995 C C . THR A 1 371 ? 3.224 9.559 -23.521 1.00 78.25 371 THR A C 1
ATOM 2997 O O . THR A 1 371 ? 2.170 9.907 -24.055 1.00 78.25 371 THR A O 1
ATOM 3000 N N . GLY A 1 372 ? 4.117 10.452 -23.079 1.00 71.38 372 GLY A N 1
ATOM 3001 C CA . GLY A 1 372 ? 3.960 11.911 -23.201 1.00 71.38 372 GLY A CA 1
ATOM 3002 C C . GLY A 1 372 ? 3.259 12.604 -22.020 1.00 71.38 372 GLY A C 1
ATOM 3003 O O . GLY A 1 372 ? 2.993 12.009 -20.975 1.00 71.38 372 GLY A O 1
ATOM 3004 N N . ARG A 1 373 ? 2.978 13.910 -22.161 1.00 66.81 373 ARG A N 1
ATOM 3005 C CA . ARG A 1 373 ? 2.285 14.701 -21.127 1.00 66.81 373 ARG A CA 1
ATOM 3006 C C . ARG A 1 373 ? 0.781 14.407 -21.164 1.00 66.81 373 ARG A C 1
ATOM 3008 O O . ARG A 1 373 ? 0.064 14.978 -21.975 1.00 66.81 373 ARG A O 1
ATOM 3015 N N . SER A 1 374 ? 0.299 13.551 -20.262 1.00 72.62 374 SER A N 1
ATOM 3016 C CA . SER A 1 374 ? -1.138 13.349 -20.020 1.00 72.62 374 SER A CA 1
ATOM 3017 C C . SER A 1 374 ? -1.528 13.852 -18.634 1.00 72.62 374 SER A C 1
ATOM 3019 O O . SER A 1 374 ? -0.922 13.475 -17.633 1.00 72.62 374 SER A O 1
ATOM 3021 N N . GLY A 1 375 ? -2.566 14.689 -18.575 1.00 73.06 375 GLY A N 1
ATOM 3022 C CA . GLY A 1 375 ? -3.158 15.147 -17.319 1.00 73.06 375 GLY A CA 1
ATOM 3023 C C . GLY A 1 375 ? -4.090 14.127 -16.655 1.00 73.06 375 GLY A C 1
ATOM 3024 O O . GLY A 1 375 ? -4.520 14.386 -15.536 1.00 73.06 375 GLY A O 1
ATOM 3025 N N . ASN A 1 376 ? -4.420 13.013 -17.324 1.00 85.12 376 ASN A N 1
ATOM 3026 C CA . ASN A 1 376 ? -5.366 11.980 -16.871 1.00 85.12 376 ASN A CA 1
ATOM 3027 C C . ASN A 1 376 ? -4.733 10.581 -16.961 1.00 85.12 376 ASN A C 1
ATOM 3029 O O . ASN A 1 376 ? -5.242 9.670 -17.622 1.00 85.12 376 ASN A O 1
ATOM 3033 N N . LYS A 1 377 ? -3.527 10.455 -16.409 1.00 88.06 377 LYS A N 1
ATOM 3034 C CA . LYS A 1 377 ? -2.709 9.258 -16.568 1.00 88.06 377 LYS A CA 1
ATOM 3035 C C . LYS A 1 377 ? -3.360 8.062 -15.882 1.00 88.06 377 LYS A C 1
ATOM 3037 O O . LYS A 1 377 ? -3.473 6.994 -16.482 1.00 88.06 377 LYS A O 1
ATOM 3042 N N . TYR A 1 378 ? -3.740 8.237 -14.624 1.00 94.12 378 TYR A N 1
ATOM 3043 C CA . TYR A 1 378 ? -4.255 7.150 -13.809 1.00 94.12 378 TYR A CA 1
ATOM 3044 C C . TYR A 1 378 ? -5.723 6.884 -14.117 1.00 94.12 378 TYR A C 1
ATOM 3046 O O . TYR A 1 378 ? -6.107 5.724 -14.200 1.00 94.12 378 TYR A O 1
ATOM 3054 N N . GLY A 1 379 ? -6.528 7.908 -14.411 1.00 94.31 379 GLY A N 1
ATOM 3055 C CA . GLY A 1 379 ? -7.907 7.715 -14.853 1.00 94.31 379 GLY A CA 1
ATOM 3056 C C . GLY A 1 379 ? -8.013 6.830 -16.096 1.00 94.31 379 GLY A C 1
ATOM 3057 O O . GLY A 1 379 ? -8.895 5.974 -16.153 1.00 94.31 379 GLY A O 1
ATOM 3058 N N . ARG A 1 380 ? -7.077 6.932 -17.054 1.00 93.56 380 ARG A N 1
ATOM 3059 C CA . ARG A 1 380 ? -7.036 6.019 -18.212 1.00 93.56 380 ARG A CA 1
ATOM 3060 C C . ARG A 1 380 ? -6.735 4.570 -17.818 1.00 93.56 380 ARG A C 1
ATOM 3062 O O . ARG A 1 380 ? -7.397 3.673 -18.327 1.00 93.56 380 ARG A O 1
ATOM 3069 N N . ILE A 1 381 ? -5.751 4.341 -16.948 1.00 95.56 381 ILE A N 1
ATOM 3070 C CA . ILE A 1 381 ? -5.388 2.989 -16.487 1.00 95.56 381 ILE A CA 1
ATOM 3071 C C . ILE A 1 381 ? -6.567 2.364 -15.737 1.00 95.56 381 ILE A C 1
ATOM 3073 O O . ILE A 1 381 ? -7.012 1.273 -16.075 1.00 95.56 381 ILE A O 1
ATOM 3077 N N . PHE A 1 382 ? -7.121 3.099 -14.774 1.00 96.38 382 PHE A N 1
ATOM 3078 C CA . PHE A 1 382 ? -8.173 2.595 -13.903 1.00 96.38 382 PHE A CA 1
ATOM 3079 C C . PHE A 1 382 ? -9.496 2.344 -14.646 1.00 96.38 382 PHE A C 1
ATOM 3081 O O . PHE A 1 382 ? -10.181 1.368 -14.355 1.00 96.38 382 PHE A O 1
ATOM 3088 N N . SER A 1 383 ? -9.854 3.176 -15.631 1.00 94.69 383 SER A N 1
ATOM 3089 C CA . SER A 1 383 ? -11.083 2.988 -16.427 1.00 94.69 383 SER A CA 1
ATOM 3090 C C . SER A 1 383 ? -11.080 1.736 -17.311 1.00 94.69 383 SER A C 1
ATOM 3092 O O . SER A 1 383 ? -12.152 1.278 -17.690 1.00 94.69 383 SER A O 1
ATOM 3094 N N . HIS A 1 384 ? -9.911 1.159 -17.598 1.00 95.94 384 HIS A N 1
ATOM 3095 C CA . HIS A 1 384 ? -9.762 -0.064 -18.398 1.00 95.94 384 HIS A CA 1
ATOM 3096 C C . HIS A 1 384 ? -9.275 -1.235 -17.541 1.00 95.94 384 HIS A C 1
ATOM 3098 O O . HIS A 1 384 ? -8.495 -2.074 -17.996 1.00 95.94 384 HIS A O 1
ATOM 3104 N N . SER A 1 385 ? -9.686 -1.252 -16.273 1.00 95.75 385 SER A N 1
ATOM 3105 C CA . SER A 1 385 ? -9.243 -2.251 -15.312 1.00 95.75 385 SER A CA 1
ATOM 3106 C C . SER A 1 385 ? -10.320 -2.620 -14.300 1.00 95.75 385 SER A C 1
ATOM 3108 O O . SER A 1 385 ? -11.213 -1.828 -13.987 1.00 95.75 385 SER A O 1
ATOM 3110 N N . GLN A 1 386 ? -10.191 -3.819 -13.749 1.00 94.50 386 GLN A N 1
ATOM 3111 C CA . GLN A 1 386 ? -11.025 -4.345 -12.682 1.00 94.50 386 GLN A CA 1
ATOM 3112 C C . GLN A 1 386 ? -10.134 -4.881 -11.564 1.00 94.50 386 GLN A C 1
ATOM 3114 O O . GLN A 1 386 ? -9.038 -5.375 -11.813 1.00 94.50 386 GLN A O 1
ATOM 3119 N N . ASN A 1 387 ? -10.609 -4.771 -10.322 1.00 94.00 387 ASN A N 1
ATOM 3120 C CA . ASN A 1 387 ? -9.957 -5.352 -9.148 1.00 94.00 387 ASN A CA 1
ATOM 3121 C C . ASN A 1 387 ? -8.464 -4.989 -8.990 1.00 94.00 387 ASN A C 1
ATOM 3123 O O . ASN A 1 387 ? -7.667 -5.805 -8.525 1.00 94.00 387 ASN A O 1
ATOM 3127 N N . LEU A 1 388 ? -8.061 -3.760 -9.344 1.00 96.81 388 LEU A N 1
ATOM 3128 C CA . LEU A 1 388 ? -6.655 -3.336 -9.278 1.00 96.81 388 LEU A CA 1
ATOM 3129 C C . LEU A 1 388 ? -6.031 -3.466 -7.881 1.00 96.81 388 LEU A C 1
ATOM 3131 O O . LEU A 1 388 ? -4.824 -3.658 -7.764 1.00 96.81 388 LEU A O 1
ATOM 3135 N N . GLY A 1 389 ? -6.828 -3.412 -6.818 1.00 97.06 389 GLY A N 1
ATOM 3136 C CA . GLY A 1 389 ? -6.371 -3.694 -5.463 1.00 97.06 389 GLY A CA 1
ATOM 3137 C C . GLY A 1 389 ? -5.896 -5.136 -5.277 1.00 97.06 389 GLY A C 1
ATOM 3138 O O . GLY A 1 389 ? -4.947 -5.367 -4.532 1.00 97.06 389 GLY A O 1
ATOM 3139 N N . LYS A 1 390 ? -6.490 -6.104 -5.978 1.00 97.50 390 LYS A N 1
ATOM 3140 C CA . LYS A 1 390 ? -6.009 -7.491 -5.995 1.00 97.50 390 LYS A CA 1
ATOM 3141 C C . LYS A 1 390 ? -4.770 -7.649 -6.880 1.00 97.50 390 LYS A C 1
ATOM 3143 O O . LYS A 1 390 ? -3.815 -8.308 -6.476 1.00 97.50 390 LYS A O 1
ATOM 3148 N N . VAL A 1 391 ? -4.733 -6.970 -8.030 1.00 97.94 391 VAL A N 1
ATOM 3149 C CA . VAL A 1 391 ? -3.538 -6.908 -8.899 1.00 97.94 391 VAL A CA 1
ATOM 3150 C C . VAL A 1 391 ? -2.341 -6.335 -8.143 1.00 97.94 391 VAL A C 1
ATOM 3152 O O . VAL A 1 391 ? -1.229 -6.848 -8.247 1.00 97.94 391 VAL A O 1
ATOM 3155 N N . GLU A 1 392 ? -2.560 -5.307 -7.325 1.00 97.62 392 GLU A N 1
ATOM 3156 C CA . GLU A 1 392 ? -1.512 -4.713 -6.501 1.00 97.62 392 GLU A CA 1
ATOM 3157 C C . GLU A 1 392 ? -0.880 -5.717 -5.540 1.00 97.62 392 GLU A C 1
ATOM 3159 O O . GLU A 1 392 ? 0.334 -5.672 -5.384 1.00 97.62 392 GLU A O 1
ATOM 3164 N N . ARG A 1 393 ? -1.630 -6.671 -4.968 1.00 96.25 393 ARG A N 1
ATOM 3165 C CA . ARG A 1 393 ? -1.035 -7.719 -4.116 1.00 96.25 393 ARG A CA 1
ATOM 3166 C C . ARG A 1 393 ? -0.022 -8.559 -4.877 1.00 96.25 393 ARG A C 1
ATOM 3168 O O . ARG A 1 393 ? 1.070 -8.788 -4.360 1.00 96.25 393 ARG A O 1
ATOM 3175 N N . LEU A 1 394 ? -0.354 -8.971 -6.100 1.00 96.88 394 LEU A N 1
ATOM 3176 C CA . LEU A 1 394 ? 0.566 -9.713 -6.961 1.00 96.88 394 LEU A CA 1
ATOM 3177 C C . LEU A 1 394 ? 1.825 -8.890 -7.255 1.00 96.88 394 LEU A C 1
ATOM 3179 O O . LEU A 1 394 ? 2.942 -9.354 -7.025 1.00 96.88 394 LEU A O 1
ATOM 3183 N N . LEU A 1 395 ? 1.647 -7.655 -7.731 1.00 97.06 395 LEU A N 1
ATOM 3184 C CA . LEU A 1 395 ? 2.767 -6.783 -8.091 1.00 97.06 395 LEU A CA 1
ATOM 3185 C C . LEU A 1 395 ? 3.636 -6.435 -6.880 1.00 97.06 395 LEU A C 1
ATOM 3187 O O . LEU A 1 395 ? 4.861 -6.381 -6.988 1.00 97.06 395 LEU A O 1
ATOM 3191 N N . TRP A 1 396 ? 3.022 -6.237 -5.714 1.00 94.12 396 TRP A N 1
ATOM 3192 C CA . TRP A 1 396 ? 3.724 -5.970 -4.469 1.00 94.12 396 TRP A CA 1
ATOM 3193 C C . TRP A 1 396 ? 4.573 -7.167 -4.051 1.00 94.12 396 TRP A C 1
ATOM 3195 O O . TRP A 1 396 ? 5.770 -6.990 -3.830 1.00 94.12 396 TRP A O 1
ATOM 3205 N N . VAL A 1 397 ? 4.011 -8.383 -4.008 1.00 93.12 397 VAL A N 1
ATOM 3206 C CA . VAL A 1 397 ? 4.768 -9.599 -3.657 1.00 93.12 397 VAL A CA 1
ATOM 3207 C C . VAL A 1 397 ? 5.899 -9.841 -4.660 1.00 93.12 397 VAL A C 1
ATOM 3209 O O . VAL A 1 397 ? 7.032 -10.077 -4.246 1.00 93.12 397 VAL A O 1
ATOM 3212 N N . ALA A 1 398 ? 5.645 -9.688 -5.964 1.00 94.69 398 ALA A N 1
ATOM 3213 C CA . ALA A 1 398 ? 6.675 -9.810 -6.998 1.00 94.69 398 ALA A CA 1
ATOM 3214 C C . ALA A 1 398 ? 7.793 -8.764 -6.838 1.00 94.69 398 ALA A C 1
ATOM 3216 O O . ALA A 1 398 ? 8.980 -9.089 -6.942 1.00 94.69 398 ALA A O 1
ATOM 3217 N N . GLY A 1 399 ? 7.428 -7.518 -6.527 1.00 92.81 399 GLY A N 1
ATOM 3218 C CA . GLY A 1 399 ? 8.367 -6.437 -6.245 1.00 92.81 399 GLY A CA 1
ATOM 3219 C C . GLY A 1 399 ? 9.204 -6.691 -4.989 1.00 92.81 399 GLY A C 1
ATOM 3220 O O . GLY A 1 399 ? 10.413 -6.474 -5.014 1.00 92.81 399 GLY A O 1
ATOM 3221 N N . GLN A 1 400 ? 8.604 -7.187 -3.901 1.00 89.69 400 GLN A N 1
ATOM 3222 C CA . GLN A 1 400 ? 9.345 -7.566 -2.692 1.00 89.69 400 GLN A CA 1
ATOM 3223 C C . GLN A 1 400 ? 10.291 -8.734 -2.962 1.00 89.69 400 GLN A C 1
ATOM 3225 O O . GLN A 1 400 ? 11.471 -8.645 -2.635 1.00 89.69 400 GLN A O 1
ATOM 3230 N N . ALA A 1 401 ? 9.809 -9.783 -3.632 1.00 90.50 401 ALA A N 1
ATOM 3231 C CA . ALA A 1 401 ? 10.616 -10.939 -3.997 1.00 90.50 401 ALA A CA 1
ATOM 3232 C C . ALA A 1 401 ? 11.827 -10.534 -4.861 1.00 90.50 401 ALA A C 1
ATOM 3234 O O . ALA A 1 401 ? 12.929 -11.035 -4.644 1.00 90.50 401 ALA A O 1
ATOM 3235 N N . ARG A 1 402 ? 11.661 -9.563 -5.771 1.00 90.25 402 ARG A N 1
ATOM 3236 C CA . ARG A 1 402 ? 12.763 -8.983 -6.557 1.00 90.25 402 ARG A CA 1
ATOM 3237 C C . ARG A 1 402 ? 13.754 -8.184 -5.704 1.00 90.25 402 ARG A C 1
ATOM 3239 O O . ARG A 1 402 ? 14.954 -8.306 -5.926 1.00 90.25 402 ARG A O 1
ATOM 3246 N N . LYS A 1 403 ? 13.280 -7.381 -4.741 1.00 84.62 403 LYS A N 1
ATOM 3247 C CA . LYS A 1 403 ? 14.138 -6.571 -3.848 1.00 84.62 403 LYS A CA 1
ATOM 3248 C C . LYS A 1 403 ? 15.053 -7.417 -2.973 1.00 84.62 403 LYS A C 1
ATOM 3250 O O . LYS A 1 403 ? 16.188 -7.026 -2.743 1.00 84.62 403 LYS A O 1
ATOM 3255 N N . VAL A 1 404 ? 14.547 -8.542 -2.472 1.00 83.31 404 VAL A N 1
ATOM 3256 C CA . VAL A 1 404 ? 15.274 -9.403 -1.524 1.00 83.31 404 VAL A CA 1
ATOM 3257 C C . VAL A 1 404 ? 15.961 -10.590 -2.198 1.00 83.31 404 VAL A C 1
ATOM 3259 O O . VAL A 1 404 ? 16.415 -11.493 -1.506 1.00 83.31 404 VAL A O 1
ATOM 3262 N N . HIS A 1 405 ? 16.021 -10.615 -3.536 1.00 81.62 405 HIS A N 1
ATOM 3263 C CA . HIS A 1 405 ? 16.608 -11.716 -4.311 1.00 81.62 405 HIS A CA 1
ATOM 3264 C C . HIS A 1 405 ? 16.000 -13.087 -3.978 1.00 81.62 405 HIS A C 1
ATOM 3266 O O . HIS A 1 405 ? 16.686 -14.104 -3.939 1.00 81.62 405 HIS A O 1
ATOM 3272 N N . SER A 1 406 ? 14.690 -13.117 -3.728 1.00 85.69 406 SER A N 1
ATOM 3273 C CA . SER A 1 406 ? 13.981 -14.359 -3.444 1.00 85.69 406 SER A CA 1
ATOM 3274 C C . SER A 1 406 ? 13.992 -15.277 -4.666 1.00 85.69 406 SER A C 1
ATOM 3276 O O . SER A 1 406 ? 13.689 -14.849 -5.788 1.00 85.69 406 SER A O 1
ATOM 3278 N N . SER A 1 407 ? 14.230 -16.568 -4.429 1.00 85.12 407 SER A N 1
ATOM 3279 C CA . SER A 1 407 ? 14.106 -17.623 -5.440 1.00 85.12 407 SER A CA 1
ATOM 3280 C C . SER A 1 407 ? 12.711 -17.682 -6.077 1.00 85.12 407 SER A C 1
ATOM 3282 O O . SER A 1 407 ? 12.585 -18.126 -7.214 1.00 85.12 407 SER A O 1
ATOM 3284 N N . ALA A 1 408 ? 11.675 -17.158 -5.407 1.00 83.44 408 ALA A N 1
ATOM 3285 C CA . ALA A 1 408 ? 10.328 -17.046 -5.966 1.00 83.44 408 ALA A CA 1
ATOM 3286 C C . ALA A 1 408 ? 10.264 -16.124 -7.199 1.00 83.44 408 ALA A C 1
ATOM 3288 O O . ALA A 1 408 ? 9.475 -16.363 -8.107 1.00 83.44 408 ALA A O 1
ATOM 3289 N N . CYS A 1 409 ? 11.095 -15.075 -7.259 1.00 84.31 409 CYS A N 1
ATOM 3290 C CA . CYS A 1 409 ? 11.159 -14.181 -8.422 1.00 84.31 409 CYS A CA 1
ATOM 3291 C C . CYS A 1 409 ? 12.240 -14.627 -9.427 1.00 84.31 409 CYS A C 1
ATOM 3293 O O . CYS A 1 409 ? 12.111 -14.353 -10.620 1.00 84.31 409 CYS A O 1
ATOM 3295 N N . ASN A 1 410 ? 13.286 -15.327 -8.965 1.00 81.75 410 ASN A N 1
ATOM 3296 C CA . ASN A 1 410 ? 14.413 -15.845 -9.758 1.00 81.75 410 ASN A CA 1
ATOM 3297 C C . ASN A 1 410 ? 14.946 -14.829 -10.783 1.00 81.75 410 ASN A C 1
ATOM 3299 O O . ASN A 1 410 ? 15.307 -13.725 -10.391 1.00 81.75 410 ASN A O 1
ATOM 3303 N N . ASP A 1 411 ? 14.889 -15.126 -12.082 1.00 85.12 411 ASP A N 1
ATOM 3304 C CA . ASP A 1 411 ? 15.376 -14.263 -13.166 1.00 85.12 411 ASP A CA 1
ATOM 3305 C C . ASP A 1 411 ? 14.244 -13.508 -13.884 1.00 85.12 411 ASP A C 1
ATOM 3307 O O . ASP A 1 411 ? 14.299 -13.286 -15.083 1.00 85.12 411 ASP A O 1
ATOM 3311 N N . ALA A 1 412 ? 13.157 -13.143 -13.201 1.00 90.38 412 ALA A N 1
ATOM 3312 C CA . ALA A 1 412 ? 12.063 -12.362 -13.793 1.00 90.38 412 ALA A CA 1
ATOM 3313 C C . ALA A 1 412 ? 12.192 -10.845 -13.541 1.00 90.38 412 ALA A C 1
ATOM 3315 O O . ALA A 1 412 ? 12.653 -10.416 -12.493 1.00 90.38 412 ALA A O 1
ATOM 3316 N N . LEU A 1 413 ? 11.661 -9.987 -14.417 1.00 93.69 413 LEU A N 1
ATOM 3317 C CA . LEU A 1 413 ? 11.440 -8.560 -14.097 1.00 93.69 413 LEU A CA 1
ATOM 3318 C C . LEU A 1 413 ? 12.723 -7.753 -13.765 1.00 93.69 41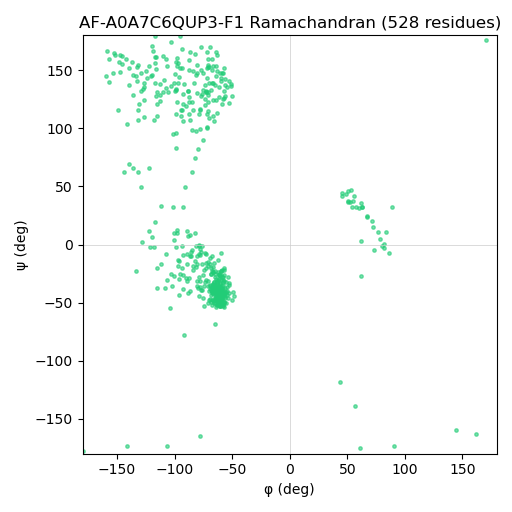3 LEU A C 1
ATOM 3320 O O . LEU A 1 413 ? 12.694 -6.840 -12.934 1.00 93.69 413 LEU A O 1
ATOM 3324 N N . TRP A 1 414 ? 13.851 -8.050 -14.419 1.00 93.50 414 TRP A N 1
ATOM 3325 C CA . TRP A 1 414 ? 15.124 -7.333 -14.218 1.00 93.50 414 TRP A CA 1
ATOM 3326 C C . TRP A 1 414 ? 15.041 -5.828 -14.481 1.00 93.50 414 TRP A C 1
ATOM 3328 O O . TRP A 1 414 ? 15.730 -5.049 -13.825 1.00 93.50 414 TRP A O 1
ATOM 3338 N N . CYS A 1 415 ? 14.120 -5.405 -15.349 1.00 93.81 415 CYS A N 1
ATOM 3339 C CA . CYS A 1 415 ? 13.827 -3.999 -15.629 1.00 93.81 415 CYS A CA 1
ATOM 3340 C C . CYS A 1 415 ? 13.423 -3.178 -14.390 1.00 93.81 415 CYS A C 1
ATOM 3342 O O . CYS A 1 415 ? 13.488 -1.950 -14.426 1.00 93.81 415 CYS A O 1
ATOM 3344 N N . LEU A 1 416 ? 12.982 -3.831 -13.306 1.00 93.25 416 LEU A N 1
ATOM 3345 C CA . LEU A 1 416 ? 12.595 -3.162 -12.062 1.00 93.25 416 LEU A CA 1
ATOM 3346 C C . LEU A 1 416 ? 13.789 -2.865 -11.142 1.00 93.25 416 LEU A C 1
ATOM 3348 O O . LEU A 1 416 ? 13.652 -2.055 -10.226 1.00 93.25 416 LEU A O 1
ATOM 3352 N N . LYS A 1 417 ? 14.939 -3.536 -11.325 1.00 91.69 417 LYS A N 1
ATOM 3353 C CA . LYS A 1 417 ? 16.126 -3.280 -10.496 1.00 91.69 417 LYS A CA 1
ATOM 3354 C C . LYS A 1 417 ? 16.710 -1.916 -10.832 1.00 91.69 417 LYS A C 1
ATOM 3356 O O . LYS A 1 417 ? 16.581 -1.426 -11.949 1.00 91.69 417 LYS A O 1
ATOM 3361 N N . TYR A 1 418 ? 17.376 -1.328 -9.849 1.00 92.69 418 TYR A N 1
ATOM 3362 C CA . TYR A 1 418 ? 18.068 -0.061 -10.011 1.00 92.69 418 TYR A CA 1
ATOM 3363 C C . TYR A 1 418 ? 19.401 -0.238 -10.755 1.00 92.69 418 TYR A C 1
ATOM 3365 O O . TYR A 1 418 ? 20.015 -1.311 -10.695 1.00 92.69 418 TYR A O 1
ATOM 3373 N N . SER A 1 419 ? 19.811 0.802 -11.476 1.00 93.69 419 SER A N 1
ATOM 3374 C CA . SER A 1 419 ? 21.158 0.993 -12.028 1.00 93.69 419 SER A CA 1
ATOM 3375 C C . SER A 1 419 ? 22.014 1.858 -11.100 1.00 93.69 419 SER A C 1
ATOM 3377 O O . SER A 1 419 ? 21.530 2.323 -10.059 1.00 93.69 419 SER A O 1
ATOM 3379 N N . SER A 1 420 ? 23.270 2.111 -11.475 1.00 94.19 420 SER A N 1
ATOM 3380 C CA . SER A 1 420 ? 24.150 3.026 -10.732 1.00 94.19 420 SER A CA 1
ATOM 3381 C C . SER A 1 420 ? 23.611 4.458 -10.614 1.00 94.19 420 SER A C 1
ATOM 3383 O O . SER A 1 420 ? 23.950 5.159 -9.663 1.00 94.19 420 SER A O 1
ATOM 3385 N N . GLU A 1 421 ? 22.708 4.886 -11.505 1.00 92.38 421 GLU A N 1
ATOM 3386 C CA . GLU A 1 421 ? 22.062 6.205 -11.437 1.00 92.38 421 GLU A CA 1
ATOM 3387 C C . GLU A 1 421 ? 20.954 6.300 -10.374 1.00 92.38 421 GLU A C 1
ATOM 3389 O O . GLU A 1 421 ? 20.294 7.336 -10.246 1.00 92.38 421 GLU A O 1
ATOM 3394 N N . GLY A 1 422 ? 20.664 5.217 -9.647 1.00 90.19 422 GLY A N 1
ATOM 3395 C CA . GLY A 1 422 ? 19.556 5.201 -8.694 1.00 90.19 422 GLY A CA 1
ATOM 3396 C C . GLY A 1 422 ? 18.181 5.308 -9.365 1.00 90.19 422 GLY A C 1
ATOM 3397 O O . GLY A 1 422 ? 17.207 5.701 -8.721 1.00 90.19 422 GLY A O 1
ATOM 3398 N N . LYS A 1 423 ? 18.067 4.911 -10.642 1.00 91.50 423 LYS A N 1
ATOM 3399 C CA . LYS A 1 423 ? 16.795 4.746 -11.375 1.00 91.50 423 LYS A CA 1
ATOM 3400 C C . LYS A 1 423 ? 16.580 3.291 -11.800 1.00 91.50 423 LYS A C 1
ATOM 3402 O O . LYS A 1 423 ? 17.561 2.557 -11.910 1.00 91.50 423 LYS A O 1
ATOM 3407 N N . PRO A 1 424 ? 15.332 2.847 -12.038 1.00 92.94 424 PRO A N 1
ATOM 3408 C CA . PRO A 1 424 ? 15.101 1.522 -12.598 1.00 92.94 424 PRO A CA 1
ATOM 3409 C C . PRO A 1 424 ? 15.768 1.368 -13.973 1.00 92.94 424 PRO A C 1
ATOM 3411 O O . PRO A 1 424 ? 15.757 2.301 -14.777 1.00 92.94 424 PRO A O 1
ATOM 3414 N N . ARG A 1 425 ? 16.301 0.176 -14.258 1.00 93.81 425 ARG A N 1
ATOM 3415 C CA . ARG A 1 425 ? 16.965 -0.179 -15.529 1.00 93.81 425 ARG A CA 1
ATOM 3416 C C . ARG A 1 425 ? 16.042 -0.083 -16.738 1.00 93.81 425 ARG A C 1
ATOM 3418 O O . ARG A 1 425 ? 16.507 0.063 -17.864 1.00 93.81 425 ARG A O 1
ATOM 3425 N N . GLY A 1 426 ? 14.738 -0.218 -16.507 1.00 94.69 426 GLY A N 1
ATOM 3426 C CA . GLY A 1 426 ? 13.721 -0.244 -17.543 1.00 94.69 426 GLY A CA 1
ATOM 3427 C C . GLY A 1 426 ? 13.884 -1.391 -18.540 1.00 94.69 426 GLY A C 1
ATOM 3428 O O . GLY A 1 426 ? 14.703 -2.291 -18.366 1.00 94.69 426 GLY A O 1
ATOM 3429 N N . ALA A 1 427 ? 13.035 -1.406 -19.566 1.00 96.00 427 ALA A N 1
ATOM 3430 C CA . ALA A 1 427 ? 13.134 -2.392 -20.637 1.00 96.00 427 ALA A CA 1
ATOM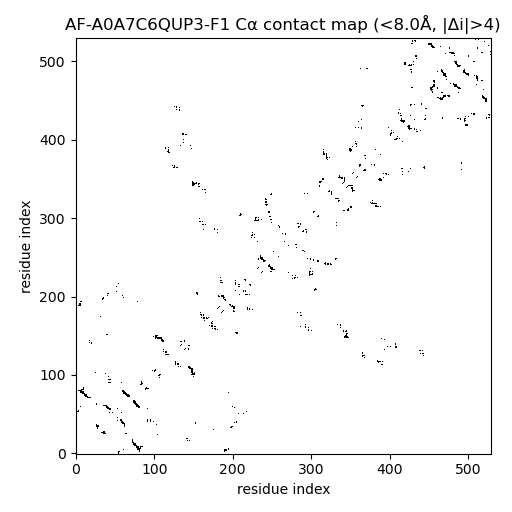 3431 C C . ALA A 1 427 ? 14.263 -1.998 -21.599 1.00 96.00 427 ALA A C 1
ATOM 3433 O O . ALA A 1 427 ? 14.180 -0.945 -22.242 1.00 96.00 427 ALA A O 1
ATOM 3434 N N . ASN A 1 428 ? 15.291 -2.845 -21.671 1.00 97.25 428 ASN A N 1
ATOM 3435 C CA . ASN A 1 428 ? 16.504 -2.668 -22.466 1.00 97.25 428 ASN A CA 1
ATOM 3436 C C . ASN A 1 428 ? 17.086 -4.054 -22.857 1.00 97.25 428 ASN A C 1
ATOM 3438 O O . ASN A 1 428 ? 16.697 -5.050 -22.236 1.00 97.25 428 ASN A O 1
ATOM 3442 N N . PRO A 1 429 ? 17.994 -4.145 -23.854 1.00 97.44 429 PRO A N 1
ATOM 3443 C CA . PRO A 1 429 ? 18.584 -5.411 -24.295 1.00 97.44 429 PRO A CA 1
ATOM 3444 C C . PRO A 1 429 ? 19.149 -6.291 -23.171 1.00 97.44 429 PRO A C 1
ATOM 3446 O O . PRO A 1 429 ? 18.818 -7.472 -23.119 1.00 97.44 429 PRO A O 1
ATOM 3449 N N . LEU A 1 430 ? 19.946 -5.734 -22.251 1.00 97.75 430 LEU A N 1
ATOM 3450 C CA . LEU A 1 430 ? 20.606 -6.508 -21.195 1.00 97.75 430 LEU A CA 1
ATOM 3451 C C . LEU A 1 430 ? 19.591 -7.066 -20.197 1.00 97.75 430 LEU A C 1
ATOM 3453 O O . LEU A 1 430 ? 19.559 -8.273 -19.976 1.00 97.75 430 LEU A O 1
ATOM 3457 N N . ALA A 1 431 ? 18.723 -6.213 -19.645 1.00 96.31 431 ALA A N 1
ATOM 3458 C CA . ALA A 1 431 ? 17.703 -6.634 -18.684 1.00 96.31 431 ALA A CA 1
ATOM 3459 C C . ALA A 1 431 ? 16.703 -7.632 -19.288 1.00 96.31 431 ALA A C 1
ATOM 3461 O O . ALA A 1 431 ? 16.240 -8.540 -18.597 1.00 96.31 431 ALA A O 1
ATOM 3462 N N . CYS A 1 432 ? 16.340 -7.465 -20.564 1.00 96.88 432 CYS A N 1
ATOM 3463 C CA . CYS A 1 432 ? 15.464 -8.407 -21.251 1.00 96.88 432 CYS A CA 1
ATOM 3464 C C . CYS A 1 432 ? 16.166 -9.738 -21.531 1.00 96.88 432 CYS A C 1
ATOM 3466 O O . CYS A 1 432 ? 15.508 -10.766 -21.414 1.00 96.88 432 CYS A O 1
ATOM 3468 N N . ASN A 1 433 ? 17.465 -9.743 -21.840 1.00 96.88 433 ASN A N 1
ATOM 3469 C CA . ASN A 1 433 ? 18.197 -10.973 -22.133 1.00 96.88 433 ASN A CA 1
ATOM 3470 C C . ASN A 1 433 ? 18.180 -11.958 -20.968 1.00 96.88 433 ASN A C 1
ATOM 3472 O O . ASN A 1 433 ? 17.725 -13.092 -21.098 1.00 96.88 433 ASN A O 1
ATOM 3476 N N . ILE A 1 434 ? 18.568 -11.465 -19.793 1.00 95.25 434 ILE A N 1
ATOM 3477 C CA . ILE A 1 434 ? 18.626 -12.265 -18.567 1.00 95.25 434 ILE A CA 1
ATOM 3478 C C . ILE A 1 434 ? 17.252 -12.470 -17.926 1.00 95.25 434 ILE A C 1
ATOM 3480 O O . ILE A 1 434 ? 17.142 -13.120 -16.891 1.00 95.25 434 ILE A O 1
ATOM 3484 N N . CYS A 1 435 ? 16.188 -11.907 -18.510 1.00 95.38 435 CYS A N 1
ATOM 3485 C CA . CYS A 1 435 ? 14.835 -12.189 -18.066 1.00 95.38 435 CYS A CA 1
ATOM 3486 C C . CYS A 1 435 ? 14.394 -13.565 -18.557 1.00 95.38 435 CYS A C 1
ATOM 3488 O O . CYS A 1 435 ? 14.456 -13.845 -19.754 1.00 95.38 435 CYS A O 1
ATOM 3490 N N . ILE A 1 436 ? 13.879 -14.386 -17.639 1.00 93.44 436 ILE A N 1
ATOM 3491 C CA . ILE A 1 436 ? 13.372 -15.722 -17.946 1.00 93.44 436 ILE A CA 1
ATOM 3492 C C . ILE A 1 436 ? 12.375 -15.673 -19.105 1.00 93.44 436 ILE A C 1
ATOM 3494 O O . ILE A 1 436 ? 11.518 -14.785 -19.184 1.00 93.44 436 ILE A O 1
ATOM 3498 N N . GLU A 1 437 ? 12.502 -16.650 -19.997 1.00 94.38 437 GLU A N 1
ATOM 3499 C CA . GLU A 1 437 ? 11.850 -16.649 -21.299 1.00 94.38 437 GLU A CA 1
ATOM 3500 C C . GLU A 1 437 ? 10.323 -16.522 -21.220 1.00 94.38 437 GLU A C 1
ATOM 3502 O O . GLU A 1 437 ? 9.751 -15.727 -21.963 1.00 94.38 437 GLU A O 1
ATOM 3507 N N . SER A 1 438 ? 9.656 -17.223 -20.295 1.00 94.50 438 SER A N 1
ATOM 3508 C CA . SER A 1 438 ? 8.186 -17.189 -20.202 1.00 94.50 438 SER A CA 1
ATOM 3509 C C . SER A 1 438 ? 7.651 -15.788 -19.872 1.00 94.50 438 SER A C 1
ATOM 3511 O O . SER A 1 438 ? 6.697 -15.311 -20.492 1.00 94.50 438 SER A O 1
ATOM 3513 N N . ILE A 1 439 ? 8.337 -15.074 -18.971 1.00 95.38 439 ILE A N 1
ATOM 3514 C CA . ILE A 1 439 ? 8.034 -13.681 -18.624 1.00 95.38 439 ILE A CA 1
ATOM 3515 C C . ILE A 1 439 ? 8.384 -12.764 -19.793 1.00 95.38 439 ILE A C 1
ATOM 3517 O O . ILE A 1 439 ? 7.573 -11.917 -20.160 1.00 95.38 439 ILE A O 1
ATOM 3521 N N . ARG A 1 440 ? 9.577 -12.919 -20.383 1.00 96.19 440 ARG A N 1
ATOM 3522 C CA . ARG A 1 440 ? 10.054 -12.083 -21.494 1.00 96.19 440 ARG A CA 1
ATOM 3523 C C . ARG A 1 440 ? 9.111 -12.149 -22.692 1.00 96.19 440 ARG A C 1
ATOM 3525 O O . ARG A 1 440 ? 8.675 -11.104 -23.168 1.00 96.19 440 ARG A O 1
ATOM 3532 N N . ASN A 1 441 ? 8.762 -13.351 -23.138 1.00 95.44 441 ASN A N 1
ATOM 3533 C CA . ASN A 1 441 ? 7.934 -13.572 -24.323 1.00 95.44 441 ASN A CA 1
ATOM 3534 C C . ASN A 1 441 ? 6.483 -13.111 -24.105 1.00 95.44 441 ASN A C 1
ATOM 3536 O O . ASN A 1 441 ? 5.811 -12.718 -25.054 1.00 95.44 441 ASN A O 1
ATOM 3540 N N . SER A 1 442 ? 6.023 -13.089 -22.851 1.00 96.12 442 SER A N 1
ATOM 3541 C CA . SER A 1 442 ? 4.700 -12.575 -22.483 1.00 96.12 442 SER A CA 1
ATOM 3542 C C . SER A 1 442 ? 4.685 -11.077 -22.169 1.00 96.12 442 SER A C 1
ATOM 3544 O O . SER A 1 442 ? 3.604 -10.528 -21.982 1.00 96.12 442 SER A O 1
ATOM 3546 N N . CYS A 1 443 ? 5.844 -10.409 -22.087 1.00 97.00 443 CYS A N 1
ATOM 3547 C CA . CYS A 1 443 ? 5.992 -9.029 -21.617 1.00 97.00 443 CYS A CA 1
ATOM 3548 C C . CYS A 1 443 ? 5.723 -7.991 -22.724 1.00 97.00 443 CYS A C 1
ATOM 3550 O O . CYS A 1 443 ? 6.527 -7.856 -23.654 1.00 97.00 443 CYS A O 1
ATOM 3552 N N . PRO A 1 444 ? 4.671 -7.158 -22.594 1.00 96.38 444 PRO A N 1
ATOM 3553 C CA . PRO A 1 444 ? 4.411 -6.037 -23.491 1.00 96.38 444 PRO A CA 1
ATOM 3554 C C . PRO A 1 444 ? 5.605 -5.113 -23.762 1.00 96.38 444 PRO A C 1
ATOM 3556 O O . PRO A 1 444 ? 5.792 -4.698 -24.906 1.00 96.38 444 PRO A O 1
ATOM 3559 N N . ALA A 1 445 ? 6.427 -4.768 -22.764 1.00 95.62 445 ALA A N 1
ATOM 3560 C CA . ALA A 1 445 ? 7.569 -3.887 -23.021 1.00 95.62 445 ALA A CA 1
ATOM 3561 C C . ALA A 1 445 ? 8.654 -4.551 -23.870 1.00 95.62 445 ALA A C 1
ATOM 3563 O O . ALA A 1 445 ? 9.192 -3.886 -24.753 1.00 95.62 445 ALA A O 1
ATOM 3564 N N . TYR A 1 446 ? 8.937 -5.844 -23.667 1.00 96.69 446 TYR A N 1
ATOM 3565 C CA . TYR A 1 446 ? 9.860 -6.570 -24.544 1.00 96.69 446 TYR A CA 1
ATOM 3566 C C . TYR A 1 446 ? 9.331 -6.586 -25.980 1.00 96.69 446 TYR A C 1
ATOM 3568 O O . TYR A 1 446 ? 10.044 -6.198 -26.902 1.00 96.69 446 TYR A O 1
ATOM 3576 N N . MET A 1 447 ? 8.045 -6.904 -26.160 1.00 95.81 447 MET A N 1
ATOM 3577 C CA . MET A 1 447 ? 7.402 -6.914 -27.478 1.00 95.81 447 MET A CA 1
ATOM 3578 C C . MET A 1 447 ? 7.488 -5.567 -28.208 1.00 95.81 447 MET A C 1
ATOM 3580 O O . MET A 1 447 ? 7.581 -5.545 -29.434 1.00 95.81 447 MET A O 1
ATOM 3584 N N . ASN A 1 448 ? 7.495 -4.450 -27.476 1.00 93.94 448 ASN A N 1
ATOM 3585 C CA . ASN A 1 448 ? 7.653 -3.113 -28.054 1.00 93.94 448 ASN A CA 1
ATOM 3586 C C . ASN A 1 448 ? 9.099 -2.768 -28.423 1.00 93.94 448 ASN A C 1
ATOM 3588 O O . ASN A 1 448 ? 9.314 -2.007 -29.366 1.00 93.94 448 ASN A O 1
ATOM 3592 N N . ILE A 1 449 ? 10.090 -3.291 -27.695 1.00 95.75 449 ILE A N 1
ATOM 3593 C CA . ILE A 1 449 ? 11.498 -2.977 -27.960 1.00 95.75 449 ILE A CA 1
ATOM 3594 C C . ILE A 1 449 ? 12.207 -4.022 -28.818 1.00 95.75 449 ILE A C 1
ATOM 3596 O O . ILE A 1 449 ? 13.281 -3.726 -29.319 1.00 95.75 449 ILE A O 1
ATOM 3600 N N . ARG A 1 450 ? 11.645 -5.218 -29.028 1.00 96.75 450 ARG A N 1
ATOM 3601 C CA . ARG A 1 450 ? 12.345 -6.329 -29.699 1.00 96.75 450 ARG A CA 1
ATOM 3602 C C . ARG A 1 450 ? 12.892 -5.978 -31.092 1.00 96.75 450 ARG A C 1
ATOM 3604 O O . ARG A 1 450 ? 13.964 -6.437 -31.457 1.00 96.75 450 ARG A O 1
ATOM 3611 N N . ASN A 1 451 ? 12.212 -5.089 -31.819 1.00 97.12 451 ASN A N 1
ATOM 3612 C CA . ASN A 1 451 ? 12.618 -4.628 -33.154 1.00 97.12 451 ASN A CA 1
ATOM 3613 C C . ASN A 1 451 ? 13.456 -3.336 -33.137 1.00 97.12 451 ASN A C 1
ATOM 3615 O O . ASN A 1 451 ? 13.844 -2.841 -34.196 1.00 97.12 451 ASN A O 1
ATOM 3619 N N . ARG A 1 452 ? 13.709 -2.758 -31.957 1.00 96.56 452 ARG A N 1
ATOM 3620 C CA . ARG A 1 452 ? 14.559 -1.573 -31.798 1.00 96.56 452 ARG A CA 1
ATOM 3621 C C . ARG A 1 452 ? 16.019 -1.924 -32.019 1.00 96.56 452 ARG A C 1
ATOM 3623 O O . ARG A 1 452 ? 16.426 -3.064 -31.805 1.00 96.56 452 ARG A O 1
ATOM 3630 N N . ARG A 1 453 ? 16.797 -0.943 -32.471 1.00 97.25 453 ARG A N 1
ATOM 3631 C CA . ARG A 1 453 ? 18.155 -1.162 -32.981 1.00 97.25 453 ARG A CA 1
ATOM 3632 C C . ARG A 1 453 ? 19.208 -0.895 -31.911 1.00 97.25 453 ARG A C 1
ATOM 3634 O O . ARG A 1 453 ? 19.121 0.087 -31.176 1.00 97.25 453 ARG A O 1
ATOM 3641 N N . VAL A 1 454 ? 20.215 -1.758 -31.868 1.00 97.62 454 VAL A N 1
ATOM 3642 C CA . VAL A 1 454 ? 21.311 -1.769 -30.898 1.00 97.62 454 VAL A CA 1
ATOM 3643 C C . VAL A 1 454 ? 22.628 -1.521 -31.629 1.00 97.62 454 VAL A C 1
ATOM 3645 O O . VAL A 1 454 ? 22.924 -2.205 -32.609 1.00 97.62 454 VAL A O 1
ATOM 3648 N N . CYS A 1 455 ? 23.417 -0.552 -31.167 1.00 97.44 455 CYS A N 1
ATOM 3649 C CA . CYS A 1 455 ? 24.804 -0.354 -31.593 1.00 97.44 455 CYS A CA 1
ATOM 3650 C C . CYS A 1 455 ? 25.792 -0.698 -30.472 1.00 97.44 455 CYS A C 1
ATOM 3652 O O . CYS A 1 455 ? 25.417 -0.768 -29.302 1.00 97.44 455 CYS A O 1
ATOM 3654 N N . PHE A 1 456 ? 27.059 -0.909 -30.839 1.00 97.81 456 PHE A N 1
ATOM 3655 C CA . PHE A 1 456 ? 28.105 -1.387 -29.933 1.00 97.81 456 PHE A CA 1
ATOM 3656 C C . PHE A 1 456 ? 29.328 -0.479 -29.967 1.00 97.81 456 PHE A C 1
ATOM 3658 O O . PHE A 1 456 ? 29.814 -0.145 -31.051 1.00 97.81 456 PHE A O 1
ATOM 3665 N N . ASN A 1 457 ? 29.839 -0.137 -28.781 1.00 96.88 457 ASN A N 1
ATOM 3666 C CA . ASN A 1 457 ? 31.133 0.523 -28.571 1.00 96.88 457 ASN A CA 1
ATOM 3667 C C . ASN A 1 457 ? 31.353 1.778 -29.425 1.00 96.88 457 ASN A C 1
ATOM 3669 O O . ASN A 1 457 ? 32.452 2.045 -29.915 1.00 96.88 457 ASN A O 1
ATOM 3673 N N . THR A 1 458 ? 30.289 2.545 -29.646 1.00 93.81 458 THR A N 1
ATOM 3674 C CA . THR A 1 458 ? 30.356 3.816 -30.362 1.00 93.81 458 THR A CA 1
ATOM 3675 C C . THR A 1 458 ? 30.430 4.981 -29.373 1.00 93.81 458 THR A C 1
ATOM 3677 O O . THR A 1 458 ? 29.917 4.858 -28.262 1.00 93.81 458 THR A O 1
ATOM 3680 N N . PRO A 1 459 ? 31.013 6.142 -29.745 1.00 87.25 459 PRO A N 1
ATOM 3681 C CA . PRO A 1 459 ? 31.139 7.305 -28.847 1.00 87.25 459 PRO A CA 1
ATOM 3682 C C . PRO A 1 459 ? 29.810 7.886 -28.324 1.00 87.25 459 PRO A C 1
ATOM 3684 O O . PRO A 1 459 ? 29.804 8.793 -27.497 1.00 87.25 459 PRO A O 1
ATOM 3687 N N . GLY A 1 460 ? 28.683 7.390 -28.829 1.00 89.25 460 GLY A N 1
ATOM 3688 C CA . GLY A 1 460 ? 27.329 7.735 -28.431 1.00 89.25 460 GLY A CA 1
ATOM 3689 C C . GLY A 1 460 ? 26.318 6.934 -29.249 1.00 89.25 460 GLY A C 1
ATOM 3690 O O . GLY A 1 460 ? 26.699 6.110 -30.087 1.00 89.25 460 GLY A O 1
ATOM 3691 N N . LEU A 1 461 ? 25.029 7.186 -29.012 1.00 90.69 461 LEU A N 1
ATOM 3692 C CA . LEU A 1 461 ? 23.955 6.626 -29.833 1.00 90.69 461 LEU A CA 1
ATOM 3693 C C . LEU A 1 461 ? 24.090 7.122 -31.275 1.00 90.69 461 LEU A C 1
ATOM 3695 O O . LEU A 1 461 ? 24.163 8.327 -31.523 1.00 90.69 461 LEU A O 1
ATOM 3699 N N . ILE A 1 462 ? 24.102 6.191 -32.226 1.00 91.25 462 ILE A N 1
ATOM 3700 C CA . ILE A 1 462 ? 24.112 6.519 -33.652 1.00 91.25 462 ILE A CA 1
ATOM 3701 C C . ILE A 1 462 ? 22.682 6.841 -34.100 1.00 91.25 462 ILE A C 1
ATOM 3703 O O . ILE A 1 462 ? 21.717 6.226 -33.639 1.00 91.25 462 ILE A O 1
ATOM 3707 N N . THR A 1 463 ? 22.526 7.776 -35.038 1.00 88.75 463 THR A N 1
ATOM 3708 C CA . THR A 1 463 ? 21.236 8.068 -35.678 1.00 88.75 463 THR A CA 1
ATOM 3709 C C . THR A 1 463 ? 20.564 6.789 -36.186 1.00 88.75 463 THR A C 1
ATOM 3711 O O . THR A 1 463 ? 21.157 6.016 -36.935 1.00 88.75 463 THR A O 1
ATOM 3714 N N . GLY A 1 464 ? 19.304 6.576 -35.796 1.00 88.94 464 GLY A N 1
ATOM 3715 C CA . GLY A 1 464 ? 18.543 5.377 -36.164 1.00 88.94 464 GLY A CA 1
ATOM 3716 C C . GLY A 1 464 ? 18.791 4.162 -35.264 1.00 88.94 464 GLY A C 1
ATOM 3717 O O . GLY A 1 464 ? 18.350 3.069 -35.612 1.00 88.94 464 GLY A O 1
ATOM 3718 N N . THR A 1 465 ? 19.476 4.337 -34.131 1.00 94.06 465 THR A N 1
ATOM 3719 C CA . THR A 1 465 ? 19.608 3.326 -33.071 1.00 94.06 465 THR A CA 1
ATOM 3720 C C . THR A 1 465 ? 18.963 3.805 -31.777 1.00 94.06 465 THR A C 1
ATOM 3722 O O . THR A 1 465 ? 18.869 5.006 -31.525 1.00 94.06 465 THR A O 1
ATOM 3725 N N . ASP A 1 466 ? 18.488 2.858 -30.975 1.00 96.19 466 ASP A N 1
ATOM 3726 C CA . ASP A 1 466 ? 17.738 3.122 -29.746 1.00 96.19 466 ASP A CA 1
ATOM 3727 C C . ASP A 1 466 ? 18.568 2.833 -28.492 1.00 96.19 466 ASP A C 1
ATOM 3729 O O . ASP A 1 466 ? 18.371 3.482 -27.461 1.00 96.19 466 ASP A O 1
ATOM 3733 N N . PHE A 1 467 ? 19.494 1.873 -28.589 1.00 97.81 467 PHE A N 1
ATOM 3734 C CA . PHE A 1 467 ? 20.336 1.410 -27.491 1.00 97.81 467 PHE A CA 1
ATOM 3735 C C . PHE A 1 467 ? 21.804 1.323 -27.911 1.00 97.81 467 PHE A C 1
ATOM 3737 O O . PHE A 1 467 ? 22.123 0.873 -29.010 1.00 97.81 467 PHE A O 1
ATOM 3744 N N . LEU A 1 468 ? 22.688 1.712 -26.999 1.00 97.88 468 LEU A N 1
ATOM 3745 C CA . LEU A 1 468 ? 24.132 1.556 -27.086 1.00 97.88 468 LEU A CA 1
ATOM 3746 C C . LEU A 1 468 ? 24.581 0.566 -26.017 1.00 97.88 468 LEU A C 1
ATOM 3748 O O . LEU A 1 468 ? 24.359 0.802 -24.829 1.00 97.88 468 LEU A O 1
ATOM 3752 N N . ILE A 1 469 ? 25.250 -0.497 -26.448 1.00 98.06 469 ILE A N 1
ATOM 3753 C CA . ILE A 1 469 ? 25.943 -1.441 -25.579 1.00 98.06 469 ILE A CA 1
ATOM 3754 C 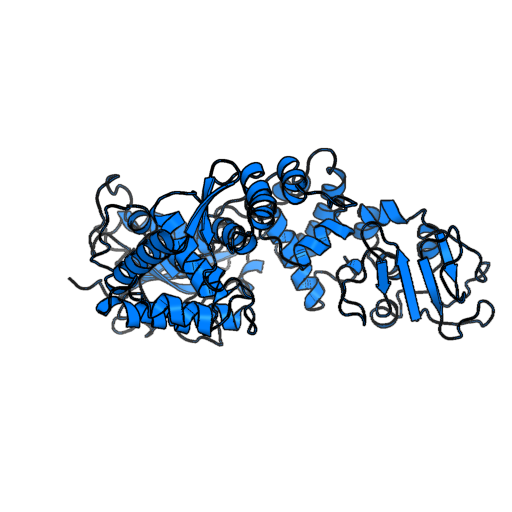C . ILE A 1 469 ? 27.435 -1.113 -25.550 1.00 98.06 469 ILE A C 1
ATOM 3756 O O . ILE A 1 469 ? 28.063 -0.913 -26.592 1.00 98.06 469 ILE A O 1
ATOM 3760 N N . THR A 1 470 ? 28.001 -1.103 -24.347 1.00 97.81 470 THR A N 1
ATOM 3761 C CA . THR A 1 470 ? 29.442 -0.976 -24.116 1.00 97.81 470 THR A CA 1
ATOM 3762 C C . THR A 1 470 ? 29.995 -2.306 -23.616 1.00 97.81 470 THR A C 1
ATOM 3764 O O . THR A 1 470 ? 29.346 -3.005 -22.831 1.00 97.81 470 THR A O 1
ATOM 3767 N N . THR A 1 471 ? 31.192 -2.665 -24.074 1.00 97.50 471 THR A N 1
ATOM 3768 C CA . THR A 1 471 ? 31.916 -3.875 -23.665 1.00 97.50 471 THR A CA 1
ATOM 3769 C C . THR A 1 471 ? 33.250 -3.538 -23.000 1.00 97.50 471 THR A C 1
ATOM 3771 O O . THR A 1 471 ? 33.728 -2.404 -23.057 1.00 97.50 471 THR A O 1
ATOM 3774 N N . SER A 1 472 ? 33.868 -4.520 -22.340 1.00 96.94 472 SER A N 1
ATOM 3775 C CA . SER A 1 472 ? 35.042 -4.317 -21.478 1.00 96.94 472 SER A CA 1
ATOM 3776 C C . SER A 1 472 ? 36.270 -3.717 -22.172 1.00 96.94 472 SER A C 1
ATOM 3778 O O . SER A 1 472 ? 37.029 -3.000 -21.526 1.00 96.94 472 SER A O 1
ATOM 3780 N N . SER A 1 473 ? 36.475 -3.972 -23.469 1.00 96.25 473 SER A N 1
ATOM 3781 C CA . SER A 1 473 ? 37.564 -3.362 -24.256 1.00 96.25 473 SER A CA 1
ATOM 3782 C C . SER A 1 473 ? 37.103 -2.191 -25.129 1.00 96.25 473 SER A C 1
ATOM 3784 O O . SER A 1 473 ? 37.907 -1.656 -25.894 1.00 96.25 473 SER A O 1
ATOM 3786 N N . ASN A 1 474 ? 35.826 -1.801 -25.025 1.00 96.06 474 ASN A N 1
ATOM 3787 C CA . ASN A 1 474 ? 35.197 -0.699 -25.753 1.00 96.06 474 ASN A CA 1
ATOM 3788 C C . ASN A 1 474 ? 35.543 -0.673 -27.256 1.00 96.06 474 ASN A C 1
ATOM 3790 O O . ASN A 1 474 ? 35.857 0.368 -27.831 1.00 96.06 474 ASN A O 1
ATOM 3794 N N . ASN A 1 475 ? 35.548 -1.845 -27.892 1.00 94.75 475 ASN A N 1
ATOM 3795 C CA . ASN A 1 475 ? 35.789 -2.000 -29.321 1.00 94.75 475 ASN A CA 1
ATOM 3796 C C . ASN A 1 475 ? 35.085 -3.259 -29.842 1.00 94.75 475 ASN A C 1
ATOM 3798 O O . ASN A 1 475 ? 34.687 -4.123 -29.064 1.00 94.75 475 ASN A O 1
ATOM 3802 N N . ASN A 1 476 ? 34.939 -3.385 -31.161 1.00 95.56 476 ASN A N 1
ATOM 3803 C CA . ASN A 1 476 ? 34.161 -4.483 -31.743 1.00 95.56 476 ASN A CA 1
ATOM 3804 C C . ASN A 1 476 ? 34.977 -5.753 -32.024 1.00 95.56 476 ASN A C 1
ATOM 3806 O O . ASN A 1 476 ? 34.408 -6.832 -32.134 1.00 95.56 476 ASN A O 1
ATOM 3810 N N . THR A 1 477 ? 36.305 -5.658 -32.051 1.00 93.44 477 THR A N 1
ATOM 3811 C CA . THR A 1 477 ? 37.182 -6.694 -32.607 1.00 93.44 477 THR A CA 1
ATOM 3812 C C . THR A 1 477 ? 37.877 -7.569 -31.569 1.00 93.44 477 THR A C 1
ATOM 3814 O O . THR A 1 477 ? 38.236 -8.701 -31.890 1.00 93.44 477 THR A O 1
ATOM 3817 N N . THR A 1 478 ? 38.091 -7.088 -30.342 1.00 95.44 478 THR A N 1
ATOM 3818 C CA . THR A 1 478 ? 38.735 -7.873 -29.282 1.00 95.44 478 THR A CA 1
ATOM 3819 C C . THR A 1 478 ? 37.830 -9.047 -28.882 1.00 95.44 478 THR A C 1
ATOM 3821 O O . THR A 1 478 ? 36.681 -8.806 -28.519 1.00 95.44 478 THR A O 1
ATOM 3824 N N . PRO A 1 479 ? 38.300 -10.306 -28.934 1.00 94.81 479 PRO A N 1
ATOM 3825 C CA . PRO A 1 479 ? 37.512 -11.469 -28.527 1.00 94.81 479 PRO A CA 1
ATOM 3826 C C . PRO A 1 479 ? 37.308 -11.534 -27.007 1.00 94.81 479 PRO A C 1
ATOM 3828 O O . PRO A 1 479 ? 38.103 -10.992 -26.242 1.00 94.81 479 PRO A O 1
ATOM 3831 N N . ASN A 1 480 ? 36.288 -12.284 -26.578 1.00 94.88 480 ASN A N 1
ATOM 3832 C CA . ASN A 1 480 ? 36.008 -12.620 -25.175 1.00 94.88 480 ASN A CA 1
ATOM 3833 C C . ASN A 1 480 ? 35.748 -11.420 -24.249 1.00 94.88 480 ASN A C 1
ATOM 3835 O O . ASN A 1 480 ? 36.062 -11.455 -23.059 1.00 94.88 480 ASN A O 1
ATOM 3839 N N . GLN A 1 481 ? 35.170 -10.349 -24.781 1.00 96.25 481 GLN A N 1
ATOM 3840 C CA . GLN A 1 481 ? 34.735 -9.214 -23.983 1.00 96.25 481 GLN A CA 1
ATOM 3841 C C . GLN A 1 481 ? 33.449 -9.533 -23.222 1.00 96.25 481 GLN A C 1
ATOM 3843 O O . GLN A 1 481 ? 32.572 -10.246 -23.713 1.00 96.25 481 GLN A O 1
ATOM 3848 N N . SER A 1 482 ? 33.315 -8.938 -22.040 1.00 96.44 482 SER A N 1
ATOM 3849 C CA . SER A 1 482 ? 32.062 -8.897 -21.291 1.00 96.44 482 SER A CA 1
ATOM 3850 C C . SER A 1 482 ? 31.297 -7.612 -21.602 1.00 96.44 482 SER A C 1
ATOM 3852 O O . SER A 1 482 ? 31.893 -6.575 -21.914 1.00 96.44 482 SER A O 1
ATOM 3854 N N . PHE A 1 483 ? 29.971 -7.668 -21.495 1.00 97.81 483 PHE A N 1
ATOM 3855 C CA . PHE A 1 483 ? 29.134 -6.472 -21.495 1.00 97.81 483 PHE A CA 1
ATOM 3856 C C . PHE A 1 483 ? 29.336 -5.690 -20.198 1.00 97.81 483 PHE A C 1
ATOM 3858 O O . PHE A 1 483 ? 29.431 -6.281 -19.123 1.00 97.81 483 PHE A O 1
ATOM 3865 N N . THR A 1 484 ? 29.397 -4.365 -20.293 1.00 97.00 484 THR A N 1
ATOM 3866 C CA . THR A 1 484 ? 29.588 -3.480 -19.134 1.00 97.00 484 THR A CA 1
ATOM 3867 C C . THR A 1 484 ? 28.387 -2.583 -18.901 1.00 97.00 484 THR A C 1
ATOM 3869 O O . THR A 1 484 ? 28.017 -2.358 -17.753 1.00 97.00 484 THR A O 1
ATOM 3872 N N . SER A 1 485 ? 27.746 -2.096 -19.963 1.00 97.38 485 SER A N 1
ATOM 3873 C CA . SER A 1 485 ? 26.543 -1.282 -19.832 1.00 97.38 485 SER A CA 1
ATOM 3874 C C . SER A 1 485 ? 25.677 -1.285 -21.084 1.00 97.38 485 SER A C 1
ATOM 3876 O O . SER A 1 485 ? 26.132 -1.572 -22.193 1.00 97.38 485 SER A O 1
ATOM 3878 N N . CYS A 1 486 ? 24.414 -0.925 -20.895 1.00 97.62 486 CYS A N 1
ATOM 3879 C CA . CYS A 1 486 ? 23.483 -0.550 -21.938 1.00 97.62 486 CYS A CA 1
ATOM 3880 C C . CYS A 1 486 ? 22.838 0.781 -21.575 1.00 97.62 486 CYS A C 1
ATOM 3882 O O . CYS A 1 486 ? 22.306 0.945 -20.478 1.00 97.62 486 CYS A O 1
ATOM 3884 N N . GLN A 1 487 ? 22.813 1.705 -22.526 1.00 96.56 487 GLN A N 1
ATOM 3885 C CA . GLN A 1 487 ? 22.136 2.981 -22.371 1.00 96.56 487 GLN A CA 1
ATOM 3886 C C . GLN A 1 487 ? 21.290 3.303 -23.597 1.00 96.56 487 GLN A C 1
ATOM 3888 O O . GLN A 1 487 ? 21.658 2.953 -24.717 1.00 96.56 487 GLN A O 1
ATOM 3893 N N . GLY A 1 488 ? 20.143 3.947 -23.418 1.00 93.38 488 GLY A N 1
ATOM 3894 C CA . GLY A 1 488 ? 19.263 4.200 -24.553 1.00 93.38 488 GLY A CA 1
ATOM 3895 C C . GLY A 1 488 ? 17.898 4.743 -24.193 1.00 93.38 488 GLY A C 1
ATOM 3896 O O . GLY A 1 488 ? 17.538 4.871 -23.024 1.00 93.38 488 GLY A O 1
ATOM 3897 N N . ASN A 1 489 ? 17.119 5.049 -25.223 1.00 84.00 489 ASN A N 1
ATOM 3898 C CA . ASN A 1 489 ? 15.747 5.498 -25.053 1.00 84.00 489 ASN A CA 1
ATOM 3899 C C . ASN A 1 489 ? 14.826 4.279 -24.994 1.00 84.00 489 ASN A C 1
ATOM 3901 O O . ASN A 1 489 ? 14.624 3.588 -25.992 1.00 84.00 489 ASN A O 1
ATOM 3905 N N . SER A 1 490 ? 14.227 4.028 -23.830 1.00 83.25 490 SER A N 1
ATOM 3906 C CA . SER A 1 490 ? 13.138 3.058 -23.702 1.00 83.25 490 SER A CA 1
ATOM 3907 C C . SER A 1 490 ? 11.820 3.663 -24.223 1.00 83.25 490 SER A C 1
ATOM 3909 O O . SER A 1 490 ? 11.810 4.650 -24.962 1.00 83.25 490 SER A O 1
ATOM 3911 N N . ILE A 1 491 ? 10.681 3.048 -23.900 1.00 82.50 491 ILE A N 1
ATOM 3912 C CA . ILE A 1 491 ? 9.346 3.514 -24.322 1.00 82.50 491 ILE A CA 1
ATOM 3913 C C . ILE A 1 491 ? 8.970 4.826 -23.609 1.00 82.50 491 ILE A C 1
ATOM 3915 O O . ILE A 1 491 ? 8.329 5.697 -24.194 1.00 82.50 491 ILE A O 1
ATOM 3919 N N . TYR A 1 492 ? 9.379 4.970 -22.345 1.00 87.06 492 TYR A N 1
ATOM 3920 C CA . TYR A 1 492 ? 8.934 6.057 -21.464 1.00 87.06 492 TYR A CA 1
ATOM 3921 C C . TYR A 1 492 ? 9.998 7.102 -21.172 1.00 87.06 492 TYR A C 1
ATOM 3923 O O . TYR A 1 492 ? 9.683 8.281 -21.033 1.00 87.06 492 TYR A O 1
ATOM 3931 N N . GLU A 1 493 ? 11.241 6.662 -21.027 1.00 89.19 493 GLU A N 1
ATOM 3932 C CA . GLU A 1 493 ? 12.346 7.497 -20.584 1.00 89.19 493 GLU A CA 1
ATOM 3933 C C . GLU A 1 493 ? 13.679 6.886 -21.009 1.00 89.19 493 GLU A C 1
ATOM 3935 O O . GLU A 1 493 ? 13.746 5.727 -21.435 1.00 89.19 493 GLU A O 1
ATOM 3940 N N . TYR A 1 494 ? 14.732 7.693 -20.902 1.00 92.06 494 TYR A N 1
ATOM 3941 C CA . TYR A 1 494 ? 16.100 7.215 -21.009 1.00 92.06 494 TYR A CA 1
ATOM 3942 C C . TYR A 1 494 ? 16.384 6.204 -19.896 1.00 92.06 494 TYR A C 1
ATOM 3944 O O . TYR A 1 494 ? 16.026 6.426 -18.737 1.00 92.06 494 TYR A O 1
ATOM 3952 N N . THR A 1 495 ? 17.031 5.108 -20.260 1.00 94.06 495 THR A N 1
ATOM 3953 C CA . THR A 1 495 ? 17.375 4.001 -19.372 1.00 94.06 495 THR A CA 1
ATOM 3954 C C . THR A 1 495 ? 18.869 3.737 -19.407 1.00 94.06 495 THR A C 1
ATOM 3956 O O . THR A 1 495 ? 19.479 3.798 -20.475 1.00 94.06 495 THR A O 1
ATOM 3959 N N . MET A 1 496 ? 19.417 3.385 -18.247 1.00 95.44 496 MET A N 1
ATOM 3960 C CA . MET A 1 496 ? 20.796 2.948 -18.051 1.00 95.44 496 MET A CA 1
ATOM 3961 C C . MET A 1 496 ? 20.775 1.610 -17.317 1.00 95.44 496 MET A C 1
ATOM 3963 O O . MET A 1 496 ? 20.033 1.453 -16.346 1.00 95.44 496 MET A O 1
ATOM 3967 N N . ASP A 1 497 ? 21.584 0.664 -17.773 1.00 97.31 497 ASP A N 1
ATOM 3968 C CA . ASP A 1 497 ? 21.762 -0.644 -17.157 1.00 97.31 497 ASP A CA 1
ATOM 3969 C C . ASP A 1 497 ? 23.221 -1.078 -17.229 1.00 97.31 497 ASP A C 1
ATOM 3971 O O . ASP A 1 497 ? 23.711 -1.502 -18.269 1.00 97.31 497 ASP A O 1
ATOM 3975 N N . ASP A 1 498 ? 23.905 -0.971 -16.102 1.00 96.19 498 ASP A N 1
ATOM 3976 C CA . ASP A 1 498 ? 25.308 -1.324 -15.899 1.00 96.19 498 ASP A CA 1
ATOM 3977 C C . ASP A 1 498 ? 25.503 -2.410 -14.838 1.00 96.19 498 ASP A C 1
ATOM 3979 O O . ASP A 1 498 ? 26.624 -2.757 -14.473 1.00 96.19 498 ASP A O 1
ATOM 3983 N N . PHE A 1 499 ? 24.401 -2.975 -14.346 1.00 95.75 499 PHE A N 1
ATOM 3984 C CA . PHE A 1 499 ? 24.425 -3.996 -13.307 1.00 95.75 499 PHE A CA 1
ATOM 3985 C C . PHE A 1 499 ? 23.901 -5.344 -13.783 1.00 95.75 499 PHE A C 1
ATOM 3987 O O . PHE A 1 499 ? 24.247 -6.344 -13.167 1.00 95.75 499 PHE A O 1
ATOM 3994 N N . SER A 1 500 ? 23.119 -5.430 -14.865 1.00 95.44 500 SER A N 1
ATOM 3995 C CA . SER A 1 500 ? 22.664 -6.728 -15.386 1.00 95.44 500 SER A CA 1
ATOM 3996 C C . SER A 1 500 ? 23.817 -7.696 -15.715 1.00 95.44 500 SER A C 1
ATOM 3998 O O . SER A 1 500 ? 23.736 -8.843 -15.272 1.00 95.44 500 SER A O 1
ATOM 4000 N N . PRO A 1 501 ? 24.925 -7.277 -16.365 1.00 95.00 501 PRO A N 1
ATOM 4001 C CA . PRO A 1 501 ? 26.078 -8.160 -16.576 1.00 95.00 501 PRO A CA 1
ATOM 4002 C C . PRO A 1 501 ? 26.756 -8.625 -15.282 1.00 95.00 501 PRO A C 1
ATOM 4004 O O . PRO A 1 501 ? 27.219 -9.758 -15.205 1.00 95.00 501 PRO A O 1
ATOM 4007 N N . ALA A 1 502 ? 26.795 -7.776 -14.252 1.00 92.50 502 ALA A N 1
ATOM 4008 C CA . ALA A 1 502 ? 27.395 -8.118 -12.963 1.00 92.50 502 ALA A CA 1
ATOM 4009 C C . ALA A 1 502 ? 26.482 -9.010 -12.103 1.00 92.50 502 ALA A C 1
ATOM 4011 O O . ALA A 1 502 ? 26.959 -9.904 -11.411 1.00 92.50 502 ALA A O 1
ATOM 4012 N N . ASP A 1 503 ? 25.169 -8.775 -12.154 1.00 90.94 503 ASP A N 1
ATOM 4013 C CA . ASP A 1 503 ? 24.166 -9.553 -11.426 1.00 90.94 503 ASP A CA 1
ATOM 4014 C C . ASP A 1 503 ? 23.993 -10.967 -11.995 1.00 90.94 503 ASP A C 1
ATOM 4016 O O . ASP A 1 503 ? 23.640 -11.886 -11.258 1.00 90.94 503 ASP A O 1
ATOM 4020 N N . SER A 1 504 ? 24.186 -11.129 -13.307 1.00 91.00 504 SER A N 1
ATOM 4021 C CA . SER A 1 504 ? 23.999 -12.392 -14.020 1.00 91.00 504 SER A CA 1
ATOM 4022 C C . SER A 1 504 ? 25.111 -12.602 -15.058 1.00 91.00 504 SER A C 1
ATOM 4024 O O . SER A 1 504 ? 24.843 -12.581 -16.263 1.00 91.00 504 SER A O 1
ATOM 4026 N N . PRO A 1 505 ? 26.363 -12.843 -14.622 1.00 87.31 505 PRO A N 1
ATOM 4027 C CA . PRO A 1 505 ? 27.512 -12.967 -15.523 1.00 87.31 505 PRO A CA 1
ATOM 4028 C C . PRO A 1 505 ? 27.389 -14.156 -16.482 1.00 87.31 505 PRO A C 1
ATOM 4030 O O . PRO A 1 505 ? 27.822 -14.072 -17.624 1.00 87.31 505 PRO A O 1
ATOM 4033 N N . ASN A 1 506 ? 26.732 -15.235 -16.047 1.00 90.06 506 ASN A N 1
ATOM 4034 C CA . ASN A 1 506 ? 26.466 -16.417 -16.874 1.00 90.06 506 ASN A CA 1
ATOM 4035 C C . ASN A 1 506 ? 25.243 -16.248 -17.793 1.00 90.06 506 ASN A C 1
ATOM 4037 O O . ASN A 1 506 ? 24.897 -17.171 -18.522 1.00 90.06 506 ASN A O 1
ATOM 4041 N N . GLY A 1 507 ? 24.560 -15.102 -17.726 1.00 90.38 507 GLY A N 1
ATOM 4042 C CA . GLY A 1 507 ? 23.402 -14.790 -18.562 1.00 90.38 507 GLY A CA 1
ATOM 4043 C C . GLY A 1 507 ? 23.764 -14.172 -19.911 1.00 90.38 507 GLY A C 1
ATOM 4044 O O . GLY A 1 507 ? 22.867 -13.680 -20.585 1.00 90.38 507 GLY A O 1
ATOM 4045 N N . PHE A 1 508 ? 25.052 -14.139 -20.264 1.00 95.00 508 PHE A N 1
ATOM 4046 C CA . PHE A 1 508 ? 25.549 -13.559 -21.506 1.00 95.00 508 PHE A CA 1
ATO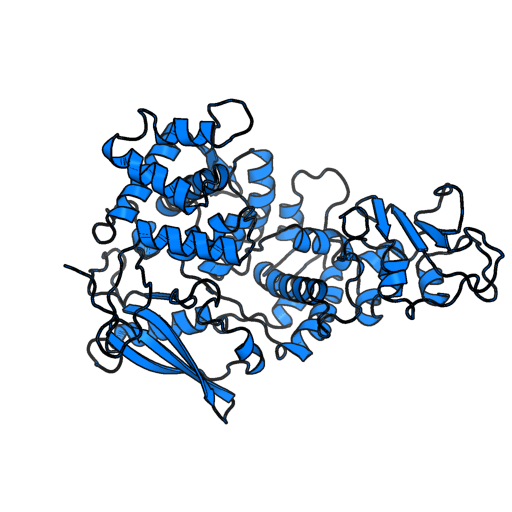M 4047 C C . PHE A 1 508 ? 26.660 -14.423 -22.097 1.00 95.00 508 PHE A C 1
ATOM 4049 O O . PHE A 1 508 ? 27.569 -14.846 -21.376 1.00 95.00 508 PHE A O 1
ATOM 4056 N N . THR A 1 509 ? 26.644 -14.632 -23.411 1.00 94.31 509 THR A N 1
ATOM 4057 C CA . THR A 1 509 ? 27.809 -15.185 -24.112 1.00 94.31 509 THR A CA 1
ATOM 4058 C C . THR A 1 509 ? 28.868 -14.100 -24.383 1.00 94.31 509 THR A C 1
ATOM 4060 O O . THR A 1 509 ? 28.545 -12.907 -24.428 1.00 94.31 509 THR A O 1
ATOM 4063 N N . PRO A 1 510 ? 30.159 -14.467 -24.532 1.00 93.56 510 PRO A N 1
ATOM 4064 C CA . PRO A 1 510 ? 31.218 -13.489 -24.767 1.00 93.56 510 PRO A CA 1
ATOM 4065 C C . PRO A 1 510 ? 31.067 -12.732 -26.095 1.00 93.56 510 PRO A C 1
ATOM 4067 O O . PRO A 1 510 ? 30.670 -13.293 -27.116 1.00 93.56 510 PRO A O 1
ATOM 4070 N N . TYR A 1 511 ? 31.455 -11.458 -26.096 1.00 96.25 511 TYR A N 1
ATOM 4071 C CA . TYR A 1 511 ? 31.435 -10.584 -27.269 1.00 96.25 511 TYR A CA 1
ATOM 4072 C C . TYR A 1 511 ? 32.826 -10.459 -27.929 1.00 96.25 511 TYR A C 1
ATOM 4074 O O . TYR A 1 511 ? 33.827 -10.404 -27.212 1.00 96.25 511 TYR A O 1
ATOM 4082 N N . PRO A 1 512 ? 32.931 -10.318 -29.267 1.00 95.88 512 PRO A N 1
ATOM 4083 C CA . PRO A 1 512 ? 31.913 -10.582 -30.285 1.00 95.88 512 PRO A CA 1
ATOM 4084 C C . PRO A 1 512 ? 31.568 -12.077 -30.392 1.00 95.88 512 PRO A C 1
ATOM 4086 O O . PRO A 1 512 ? 32.399 -12.937 -30.110 1.00 95.88 512 PRO A O 1
ATOM 4089 N N . ALA A 1 513 ? 30.349 -12.376 -30.847 1.00 93.75 513 ALA A N 1
ATOM 4090 C CA . ALA A 1 513 ? 29.905 -13.745 -31.105 1.00 93.75 513 ALA A CA 1
ATOM 4091 C C . ALA A 1 513 ? 30.289 -14.160 -32.540 1.00 93.75 513 ALA A C 1
ATOM 4093 O O . ALA A 1 513 ? 30.488 -13.289 -33.397 1.00 93.75 513 ALA A O 1
ATOM 4094 N N . PRO A 1 514 ? 30.369 -15.468 -32.855 1.00 90.94 514 PRO A N 1
ATOM 4095 C CA . PRO A 1 514 ? 30.615 -15.925 -34.220 1.00 90.94 514 PRO A CA 1
ATOM 4096 C C . PRO A 1 514 ? 29.625 -15.299 -35.215 1.00 90.94 514 PRO A C 1
ATOM 4098 O O . PRO A 1 514 ? 28.414 -15.437 -35.073 1.00 90.94 514 PRO A O 1
ATOM 4101 N N . GLY A 1 515 ? 30.139 -14.590 -36.225 1.00 85.69 515 GLY A N 1
ATOM 4102 C CA . GLY A 1 515 ? 29.314 -13.938 -37.250 1.00 85.69 515 GLY A CA 1
ATOM 4103 C C . GLY A 1 515 ? 28.720 -12.575 -36.866 1.00 85.69 515 GLY A C 1
ATOM 4104 O O . GLY A 1 515 ? 28.069 -11.959 -37.707 1.00 85.69 515 GLY A O 1
ATOM 4105 N N . HIS A 1 516 ? 28.978 -12.059 -35.660 1.00 93.88 516 HIS A N 1
ATOM 4106 C CA . HIS A 1 516 ? 28.545 -10.724 -35.245 1.00 93.88 516 HIS A CA 1
ATOM 4107 C C . HIS A 1 516 ? 29.693 -9.929 -34.609 1.00 93.88 516 HIS A C 1
ATOM 4109 O O . HIS A 1 516 ? 30.095 -10.188 -33.480 1.00 93.88 516 HIS A O 1
ATOM 4115 N N . ASN A 1 517 ? 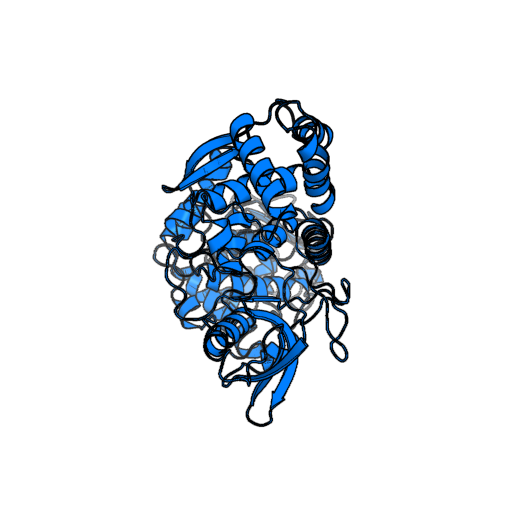30.200 -8.930 -35.338 1.00 88.75 517 ASN A N 1
ATOM 4116 C CA . ASN A 1 517 ? 31.318 -8.069 -34.938 1.00 88.75 517 ASN A CA 1
ATOM 4117 C C . ASN A 1 517 ? 30.876 -6.593 -34.946 1.00 88.75 517 ASN A C 1
ATOM 4119 O O . ASN A 1 517 ? 31.287 -5.796 -35.789 1.00 88.75 517 ASN A O 1
ATOM 4123 N N . GLY A 1 518 ? 29.946 -6.259 -34.048 1.00 90.69 518 GLY A N 1
ATOM 4124 C CA . GLY A 1 518 ? 29.491 -4.886 -33.809 1.00 90.69 518 GLY A CA 1
ATOM 4125 C C . GLY A 1 518 ? 28.617 -4.264 -34.894 1.00 90.69 518 GLY A C 1
ATOM 4126 O O . GLY A 1 518 ? 28.430 -3.045 -34.895 1.00 90.69 518 GLY A O 1
ATOM 4127 N N . SER A 1 519 ? 28.077 -5.066 -35.817 1.00 94.88 519 SER A N 1
ATOM 4128 C CA . SER A 1 519 ? 27.039 -4.585 -36.725 1.00 94.88 519 SER A CA 1
ATOM 4129 C C . SER A 1 519 ? 25.776 -4.214 -35.938 1.00 94.88 519 SER A C 1
ATOM 4131 O O . SER A 1 519 ? 25.521 -4.704 -34.843 1.00 94.88 519 SER A O 1
ATOM 4133 N N . ILE A 1 520 ? 24.975 -3.292 -36.474 1.00 97.19 520 ILE A N 1
ATOM 4134 C CA . ILE A 1 520 ? 23.722 -2.912 -35.815 1.00 97.19 520 ILE A CA 1
ATOM 4135 C C . ILE A 1 520 ? 22.735 -4.072 -35.941 1.00 97.19 520 ILE A C 1
ATOM 4137 O O . ILE A 1 520 ? 22.370 -4.444 -37.058 1.00 97.19 520 ILE A O 1
ATOM 4141 N N . ILE A 1 521 ? 22.254 -4.569 -34.806 1.00 97.75 521 ILE A N 1
ATOM 4142 C CA . ILE A 1 521 ? 21.242 -5.628 -34.722 1.00 97.75 521 ILE A CA 1
ATOM 4143 C C . ILE A 1 521 ? 20.002 -5.129 -33.986 1.00 97.75 521 ILE A C 1
ATOM 4145 O O . ILE A 1 521 ? 19.982 -4.031 -33.431 1.00 97.75 521 ILE A O 1
ATOM 4149 N N . THR A 1 522 ? 18.937 -5.917 -34.006 1.00 98.12 522 THR A N 1
ATOM 4150 C CA . THR A 1 522 ? 17.750 -5.674 -33.182 1.00 98.12 522 THR A CA 1
ATOM 4151 C C . THR A 1 522 ? 17.935 -6.210 -31.761 1.00 98.12 522 THR A C 1
ATOM 4153 O O . THR A 1 522 ? 18.806 -7.040 -31.506 1.00 98.12 522 THR A O 1
ATOM 4156 N N . VAL A 1 523 ? 17.092 -5.770 -30.826 1.00 97.69 523 VAL A N 1
ATOM 4157 C CA . VAL A 1 523 ? 17.039 -6.336 -29.467 1.00 97.69 523 VAL A CA 1
ATOM 4158 C C . VAL A 1 523 ? 16.720 -7.838 -29.495 1.00 97.69 523 VAL A C 1
ATOM 4160 O O . VAL A 1 523 ? 17.291 -8.592 -28.718 1.00 97.69 523 VAL A O 1
ATOM 4163 N N . GLU A 1 524 ? 15.834 -8.296 -30.382 1.00 98.12 524 GLU A N 1
ATOM 4164 C CA . GLU A 1 524 ? 15.510 -9.722 -30.537 1.00 98.12 524 GLU A CA 1
ATOM 4165 C C . GLU A 1 524 ? 16.735 -10.529 -30.974 1.00 98.12 524 GLU A C 1
ATOM 4167 O O . GLU A 1 524 ? 17.056 -11.542 -30.359 1.00 98.12 524 GLU A O 1
ATOM 4172 N N . GLN A 1 525 ? 17.469 -10.031 -31.971 1.00 98.12 525 GLN A N 1
ATOM 4173 C CA . GLN A 1 525 ? 18.727 -10.639 -32.405 1.00 98.12 525 GLN A CA 1
ATOM 4174 C C . GLN A 1 525 ? 19.779 -10.622 -31.296 1.00 98.12 525 GLN A C 1
ATOM 4176 O O . GLN A 1 525 ? 20.492 -11.605 -31.139 1.00 98.12 525 GLN A O 1
ATOM 4181 N N . PHE A 1 526 ? 19.862 -9.548 -30.502 1.00 97.94 526 PHE A N 1
ATOM 4182 C CA . PHE A 1 526 ? 20.758 -9.506 -29.346 1.00 97.94 526 PHE A CA 1
ATOM 4183 C C . PHE A 1 526 ? 20.461 -10.658 -28.381 1.00 97.94 526 PHE A C 1
ATOM 4185 O O . PHE A 1 526 ? 21.377 -11.401 -28.061 1.00 97.94 526 PHE A O 1
ATOM 4192 N N . VAL A 1 527 ? 19.190 -10.854 -28.011 1.00 96.88 527 VAL A N 1
ATOM 4193 C CA . VAL A 1 527 ? 18.760 -11.920 -27.085 1.00 96.88 527 VAL A CA 1
ATOM 4194 C C . VAL A 1 527 ? 18.978 -13.333 -27.642 1.00 96.88 527 VAL A C 1
ATOM 4196 O O . VAL A 1 527 ? 19.116 -14.294 -26.894 1.00 96.88 527 VAL A O 1
ATOM 4199 N N . GLN A 1 528 ? 18.961 -13.492 -28.964 1.00 95.75 528 GLN A N 1
ATOM 4200 C CA . GLN A 1 528 ? 19.213 -14.785 -29.607 1.00 95.75 528 GLN A CA 1
ATOM 4201 C C . GLN A 1 528 ? 20.707 -15.115 -29.711 1.00 95.75 528 GLN A C 1
ATOM 4203 O O . GLN A 1 528 ? 21.069 -16.290 -29.722 1.00 95.75 528 GLN A O 1
ATOM 4208 N N . ILE A 1 529 ? 21.561 -14.097 -29.848 1.00 95.88 529 ILE A N 1
ATOM 4209 C CA . ILE A 1 529 ? 23.007 -14.257 -30.052 1.00 95.88 529 ILE A CA 1
ATOM 4210 C C . ILE A 1 529 ? 23.757 -14.334 -28.713 1.00 95.88 529 ILE A C 1
ATOM 4212 O O . ILE A 1 529 ? 24.693 -15.128 -28.580 1.00 95.88 529 ILE A O 1
ATOM 4216 N N . TYR A 1 530 ? 23.377 -13.487 -27.756 1.00 94.31 530 TYR A N 1
ATOM 4217 C CA . TYR A 1 530 ? 24.104 -13.214 -26.515 1.00 94.31 530 TYR A CA 1
ATOM 4218 C C . TYR A 1 530 ? 23.325 -13.635 -25.293 1.00 94.31 530 TYR A C 1
ATOM 4220 O O . TYR A 1 530 ? 23.982 -14.120 -24.346 1.00 94.31 530 TYR A O 1
#

Radius of gyration: 26.26 Å; Cα contacts (8 Å, |Δi|>4): 1053; chains: 1; bounding box: 69×64×73 Å

Foldseek 3Di:
DAAFFQEDKDKDKAPPDQLLCPVVDDQDDPLGPQAGQAWDKDFFPPDDPPDDDDSHRIKIWGFPDWDADPNRMIITMITIRDDCVDPVRVRCPVVVVQSSCQLSQNNPKFALVQQQQFFFPPQNLLSQLLSVLLVQQPCPRRPRIGRFHQNDAQVLLLQLLLLCVPQPVHNSSSVQLSLLVQLQQFQAHAHDPPDDGGRDGDDDHLSLLQQLPRCPVNRVSNSLLLVVLVLCQVVFWDWDAFPNFTFTAGHQPVVDPQDLVSQLCSLCDPSHDPVSSVSLVSLCVSSVVDSLSSVQSSRVSNSSNPCSDDLQPDALLRLLRLVLVCVVVVRSHDSLSSLCSSGHRNRRQSRARDDPQNVLCCVAQSVVADADDDSRGSSSRSVRGGRNSNSNSSSVSLLVCVVVVNSSNPQADQQSDDAPVRDRQGDDLLSLLSHDPSSSVSGPQNVVQQQAKEFELDPDDDPRHFKYWYWPVSAQPDWFTFTQKMWGQGRHGTGIHRCSCVVCVVSDDGGPFVPDRGDMDGSNVSSVGD